Protein AF-A0A4Y2DES8-F1 (afdb_monomer_lite)

Sequence (460 aa):
MEIEVIEPQRAPLHFPIDLDGAPTEVAEVVQAIKKVAERVLYHWDDFPIVLPPPLTVITTESDGNKKSKPLVVRDLFVAPTFEELNIVSLDAKGDPQPLTKKQLQNVKENGTFEVESMNFPEQVHKWQLSQLLQKGVHNIHDTLLQDIALSVHLIVVTARNRLISDFFSVSQSVRAFIHGLAILLDAFIGVPSLSAKNLEIRIQEERSKYLVAELTVRPNFEDDIDNLCQFVKHQIRKQTVEKYLFENEKAPPLPYLFQTPKGHEIDLRLFNKEIIRKALPVIASILEKESRGWFLPFREKVIADLKNKKISEEELERLANILILDEYLRRVFAAILSNPQIQELGPGIGSLLVEQAQAVILMHRAVENMHRRLKETLAQLKRCLEDLYPVLSRVKPWVQEKLKIAEEDFILDHRWDAHEEALALCRQSHLEQTSYFLQRDLSFMREVCTLFVPSYVEDY

InterPro domains:
  IPR057435 Lips [PF25228] (35-447)

pLDDT: mean 81.86, std 13.57, range [29.36, 95.81]

Structure (mmCIF, N/CA/C/O backbone):
data_AF-A0A4Y2DES8-F1
#
_entry.id   AF-A0A4Y2DES8-F1
#
loop_
_atom_site.group_PDB
_atom_site.id
_atom_site.type_symbol
_atom_site.label_atom_id
_atom_site.label_alt_id
_atom_site.label_comp_id
_atom_site.label_asym_id
_atom_site.label_entity_id
_atom_site.label_seq_id
_atom_site.pdbx_PDB_ins_code
_atom_site.Cartn_x
_atom_site.Cartn_y
_atom_site.Cartn_z
_atom_site.occupancy
_atom_site.B_iso_or_equiv
_atom_site.auth_seq_id
_atom_site.auth_comp_id
_atom_site.auth_asym_id
_atom_site.auth_atom_id
_atom_site.pdbx_PDB_model_num
ATOM 1 N N . MET A 1 1 ? 75.467 -43.235 -10.951 1.00 44.59 1 MET A N 1
ATOM 2 C CA . MET A 1 1 ? 76.725 -43.003 -10.216 1.00 44.59 1 MET A CA 1
ATOM 3 C C . MET A 1 1 ? 76.430 -43.286 -8.761 1.00 44.59 1 MET A C 1
ATOM 5 O O . MET A 1 1 ? 75.611 -42.580 -8.188 1.00 44.59 1 MET A O 1
ATOM 9 N N . GLU A 1 2 ? 76.984 -44.369 -8.222 1.00 38.31 2 GLU A N 1
ATOM 10 C CA . GLU A 1 2 ? 76.937 -44.644 -6.784 1.00 38.31 2 GLU A CA 1
ATOM 11 C C . GLU A 1 2 ? 77.739 -43.541 -6.081 1.00 38.31 2 GLU A C 1
ATOM 13 O O . GLU A 1 2 ? 78.884 -43.281 -6.443 1.00 38.31 2 GLU A O 1
ATOM 18 N N . ILE A 1 3 ? 77.094 -42.806 -5.175 1.00 53.44 3 ILE A N 1
ATOM 19 C CA . ILE A 1 3 ? 77.716 -41.702 -4.439 1.00 53.44 3 ILE A CA 1
ATOM 20 C C . ILE A 1 3 ? 78.462 -42.344 -3.269 1.00 53.44 3 ILE A C 1
ATOM 22 O O . ILE A 1 3 ? 77.820 -42.841 -2.345 1.00 53.44 3 ILE A O 1
ATOM 26 N N . GLU A 1 4 ? 79.796 -42.379 -3.321 1.00 53.31 4 GLU A N 1
ATOM 27 C CA . GLU A 1 4 ? 80.618 -42.777 -2.172 1.00 53.31 4 GLU A CA 1
ATOM 28 C C . GLU A 1 4 ? 80.283 -41.866 -0.983 1.00 53.31 4 GLU A C 1
ATOM 30 O O . GLU A 1 4 ? 80.463 -40.647 -1.034 1.00 53.31 4 GLU A O 1
ATOM 35 N N . VAL A 1 5 ? 79.735 -42.452 0.083 1.00 56.47 5 VAL A N 1
ATOM 36 C CA . VAL A 1 5 ? 79.382 -41.729 1.306 1.00 56.47 5 VAL A CA 1
ATOM 37 C C . VAL A 1 5 ? 80.668 -41.487 2.090 1.00 56.47 5 VAL A C 1
ATOM 39 O O . VAL A 1 5 ? 81.151 -42.367 2.796 1.00 56.47 5 VAL A O 1
ATOM 42 N N . ILE A 1 6 ? 81.244 -40.296 1.938 1.00 62.97 6 ILE A N 1
ATOM 43 C CA . ILE A 1 6 ? 82.365 -39.843 2.764 1.00 62.97 6 ILE A CA 1
ATOM 44 C C . ILE A 1 6 ? 81.784 -39.438 4.126 1.00 62.97 6 ILE A C 1
ATOM 46 O O . ILE A 1 6 ? 80.930 -38.556 4.202 1.00 62.97 6 ILE A O 1
ATOM 50 N N . GLU A 1 7 ? 82.192 -40.104 5.206 1.00 66.31 7 GLU A N 1
ATOM 51 C CA . GLU A 1 7 ? 81.750 -39.754 6.561 1.00 66.31 7 GLU A CA 1
ATOM 52 C C . GLU A 1 7 ? 82.508 -38.519 7.090 1.00 66.31 7 GLU A C 1
ATOM 54 O O . GLU A 1 7 ? 83.703 -38.367 6.820 1.00 66.31 7 GLU A O 1
ATOM 59 N N . PRO A 1 8 ? 81.845 -37.619 7.841 1.00 73.88 8 PRO A N 1
ATOM 60 C CA . PRO A 1 8 ? 82.460 -36.377 8.299 1.00 73.88 8 PRO A CA 1
ATOM 61 C C . PRO A 1 8 ? 83.528 -36.624 9.377 1.00 73.88 8 PRO A C 1
ATOM 63 O O . PRO A 1 8 ? 83.300 -37.365 10.338 1.00 73.88 8 PRO A O 1
ATOM 66 N N . GLN A 1 9 ? 84.681 -35.958 9.255 1.00 76.06 9 GLN A N 1
ATOM 67 C CA . GLN A 1 9 ? 85.824 -36.124 10.164 1.00 76.06 9 GLN A CA 1
ATOM 68 C C . GLN A 1 9 ? 85.870 -35.017 11.226 1.00 76.06 9 GLN A C 1
ATOM 70 O O . GLN A 1 9 ? 85.709 -33.832 10.927 1.00 76.06 9 GLN A O 1
ATOM 75 N N . ARG A 1 10 ? 86.082 -35.403 12.492 1.00 80.75 10 ARG A N 1
ATOM 76 C CA . ARG A 1 10 ? 86.160 -34.484 13.643 1.00 80.75 10 ARG A CA 1
ATOM 77 C C . ARG A 1 10 ? 87.611 -34.250 14.047 1.00 80.75 10 ARG A C 1
ATOM 79 O O . ARG A 1 10 ? 88.332 -35.221 14.266 1.00 80.75 10 ARG A O 1
ATOM 86 N N . ALA A 1 11 ? 87.985 -32.991 14.258 1.00 78.44 11 ALA A N 1
ATOM 87 C CA . ALA A 1 11 ? 89.270 -32.594 14.826 1.00 78.44 11 ALA A CA 1
ATOM 88 C C . ALA A 1 11 ? 89.081 -31.932 16.211 1.00 78.44 11 ALA A C 1
ATOM 90 O O . ALA A 1 11 ? 88.107 -31.196 16.416 1.00 78.44 11 ALA A O 1
ATOM 91 N N . PRO A 1 12 ? 89.967 -32.201 17.192 1.00 78.62 12 PRO A N 1
ATOM 92 C CA . PRO A 1 12 ? 89.877 -31.606 18.525 1.00 78.62 12 PRO A CA 1
ATOM 93 C C . PRO A 1 12 ? 90.197 -30.104 18.497 1.00 78.62 12 PRO A C 1
ATOM 95 O O . PRO A 1 12 ? 91.089 -29.657 17.780 1.00 78.62 12 PRO A O 1
ATOM 98 N N . LEU A 1 13 ? 89.481 -29.322 19.309 1.00 78.44 13 LEU A N 1
ATOM 99 C CA . LEU A 1 13 ? 89.736 -27.889 19.486 1.00 78.44 13 LEU A CA 1
ATOM 100 C C . LEU A 1 13 ? 90.854 -27.670 20.511 1.00 78.44 13 LEU A C 1
ATOM 102 O O . LEU A 1 13 ? 90.811 -28.244 21.596 1.00 78.44 13 LEU A O 1
ATOM 106 N N . HIS A 1 14 ? 91.814 -26.797 20.198 1.00 79.81 14 HIS A N 1
ATOM 107 C CA . HIS A 1 14 ? 92.847 -26.356 21.137 1.00 79.81 14 HIS A CA 1
ATOM 108 C C . HIS A 1 14 ? 92.597 -24.912 21.571 1.00 79.81 14 HIS A C 1
ATOM 110 O O . HIS A 1 14 ? 92.483 -24.017 20.733 1.00 79.81 14 HIS A O 1
ATOM 116 N N . PHE A 1 15 ? 92.541 -24.675 22.883 1.00 78.50 15 PHE A N 1
ATOM 117 C CA . PHE A 1 15 ? 92.308 -23.351 23.456 1.00 78.50 15 PHE A CA 1
ATOM 118 C C . PHE A 1 15 ? 93.621 -22.772 24.008 1.00 78.50 15 PHE A C 1
ATOM 120 O O . PHE A 1 15 ? 94.113 -23.227 25.048 1.00 78.50 15 PHE A O 1
ATOM 127 N N . PRO A 1 16 ? 94.223 -21.758 23.365 1.00 77.12 16 PRO A N 1
ATOM 128 C CA . PRO A 1 16 ? 95.335 -21.029 23.961 1.00 77.12 16 PRO A CA 1
ATOM 129 C C . PRO A 1 16 ? 94.795 -20.163 25.109 1.00 77.12 16 PRO A C 1
ATOM 131 O O . PRO A 1 16 ? 94.049 -19.217 24.878 1.00 77.12 16 PRO A O 1
ATOM 134 N N . ILE A 1 17 ? 95.129 -20.514 26.354 1.00 76.12 17 ILE A N 1
ATOM 135 C CA . ILE A 1 17 ? 94.772 -19.736 27.549 1.00 76.12 17 ILE A CA 1
ATOM 136 C C . ILE A 1 17 ? 96.081 -19.315 28.202 1.00 76.12 17 ILE A C 1
ATOM 138 O O . ILE A 1 17 ? 96.897 -20.180 28.523 1.00 76.12 17 ILE A O 1
ATOM 142 N N . ASP A 1 18 ? 96.255 -18.011 28.377 1.00 74.00 18 ASP A N 1
ATOM 143 C CA . ASP A 1 18 ? 97.389 -17.421 29.079 1.00 74.00 18 ASP A CA 1
ATOM 144 C C . ASP A 1 18 ? 96.975 -17.142 30.532 1.00 74.00 18 ASP A C 1
ATOM 146 O O . ASP A 1 18 ? 95.924 -16.542 30.770 1.00 74.00 18 ASP A O 1
ATOM 150 N N . LEU A 1 19 ? 97.727 -17.662 31.505 1.00 72.62 19 LEU A N 1
ATOM 151 C CA . LEU A 1 19 ? 97.367 -17.640 32.936 1.00 72.62 19 LEU A CA 1
ATOM 152 C C . LEU A 1 19 ? 98.343 -16.803 33.777 1.00 72.62 19 LEU A C 1
ATOM 154 O O . LEU A 1 19 ? 98.378 -16.927 35.005 1.00 72.62 19 LEU A O 1
ATOM 158 N N . ASP A 1 20 ? 99.115 -15.935 33.127 1.00 69.25 20 ASP A N 1
ATOM 159 C CA . ASP A 1 20 ? 100.075 -15.059 33.789 1.00 69.25 20 ASP A CA 1
ATOM 160 C C . ASP A 1 20 ? 99.375 -14.080 34.750 1.00 69.25 20 ASP A C 1
ATOM 162 O O . ASP A 1 20 ? 98.558 -13.244 34.363 1.00 69.25 20 ASP A O 1
ATOM 166 N N . GLY A 1 21 ? 99.700 -14.201 36.043 1.00 70.69 21 GLY A N 1
ATOM 167 C CA . GLY A 1 21 ? 99.168 -13.358 37.123 1.00 70.69 21 GLY A CA 1
ATOM 168 C C . GLY A 1 21 ? 97.947 -13.915 37.869 1.00 70.69 21 GLY A C 1
ATOM 169 O O . GLY A 1 21 ? 97.461 -13.254 38.789 1.00 70.69 21 GLY A O 1
ATOM 170 N N . ALA A 1 22 ? 97.458 -15.114 37.528 1.00 71.06 22 ALA A N 1
ATOM 171 C CA . ALA A 1 22 ? 96.335 -15.742 38.228 1.00 71.06 22 ALA A CA 1
ATOM 172 C C . ALA A 1 22 ? 96.775 -16.500 39.509 1.00 71.06 22 ALA A C 1
ATOM 174 O O . ALA A 1 22 ? 97.804 -17.179 39.495 1.00 71.06 22 ALA A O 1
ATOM 175 N N . PRO A 1 23 ? 96.001 -16.444 40.615 1.00 76.44 23 PRO A N 1
ATOM 176 C CA . PRO A 1 23 ? 96.248 -17.252 41.814 1.00 76.44 23 PRO A CA 1
ATOM 177 C C . PRO A 1 23 ? 96.240 -18.758 41.509 1.00 76.44 23 PRO A C 1
ATOM 179 O O . PRO A 1 23 ? 95.428 -19.222 40.705 1.00 76.44 23 PRO A O 1
ATOM 182 N N . THR A 1 24 ? 97.098 -19.532 42.182 1.00 76.25 24 THR A N 1
ATOM 183 C CA . THR A 1 24 ? 97.361 -20.957 41.888 1.00 76.25 24 THR A CA 1
ATOM 184 C C . THR A 1 24 ? 96.096 -21.820 41.862 1.00 76.25 24 THR A C 1
ATOM 186 O O . THR A 1 24 ? 95.930 -22.634 40.959 1.00 76.25 24 THR A O 1
ATOM 189 N N . GLU A 1 25 ? 95.157 -21.585 42.780 1.00 78.81 25 GLU A N 1
ATOM 190 C CA . GLU A 1 25 ? 93.882 -22.319 42.851 1.00 78.81 25 GLU A CA 1
ATOM 191 C C . GLU A 1 25 ? 92.999 -22.098 41.609 1.00 78.81 25 GLU A C 1
ATOM 193 O O . GLU A 1 25 ? 92.340 -23.015 41.123 1.00 78.81 25 GLU A O 1
ATOM 198 N N . VAL A 1 26 ? 93.007 -20.885 41.048 1.00 78.00 26 VAL A N 1
ATOM 199 C CA . VAL A 1 26 ? 92.220 -20.543 39.852 1.00 78.00 26 VAL A CA 1
ATOM 200 C C . VAL A 1 26 ? 92.884 -21.107 38.600 1.00 78.00 26 VAL A C 1
ATOM 202 O O . VAL A 1 26 ? 92.196 -21.624 37.720 1.00 78.00 26 VAL A O 1
ATOM 205 N N . ALA A 1 27 ? 94.216 -21.062 38.532 1.00 80.25 27 ALA A N 1
ATOM 206 C CA . ALA A 1 27 ? 94.967 -21.646 37.426 1.00 80.25 27 ALA A CA 1
ATOM 207 C C . ALA A 1 27 ? 94.714 -23.162 37.303 1.00 80.25 27 ALA A C 1
ATOM 209 O O . ALA A 1 27 ? 94.500 -23.655 36.193 1.00 80.25 27 ALA A O 1
ATOM 210 N N . GLU A 1 28 ? 94.649 -23.888 38.424 1.00 81.62 28 GLU A N 1
ATOM 211 C CA . GLU A 1 28 ? 94.338 -25.324 38.441 1.00 81.62 28 GLU A CA 1
ATOM 212 C C . GLU A 1 28 ? 92.915 -25.623 37.948 1.00 81.62 28 GLU A C 1
ATOM 214 O O . GLU A 1 28 ? 92.719 -26.509 37.110 1.00 81.62 28 GLU A O 1
ATOM 219 N N . VAL A 1 29 ? 91.918 -24.854 38.400 1.00 83.81 29 VAL A N 1
ATOM 220 C CA . VAL A 1 29 ? 90.524 -25.019 37.955 1.00 83.81 29 VAL A CA 1
ATOM 221 C C . VAL A 1 29 ? 90.384 -24.718 36.463 1.00 83.81 29 VAL A C 1
ATOM 223 O O . VAL A 1 29 ? 89.751 -25.485 35.735 1.00 83.81 29 VAL A O 1
ATOM 226 N N . VAL A 1 30 ? 91.003 -23.642 35.971 1.00 83.00 30 VAL A N 1
ATOM 227 C CA . VAL A 1 30 ? 90.935 -23.272 34.550 1.00 83.00 30 VAL A CA 1
ATOM 228 C C . VAL A 1 30 ? 91.654 -24.301 33.674 1.00 83.00 30 VAL A C 1
ATOM 230 O O . VAL A 1 30 ? 91.139 -24.657 32.614 1.00 83.00 30 VAL A O 1
ATOM 233 N N . GLN A 1 31 ? 92.781 -24.863 34.122 1.00 82.62 31 GLN A N 1
ATOM 234 C CA . GLN A 1 31 ? 93.438 -25.967 33.415 1.00 82.62 31 GLN A CA 1
ATOM 235 C C . GLN A 1 31 ? 92.593 -27.248 33.409 1.00 82.62 31 GLN A C 1
ATOM 237 O O . GLN A 1 31 ? 92.530 -27.930 32.382 1.00 82.62 31 GLN A O 1
ATOM 242 N N . ALA A 1 32 ? 91.903 -27.571 34.508 1.00 83.00 32 ALA A N 1
ATOM 243 C CA . ALA A 1 32 ? 90.993 -28.714 34.560 1.00 83.00 32 ALA A CA 1
ATOM 244 C C . ALA A 1 32 ? 89.808 -28.541 33.594 1.00 83.00 32 ALA A C 1
ATOM 246 O O . ALA A 1 32 ? 89.488 -29.465 32.842 1.00 83.00 32 ALA A O 1
ATOM 247 N N . ILE A 1 33 ? 89.211 -27.345 33.548 1.00 83.69 33 ILE A N 1
ATOM 248 C CA . ILE A 1 33 ? 88.139 -27.006 32.602 1.00 83.69 33 ILE A CA 1
ATOM 249 C C . ILE A 1 33 ? 88.654 -27.072 31.165 1.00 83.69 33 ILE A C 1
ATOM 251 O O . ILE A 1 33 ? 88.009 -27.702 30.331 1.00 83.69 33 ILE A O 1
ATOM 255 N N . LYS A 1 34 ? 89.833 -26.502 30.878 1.00 84.56 34 LYS A N 1
ATOM 256 C CA . LYS A 1 34 ? 90.469 -26.576 29.556 1.00 84.56 34 LYS A CA 1
ATOM 257 C C . LYS A 1 34 ? 90.625 -28.026 29.106 1.00 84.56 34 LYS A C 1
ATOM 259 O O . LYS A 1 34 ? 90.199 -28.376 28.012 1.00 84.56 34 LYS A O 1
ATOM 264 N N . LYS A 1 35 ? 91.154 -28.895 29.969 1.00 83.31 35 LYS A N 1
ATOM 265 C CA . LYS A 1 35 ? 91.365 -30.313 29.650 1.00 83.31 35 LYS A CA 1
ATOM 266 C C . LYS A 1 35 ? 90.057 -31.053 29.349 1.00 83.31 35 LYS A C 1
ATOM 268 O O . LYS A 1 35 ? 90.038 -31.943 28.503 1.00 83.31 35 LYS A O 1
ATOM 273 N N . VAL A 1 36 ? 88.964 -30.705 30.032 1.00 84.50 36 VAL A N 1
ATOM 274 C CA . VAL A 1 36 ? 87.633 -31.261 29.738 1.00 84.50 36 VAL A CA 1
ATOM 275 C C . VAL A 1 36 ? 87.069 -30.677 28.441 1.00 84.50 36 VAL A C 1
ATOM 277 O O . VAL A 1 36 ? 86.549 -31.428 27.621 1.00 84.50 36 VAL A O 1
ATOM 280 N N . ALA A 1 37 ? 87.210 -29.370 28.222 1.00 82.00 37 ALA A N 1
ATOM 281 C CA . ALA A 1 37 ? 86.722 -28.685 27.031 1.00 82.00 37 ALA A CA 1
ATOM 282 C C . ALA A 1 37 ? 87.404 -29.198 25.755 1.00 82.00 37 ALA A C 1
ATOM 284 O O . ALA A 1 37 ? 86.706 -29.561 24.817 1.00 82.00 37 ALA A O 1
ATOM 285 N N . GLU A 1 38 ? 88.733 -29.330 25.740 1.00 85.38 38 GLU A N 1
ATOM 286 C CA . GLU A 1 38 ? 89.490 -29.871 24.596 1.00 85.38 38 GLU A CA 1
ATOM 287 C C . GLU A 1 38 ? 89.216 -31.367 24.360 1.00 85.38 38 GLU A C 1
ATOM 289 O O . GLU A 1 38 ? 89.364 -31.866 23.248 1.00 85.38 38 GLU A O 1
ATOM 294 N N . ARG A 1 39 ? 88.782 -32.104 25.393 1.00 80.81 39 ARG A N 1
ATOM 295 C CA . ARG A 1 39 ? 88.374 -33.512 25.259 1.00 80.81 39 ARG A CA 1
ATOM 296 C C . ARG A 1 39 ? 86.971 -33.669 24.663 1.00 80.81 39 ARG A C 1
ATOM 298 O O . ARG A 1 39 ? 86.705 -34.682 24.021 1.00 80.81 39 ARG A O 1
ATOM 305 N N . VAL A 1 40 ? 86.057 -32.741 24.946 1.00 81.38 40 VAL A N 1
ATOM 306 C CA . VAL A 1 40 ? 84.630 -32.868 24.592 1.00 81.38 40 VAL A CA 1
ATOM 307 C C . VAL A 1 40 ? 84.278 -32.084 23.328 1.00 81.38 40 VAL A C 1
ATOM 309 O O . VAL A 1 40 ? 83.458 -32.544 22.533 1.00 81.38 40 VAL A O 1
ATOM 312 N N . LEU A 1 41 ? 84.877 -30.910 23.137 1.00 80.75 41 LEU A N 1
ATOM 313 C CA . LEU A 1 41 ? 84.596 -30.031 22.010 1.00 80.75 41 LEU A CA 1
ATOM 314 C C . LEU A 1 41 ? 85.488 -30.389 20.820 1.00 80.75 41 LEU A C 1
ATOM 316 O O . LEU A 1 41 ? 86.699 -30.559 20.943 1.00 80.75 41 LEU A O 1
ATOM 320 N N . TYR A 1 42 ? 84.873 -30.456 19.649 1.00 83.19 42 TYR A N 1
ATOM 321 C CA . TYR A 1 42 ? 85.535 -30.680 18.370 1.00 83.19 42 TYR A CA 1
ATOM 322 C C . TYR A 1 42 ? 84.968 -29.698 17.343 1.00 83.19 42 TYR A C 1
ATOM 324 O O . TYR A 1 42 ? 83.848 -29.205 17.505 1.00 83.19 42 TYR A O 1
ATOM 332 N N . HIS A 1 43 ? 85.718 -29.437 16.277 1.00 79.06 43 HIS A N 1
ATOM 333 C CA . HIS A 1 43 ? 85.165 -28.874 15.049 1.00 79.06 43 HIS A CA 1
ATOM 334 C C . HIS A 1 43 ? 85.216 -29.932 13.944 1.00 79.06 43 HIS A C 1
ATOM 336 O O . HIS A 1 43 ? 85.928 -30.934 14.046 1.00 79.06 43 HIS A O 1
ATOM 342 N N . TRP A 1 44 ? 84.406 -29.750 12.908 1.00 78.25 44 TRP A N 1
ATOM 343 C CA . TRP A 1 44 ? 84.513 -30.578 11.714 1.00 78.25 44 TRP A CA 1
ATOM 344 C C . TRP A 1 44 ? 85.719 -30.102 10.913 1.00 78.25 44 TRP A C 1
ATOM 346 O O . TRP A 1 44 ? 85.891 -28.893 10.748 1.00 78.25 44 TRP A O 1
ATOM 356 N N . ASP A 1 45 ? 86.564 -31.036 10.494 1.00 76.38 45 ASP A N 1
ATOM 357 C CA . ASP A 1 45 ? 87.680 -30.737 9.595 1.00 76.38 45 ASP A CA 1
ATOM 358 C C . ASP A 1 45 ? 87.153 -30.773 8.157 1.00 76.38 45 ASP A C 1
ATOM 360 O O . ASP A 1 45 ? 87.055 -29.741 7.499 1.00 76.38 45 ASP A O 1
ATOM 364 N N . ASP A 1 46 ? 86.594 -31.925 7.772 1.00 71.44 46 ASP A N 1
ATOM 365 C CA . ASP A 1 46 ? 85.859 -32.114 6.524 1.00 71.44 46 ASP A CA 1
ATOM 366 C C . ASP A 1 46 ? 84.415 -32.558 6.804 1.00 71.44 46 ASP A C 1
ATOM 368 O O . ASP A 1 46 ? 84.161 -33.584 7.446 1.00 71.44 46 ASP A O 1
ATOM 372 N N . PHE A 1 47 ? 83.449 -31.780 6.302 1.00 70.06 47 PHE A N 1
ATOM 373 C CA . PHE A 1 47 ? 82.015 -32.074 6.382 1.00 70.06 47 PHE A CA 1
ATOM 374 C C . PHE A 1 47 ? 81.405 -32.070 4.967 1.00 70.06 47 PHE A C 1
ATOM 376 O O . PHE A 1 47 ? 81.158 -30.997 4.409 1.00 70.06 47 PHE A O 1
ATOM 383 N N . PRO A 1 48 ? 81.174 -33.240 4.346 1.00 67.69 48 PRO A N 1
ATOM 384 C CA . PRO A 1 48 ? 80.744 -33.301 2.954 1.00 67.69 48 PRO A CA 1
ATOM 385 C C . PRO A 1 48 ? 79.254 -32.959 2.823 1.00 67.69 48 PRO A C 1
ATOM 387 O O . PRO A 1 48 ? 78.378 -33.793 3.047 1.00 67.69 48 PRO A O 1
ATOM 390 N N . ILE A 1 49 ? 78.952 -31.718 2.432 1.00 64.38 49 ILE A N 1
ATOM 391 C CA . ILE A 1 49 ? 77.605 -31.307 2.012 1.00 64.38 49 ILE A CA 1
ATOM 392 C C . ILE A 1 49 ? 77.507 -31.483 0.498 1.00 64.38 49 ILE A C 1
ATOM 394 O O . ILE A 1 49 ? 78.014 -30.663 -0.266 1.00 64.38 49 ILE A O 1
ATOM 398 N N . VAL A 1 50 ? 76.821 -32.535 0.052 1.00 64.25 50 VAL A N 1
ATOM 399 C CA . VAL A 1 50 ? 76.462 -32.681 -1.364 1.00 64.25 50 VAL A CA 1
ATOM 400 C C . VAL A 1 50 ? 75.200 -31.860 -1.616 1.00 64.25 50 VAL A C 1
ATOM 402 O O . VAL A 1 50 ? 74.084 -32.304 -1.349 1.00 64.25 50 VAL A O 1
ATOM 405 N N . LEU A 1 51 ? 75.372 -30.625 -2.091 1.00 58.22 51 LEU A N 1
ATOM 406 C CA . LEU A 1 51 ? 74.249 -29.807 -2.544 1.00 58.22 51 LEU A CA 1
ATOM 407 C C . LEU A 1 51 ? 73.725 -30.359 -3.881 1.00 58.22 51 LEU A C 1
ATOM 409 O O . LEU A 1 51 ? 74.533 -30.672 -4.760 1.00 58.22 51 LEU A O 1
ATOM 413 N N . PRO A 1 52 ? 72.397 -30.472 -4.074 1.00 56.66 52 PRO A N 1
ATOM 414 C CA . PRO A 1 52 ? 71.852 -30.814 -5.380 1.00 56.66 52 PRO A CA 1
ATOM 415 C C . PRO A 1 52 ? 72.278 -29.763 -6.422 1.00 56.66 52 PRO A C 1
ATOM 417 O O . PRO A 1 52 ? 72.473 -28.592 -6.074 1.00 56.66 52 PRO A O 1
ATOM 420 N N . PRO A 1 53 ? 72.439 -30.157 -7.698 1.00 60.97 53 PRO A N 1
ATOM 421 C CA . PRO A 1 53 ? 72.906 -29.246 -8.730 1.00 60.97 53 PRO A CA 1
ATOM 422 C C . PRO A 1 53 ? 71.957 -28.043 -8.872 1.00 60.97 53 PRO A C 1
ATOM 424 O O . PRO A 1 53 ? 70.735 -28.200 -8.783 1.00 60.97 53 PRO A O 1
ATOM 427 N N . PRO A 1 54 ? 72.495 -26.832 -9.096 1.00 56.03 54 PRO A N 1
ATOM 428 C CA . PRO A 1 54 ? 71.689 -25.628 -9.233 1.00 56.03 54 PRO A CA 1
ATOM 429 C C . PRO A 1 54 ? 70.765 -25.727 -10.455 1.00 56.03 54 PRO A C 1
ATOM 431 O O . PRO A 1 54 ? 71.176 -26.168 -11.528 1.00 56.03 54 PRO A O 1
ATOM 434 N N . LEU A 1 55 ? 69.519 -25.260 -10.303 1.00 52.72 55 LEU A N 1
ATOM 435 C CA . LEU A 1 55 ? 68.457 -25.312 -11.326 1.00 52.72 55 LEU A CA 1
ATOM 436 C C . LEU A 1 55 ? 68.852 -24.679 -12.677 1.00 52.72 55 LEU A C 1
ATOM 438 O O . LEU A 1 55 ? 68.235 -24.968 -13.697 1.00 52.72 55 LEU A O 1
ATOM 442 N N . THR A 1 56 ? 69.896 -23.847 -12.708 1.00 52.44 56 THR A N 1
ATOM 443 C CA . THR A 1 56 ? 70.462 -23.250 -13.927 1.00 52.44 56 THR A CA 1
ATOM 444 C C . THR A 1 56 ? 71.116 -24.264 -14.872 1.00 52.44 56 THR A C 1
ATOM 446 O O . THR A 1 56 ? 71.362 -23.928 -16.028 1.00 52.44 56 THR A O 1
ATOM 449 N N . VAL A 1 57 ? 71.386 -25.492 -14.411 1.00 53.28 57 VAL A N 1
ATOM 450 C CA . VAL A 1 57 ? 72.046 -26.561 -15.186 1.00 53.28 57 VAL A CA 1
ATOM 451 C C . VAL A 1 57 ? 71.069 -27.677 -15.583 1.00 53.28 57 VAL A C 1
ATOM 453 O O . VAL A 1 57 ? 71.484 -28.680 -16.159 1.00 53.28 57 VAL A O 1
ATOM 456 N N . ILE A 1 58 ? 69.756 -27.507 -15.367 1.00 53.44 58 ILE A N 1
ATOM 457 C CA . ILE A 1 58 ? 68.756 -28.415 -15.951 1.00 53.44 58 ILE A CA 1
ATOM 458 C C . ILE A 1 58 ? 68.690 -28.136 -17.457 1.00 53.44 58 ILE A C 1
ATOM 460 O O . ILE A 1 58 ? 67.817 -27.440 -17.969 1.00 53.44 58 ILE A O 1
ATOM 464 N N . THR A 1 59 ? 69.665 -28.675 -18.184 1.00 51.12 59 THR A N 1
ATOM 465 C CA . THR A 1 59 ? 69.495 -28.974 -19.596 1.00 51.12 59 THR A CA 1
ATOM 466 C C . THR A 1 59 ? 68.478 -30.099 -19.645 1.00 51.12 59 THR A C 1
ATOM 468 O O . THR A 1 59 ? 68.735 -31.222 -19.227 1.00 51.12 59 THR A O 1
ATOM 471 N N . THR A 1 60 ? 67.258 -29.763 -20.050 1.00 49.66 60 THR A N 1
ATOM 472 C CA . THR A 1 60 ? 66.254 -30.764 -20.382 1.00 49.66 60 THR A CA 1
ATOM 473 C C . THR A 1 60 ? 66.836 -31.628 -21.494 1.00 49.66 60 THR A C 1
ATOM 475 O O . THR A 1 60 ? 66.927 -31.177 -22.638 1.00 49.66 60 THR A O 1
ATOM 478 N N . GLU A 1 61 ? 67.258 -32.846 -21.168 1.00 50.09 61 GLU A N 1
ATOM 479 C CA . GLU A 1 61 ? 67.428 -33.897 -22.162 1.00 50.09 61 GLU A CA 1
ATOM 480 C C . GLU A 1 61 ? 66.036 -34.197 -22.729 1.00 50.09 61 GLU A C 1
ATOM 482 O O . GLU A 1 61 ? 65.229 -34.912 -22.144 1.00 50.09 61 GLU A O 1
ATOM 487 N N . SER A 1 62 ? 65.719 -33.530 -23.835 1.00 45.78 62 SER A N 1
ATOM 488 C CA . SER A 1 62 ? 64.527 -33.757 -24.637 1.00 45.78 62 SER A CA 1
ATOM 489 C C . SER A 1 62 ? 64.925 -33.610 -26.097 1.00 45.78 62 SER A C 1
ATOM 491 O O . SER A 1 62 ? 65.267 -32.521 -26.556 1.00 45.78 62 SER A O 1
ATOM 493 N N . ASP A 1 63 ? 64.886 -34.752 -26.772 1.00 44.59 63 ASP A N 1
ATOM 494 C CA . ASP A 1 63 ? 64.837 -35.007 -28.207 1.00 44.59 63 ASP A CA 1
ATOM 495 C C . ASP A 1 63 ? 64.667 -33.808 -29.158 1.00 44.59 63 ASP A C 1
ATOM 497 O O . ASP A 1 63 ? 63.745 -33.001 -29.058 1.00 44.59 63 ASP A O 1
ATOM 501 N N . GLY A 1 64 ? 65.491 -33.817 -30.210 1.00 50.12 64 GLY A N 1
ATOM 502 C CA . GLY A 1 64 ? 65.055 -33.395 -31.541 1.00 50.12 64 GLY A CA 1
ATOM 503 C C . GLY A 1 64 ? 64.934 -31.890 -31.809 1.00 50.12 64 GLY A C 1
ATOM 504 O O . GLY A 1 64 ? 63.848 -31.348 -31.973 1.00 50.12 64 GLY A O 1
ATOM 505 N N . ASN A 1 65 ? 66.078 -31.261 -32.087 1.00 48.59 65 ASN A N 1
ATOM 506 C CA . ASN A 1 65 ? 66.216 -30.219 -33.118 1.00 48.59 65 ASN A CA 1
ATOM 507 C C . ASN A 1 65 ? 65.695 -28.782 -32.864 1.00 48.59 65 ASN A C 1
ATOM 509 O O . ASN A 1 65 ? 65.378 -28.069 -33.818 1.00 48.59 65 ASN A O 1
ATOM 513 N N . LYS A 1 66 ? 65.722 -28.269 -31.627 1.00 49.47 66 LYS A N 1
ATOM 514 C CA . LYS A 1 66 ? 65.754 -26.810 -31.378 1.00 49.47 66 LYS A CA 1
ATOM 515 C C . LYS A 1 66 ? 66.764 -26.482 -30.282 1.00 49.47 66 LYS A C 1
ATOM 517 O O . LYS A 1 66 ? 66.698 -27.037 -29.195 1.00 49.47 66 LYS A O 1
ATOM 522 N N . LYS A 1 67 ? 67.700 -25.567 -30.566 1.00 46.97 67 LYS A N 1
ATOM 523 C CA . LYS A 1 67 ? 68.666 -25.039 -29.585 1.00 46.97 67 LYS A CA 1
ATOM 524 C C . LYS A 1 67 ? 67.892 -24.470 -28.386 1.00 46.97 67 LYS A C 1
ATOM 526 O O . LYS A 1 67 ? 67.246 -23.432 -28.539 1.00 46.97 67 LYS A O 1
ATOM 531 N N . SER A 1 68 ? 67.923 -25.135 -27.231 1.00 49.56 68 SER A N 1
ATOM 532 C CA . SER A 1 68 ? 67.312 -24.602 -26.013 1.00 49.56 68 SER A CA 1
ATOM 533 C C . SER A 1 68 ? 68.180 -23.458 -25.485 1.00 49.56 68 SER A C 1
ATOM 535 O O . SER A 1 68 ? 69.407 -23.551 -25.418 1.00 49.56 68 SER A O 1
ATOM 537 N N . LYS A 1 69 ? 67.550 -22.315 -25.207 1.00 54.56 69 LYS A N 1
ATOM 538 C CA . LYS A 1 69 ? 68.227 -21.173 -24.588 1.00 54.56 69 LYS A CA 1
ATOM 539 C C . LYS A 1 69 ? 68.427 -21.488 -23.099 1.00 54.56 69 LYS A C 1
ATOM 541 O O . LYS A 1 69 ? 67.516 -22.061 -22.502 1.00 54.56 69 LYS A O 1
ATOM 546 N N . PRO A 1 70 ? 69.564 -21.114 -22.487 1.00 54.94 70 PRO A N 1
ATOM 547 C CA . PRO A 1 70 ? 69.730 -21.249 -21.045 1.00 54.94 70 PRO A CA 1
ATOM 548 C C . PRO A 1 70 ? 68.663 -20.409 -20.332 1.00 54.94 70 PRO A C 1
ATOM 550 O O . PRO A 1 70 ? 68.450 -19.250 -20.691 1.00 54.94 70 PRO A O 1
ATOM 553 N N . LEU A 1 71 ? 67.979 -21.001 -19.348 1.00 54.72 71 LEU A N 1
ATOM 554 C CA . LEU A 1 71 ? 66.987 -20.316 -18.518 1.00 54.72 71 LEU A CA 1
ATOM 555 C C . LEU A 1 71 ? 67.673 -19.169 -17.763 1.00 54.72 71 LEU A C 1
ATOM 557 O O . LEU A 1 71 ? 68.470 -19.389 -16.850 1.00 54.72 71 LEU A O 1
ATOM 561 N N . VAL A 1 72 ? 67.388 -17.932 -18.166 1.00 60.88 72 VAL A N 1
ATOM 562 C CA . VAL A 1 72 ? 67.891 -16.734 -17.493 1.00 60.88 72 VAL A CA 1
ATOM 563 C C . VAL A 1 72 ? 67.031 -16.503 -16.254 1.00 60.88 72 VAL A C 1
ATOM 565 O O . VAL A 1 72 ? 65.834 -16.272 -16.360 1.00 60.88 72 VAL A O 1
ATOM 568 N N . VAL A 1 73 ? 67.635 -16.523 -15.063 1.00 58.16 73 VAL A N 1
ATOM 569 C CA . VAL A 1 73 ? 66.923 -16.381 -13.773 1.00 58.16 73 VAL A CA 1
ATOM 570 C C . VAL A 1 73 ? 66.099 -15.085 -13.681 1.00 58.16 73 VAL A C 1
ATOM 572 O O . VAL A 1 73 ? 65.102 -15.037 -12.970 1.00 58.16 73 VAL A O 1
ATOM 575 N N . ARG A 1 74 ? 66.466 -14.039 -14.432 1.00 59.19 74 ARG A N 1
ATOM 576 C CA . ARG A 1 74 ? 65.680 -12.796 -14.520 1.00 59.19 74 ARG A CA 1
ATOM 577 C C . ARG A 1 74 ? 64.318 -12.979 -15.194 1.00 59.19 74 ARG A C 1
ATOM 579 O O . ARG A 1 74 ? 63.390 -12.280 -14.807 1.00 59.19 74 ARG A O 1
ATOM 586 N N . ASP A 1 75 ? 64.181 -13.929 -16.115 1.00 57.16 75 ASP A N 1
ATOM 587 C CA . ASP A 1 75 ? 62.923 -14.177 -16.830 1.00 57.16 75 ASP A CA 1
ATOM 588 C C . ASP A 1 75 ? 61.907 -14.947 -15.968 1.00 57.16 75 ASP A C 1
ATOM 590 O O . ASP A 1 75 ? 60.713 -14.882 -16.232 1.00 57.16 75 ASP A O 1
ATOM 594 N N . LEU A 1 76 ? 62.348 -15.610 -14.888 1.00 58.38 76 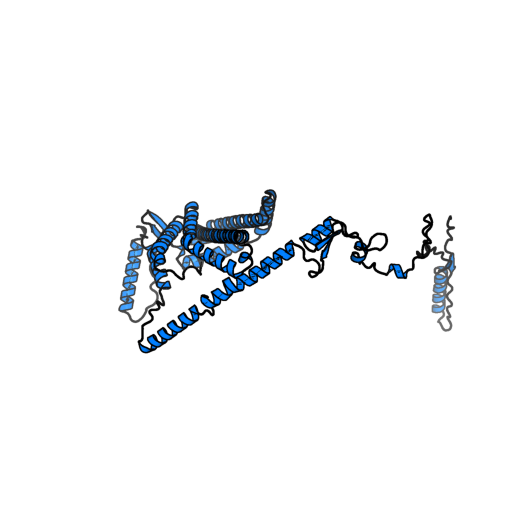LEU A N 1
ATOM 595 C CA . LEU A 1 76 ? 61.457 -16.274 -13.922 1.00 58.38 76 LEU A CA 1
ATOM 596 C C . LEU A 1 76 ? 60.647 -15.285 -13.067 1.00 58.38 76 LEU A C 1
ATOM 598 O O . LEU A 1 76 ? 59.620 -15.662 -12.510 1.00 58.38 76 LEU A O 1
ATOM 602 N N . PHE A 1 77 ? 61.107 -14.035 -12.956 1.00 57.91 77 PHE A N 1
ATOM 603 C CA . PHE A 1 77 ? 60.450 -12.982 -12.172 1.00 57.91 77 PHE A CA 1
ATOM 604 C C . PHE A 1 77 ? 59.712 -11.955 -13.038 1.00 57.91 77 PHE A C 1
ATOM 606 O O . PHE A 1 77 ? 59.134 -11.006 -12.506 1.00 57.91 77 PHE A O 1
ATOM 613 N N . VAL A 1 78 ? 59.707 -12.134 -14.362 1.00 53.66 78 VAL A N 1
ATOM 614 C CA . VAL A 1 78 ? 58.826 -11.371 -15.245 1.00 53.66 78 VAL A CA 1
ATOM 615 C C . VAL A 1 78 ? 57.452 -12.016 -15.150 1.00 53.66 78 VAL A C 1
ATOM 617 O O . VAL A 1 78 ? 57.226 -13.098 -15.690 1.00 53.66 78 VAL A O 1
ATOM 620 N N . ALA A 1 79 ? 56.538 -11.372 -14.421 1.00 49.34 79 ALA A N 1
ATOM 621 C CA . ALA A 1 79 ? 55.144 -11.791 -14.414 1.00 49.34 79 ALA A CA 1
ATOM 622 C C . ALA A 1 79 ? 54.650 -11.846 -15.872 1.00 49.34 79 ALA A C 1
ATOM 624 O O . ALA A 1 79 ? 54.833 -10.858 -16.592 1.00 49.34 79 ALA A O 1
ATOM 625 N N . PRO A 1 80 ? 54.067 -12.967 -16.336 1.00 57.97 80 PRO A N 1
ATOM 626 C CA . PRO A 1 80 ? 53.528 -13.029 -17.685 1.00 57.97 80 PRO A CA 1
ATOM 627 C C . PRO A 1 80 ? 52.471 -11.932 -17.823 1.00 57.97 80 PRO A C 1
ATOM 629 O O . PRO A 1 80 ? 51.526 -11.862 -17.036 1.00 57.97 80 PRO A O 1
ATOM 632 N N . THR A 1 81 ? 52.645 -11.034 -18.791 1.00 57.41 81 THR A N 1
ATOM 633 C CA . THR A 1 81 ? 51.616 -10.054 -19.126 1.00 57.41 81 THR A CA 1
ATOM 634 C C . THR A 1 81 ? 50.435 -10.811 -19.717 1.00 57.41 81 THR A C 1
ATOM 636 O O . THR A 1 81 ? 50.523 -11.393 -20.796 1.00 57.41 81 THR A O 1
ATOM 639 N N . PHE A 1 82 ? 49.316 -10.824 -18.996 1.00 57.84 82 PHE A N 1
ATOM 640 C CA . PHE A 1 82 ? 48.058 -11.448 -19.413 1.00 57.84 82 PHE A CA 1
ATOM 641 C C . PHE A 1 82 ? 47.349 -10.627 -20.512 1.00 57.84 82 PHE A C 1
ATOM 643 O O . PHE A 1 82 ? 46.148 -10.381 -20.444 1.00 57.84 82 PHE A O 1
ATOM 650 N N . GLU A 1 83 ? 48.077 -10.172 -21.535 1.00 64.75 83 GLU A N 1
ATOM 651 C CA . GLU A 1 83 ? 47.508 -9.493 -22.706 1.00 64.75 83 GLU A CA 1
ATOM 652 C C . GLU A 1 83 ? 46.979 -10.518 -23.715 1.00 64.75 83 GLU A C 1
ATOM 654 O O . GLU A 1 83 ? 47.440 -10.642 -24.849 1.00 64.75 83 GLU A O 1
ATOM 659 N N . GLU A 1 84 ? 45.974 -11.271 -23.280 1.00 72.62 84 GLU A N 1
ATOM 660 C CA . GLU A 1 84 ? 45.289 -12.279 -24.088 1.00 72.62 84 GLU A CA 1
ATOM 661 C C . GLU A 1 84 ? 44.680 -11.687 -25.374 1.00 72.62 84 GLU A C 1
ATOM 663 O O . GLU A 1 84 ? 44.647 -12.346 -26.409 1.00 72.62 84 GLU A O 1
ATOM 668 N N . LEU A 1 85 ? 44.275 -10.413 -25.348 1.00 70.06 85 LEU A N 1
ATOM 669 C CA . LEU A 1 85 ? 43.641 -9.710 -26.472 1.00 70.06 85 LEU A CA 1
ATOM 670 C C . LEU A 1 85 ? 44.521 -9.646 -27.732 1.00 70.06 85 LEU A C 1
ATOM 672 O O . LEU A 1 85 ? 44.022 -9.779 -28.852 1.00 70.06 85 LEU A O 1
ATOM 676 N N . ASN A 1 86 ? 45.833 -9.467 -27.559 1.00 71.81 86 ASN A N 1
ATOM 677 C CA . ASN A 1 86 ? 46.788 -9.443 -28.669 1.00 71.81 86 ASN A CA 1
ATOM 678 C C . ASN A 1 86 ? 47.028 -10.848 -29.235 1.00 71.81 86 ASN A C 1
ATOM 680 O O . ASN A 1 86 ? 47.293 -11.003 -30.419 1.00 71.81 86 ASN A O 1
ATOM 684 N N . ILE A 1 87 ? 46.901 -11.881 -28.404 1.00 72.00 87 ILE A N 1
ATOM 685 C CA . ILE A 1 87 ? 47.095 -13.277 -28.812 1.00 72.00 87 ILE A CA 1
ATOM 686 C C . ILE A 1 87 ? 45.861 -13.781 -29.565 1.00 72.00 87 ILE A C 1
ATOM 688 O O . ILE A 1 87 ? 45.984 -14.413 -30.605 1.00 72.00 87 ILE A O 1
ATOM 692 N N . VAL A 1 88 ? 44.669 -13.446 -29.072 1.00 73.75 88 VAL A N 1
ATOM 693 C CA . VAL A 1 88 ? 43.377 -13.849 -29.649 1.00 73.75 88 VAL A CA 1
ATOM 694 C C . VAL A 1 88 ? 43.072 -13.130 -30.972 1.00 73.75 88 VAL A C 1
ATOM 696 O O . VAL A 1 88 ? 42.215 -13.567 -31.733 1.00 73.75 88 VAL A O 1
ATOM 699 N N . SER A 1 89 ? 43.773 -12.035 -31.279 1.00 72.50 89 SER A N 1
ATOM 700 C CA . SER A 1 89 ? 43.609 -11.295 -32.538 1.00 72.50 89 SER A CA 1
ATOM 701 C C . SER A 1 89 ? 44.559 -11.735 -33.658 1.00 72.50 89 SER A C 1
ATOM 703 O O . SER A 1 89 ? 44.406 -11.262 -34.787 1.00 72.50 89 SER A O 1
ATOM 705 N N . LEU A 1 90 ? 45.505 -12.642 -33.388 1.00 79.06 90 LEU A N 1
ATOM 706 C CA . LEU A 1 90 ? 46.534 -13.078 -34.335 1.00 79.06 90 LEU A CA 1
ATOM 707 C C . LEU A 1 90 ? 46.417 -14.580 -34.640 1.00 79.06 90 LEU A C 1
ATOM 709 O O . LEU A 1 90 ? 46.213 -15.403 -33.755 1.00 79.06 90 LEU A O 1
ATOM 713 N N . ASP A 1 91 ? 46.579 -14.948 -35.909 1.00 74.44 91 ASP A N 1
ATOM 714 C CA . ASP A 1 91 ? 46.676 -16.336 -36.365 1.00 74.44 91 ASP A CA 1
ATOM 715 C C . ASP A 1 91 ? 48.055 -16.935 -36.008 1.00 74.44 91 ASP A C 1
ATOM 717 O O . ASP A 1 91 ? 49.006 -16.219 -35.690 1.00 74.44 91 ASP A O 1
ATOM 721 N N . ALA A 1 92 ? 48.222 -18.254 -36.139 1.00 71.56 92 ALA A N 1
ATOM 722 C CA . ALA A 1 92 ? 49.458 -18.991 -35.845 1.00 71.56 92 ALA A CA 1
ATOM 723 C C . ALA A 1 92 ? 50.701 -18.505 -36.630 1.00 71.56 92 ALA A C 1
ATOM 725 O O . ALA A 1 92 ? 51.827 -18.900 -36.324 1.00 71.56 92 ALA A O 1
ATOM 726 N N . LYS A 1 93 ? 50.504 -17.660 -37.651 1.00 71.38 93 LYS A N 1
ATOM 727 C CA . LYS A 1 93 ? 51.549 -17.022 -38.468 1.00 71.38 93 LYS A CA 1
ATOM 728 C C . LYS A 1 93 ? 51.875 -15.578 -38.054 1.00 71.38 93 LYS A C 1
ATOM 730 O O . LYS A 1 93 ? 52.805 -15.006 -38.609 1.00 71.38 93 LYS A O 1
ATOM 735 N N . GLY A 1 94 ? 51.153 -15.013 -37.083 1.00 69.31 94 GLY A N 1
ATOM 736 C CA . GLY A 1 94 ? 51.307 -13.628 -36.624 1.00 69.31 94 GLY A CA 1
ATOM 737 C C . GLY A 1 94 ? 50.537 -12.587 -37.446 1.00 69.31 94 GLY A C 1
ATOM 738 O O . GLY A 1 94 ? 50.727 -11.394 -37.229 1.00 69.31 94 GLY A O 1
ATOM 739 N N . ASP A 1 95 ? 49.677 -13.022 -38.369 1.00 75.38 95 ASP A N 1
ATOM 740 C CA . ASP A 1 95 ? 48.780 -12.156 -39.145 1.00 75.38 95 ASP A CA 1
ATOM 741 C C . ASP A 1 95 ? 47.441 -11.964 -38.412 1.00 75.38 95 ASP A C 1
ATOM 743 O O . ASP A 1 95 ? 47.021 -12.867 -37.687 1.00 75.38 95 ASP A O 1
ATOM 747 N N . PRO A 1 96 ? 46.727 -10.837 -38.592 1.00 78.00 96 PRO A N 1
ATOM 748 C CA . PRO A 1 96 ? 45.427 -10.631 -37.961 1.00 78.00 96 PRO A CA 1
ATOM 749 C C . PRO A 1 96 ? 44.426 -11.707 -38.393 1.00 78.00 96 PRO A C 1
ATOM 751 O O . PRO A 1 96 ? 44.212 -11.940 -39.587 1.00 78.00 96 PRO A O 1
ATOM 754 N N . GLN A 1 97 ? 43.792 -12.353 -37.416 1.00 79.62 97 GLN A N 1
ATOM 755 C CA . GLN A 1 97 ? 42.845 -13.428 -37.676 1.00 79.62 97 GLN A CA 1
ATOM 756 C C . GLN A 1 97 ? 41.577 -12.870 -38.354 1.00 79.62 97 GLN A C 1
ATOM 758 O O . GLN A 1 97 ? 40.941 -11.952 -37.824 1.00 79.62 97 GLN A O 1
ATOM 763 N N . PRO A 1 98 ? 41.160 -13.401 -39.520 1.00 80.69 98 PRO A N 1
ATOM 764 C CA . PRO A 1 98 ? 39.938 -12.953 -40.172 1.00 80.69 98 PRO A CA 1
ATOM 765 C C . PRO A 1 98 ? 38.705 -13.379 -39.368 1.00 80.69 98 PRO A C 1
ATOM 767 O O . PRO A 1 98 ? 38.614 -14.504 -38.877 1.00 80.69 98 PRO A O 1
ATOM 770 N N . LEU A 1 99 ? 37.717 -12.486 -39.284 1.00 83.31 99 LEU A N 1
ATOM 771 C CA . LEU A 1 99 ? 36.472 -12.751 -38.566 1.00 83.31 99 LEU A CA 1
ATOM 772 C C . LEU A 1 99 ? 35.686 -13.903 -39.204 1.00 83.31 99 LEU A C 1
ATOM 774 O O . LEU A 1 99 ? 35.497 -13.975 -40.421 1.00 83.31 99 LEU A O 1
ATOM 778 N N . THR A 1 100 ? 35.148 -14.776 -38.356 1.00 87.50 100 THR A N 1
ATOM 779 C CA . THR A 1 100 ? 34.275 -15.874 -38.783 1.00 87.50 100 THR A CA 1
ATOM 780 C C . THR A 1 100 ? 32.949 -15.324 -39.320 1.00 87.50 100 THR A C 1
ATOM 782 O O . THR A 1 100 ? 32.459 -14.292 -38.864 1.00 87.50 100 THR A O 1
ATOM 785 N N . LYS A 1 101 ? 32.283 -16.047 -40.233 1.00 88.38 101 LYS A N 1
ATOM 786 C CA . LYS A 1 101 ? 30.963 -15.656 -40.779 1.00 88.38 101 LYS A CA 1
ATOM 787 C C . LYS A 1 101 ? 29.922 -15.314 -39.698 1.00 88.38 101 LYS A C 1
ATOM 789 O O . LYS A 1 101 ? 29.179 -14.354 -39.864 1.00 88.38 101 LYS A O 1
ATOM 794 N N . LYS A 1 102 ? 29.903 -16.053 -38.579 1.00 87.75 102 LYS A N 1
ATOM 795 C CA . LYS A 1 102 ? 29.031 -15.773 -37.421 1.00 87.75 102 LYS A CA 1
ATOM 796 C C . LYS A 1 102 ? 29.384 -14.448 -36.730 1.00 87.75 102 LYS A C 1
ATOM 798 O O . LYS A 1 102 ? 28.498 -13.657 -36.438 1.00 87.75 102 LYS A O 1
ATOM 803 N N . GLN A 1 103 ? 30.674 -14.172 -36.530 1.00 87.94 103 GLN A N 1
ATOM 804 C CA . GLN A 1 103 ? 31.146 -12.912 -35.943 1.00 87.94 103 GLN A CA 1
ATOM 805 C C . GLN A 1 103 ? 30.824 -11.723 -36.854 1.00 87.94 103 GLN A C 1
ATOM 807 O O . GLN A 1 103 ? 30.358 -10.697 -36.374 1.00 87.94 103 GLN A O 1
ATOM 812 N N . LEU A 1 104 ? 30.979 -11.879 -38.173 1.00 89.06 104 LEU A N 1
ATOM 813 C CA . LEU A 1 104 ? 30.582 -10.864 -39.154 1.00 89.06 104 LEU A CA 1
ATOM 814 C C . LEU A 1 104 ? 29.072 -10.586 -39.135 1.00 89.06 104 LEU A C 1
ATOM 816 O O . LEU A 1 104 ? 28.659 -9.434 -39.268 1.00 89.06 104 LEU A O 1
ATOM 820 N N . GLN A 1 105 ? 28.244 -11.615 -38.944 1.00 89.25 105 GLN A N 1
ATOM 821 C CA . GLN A 1 105 ? 26.802 -11.440 -38.785 1.00 89.25 105 GLN A CA 1
ATOM 822 C C . GLN A 1 105 ? 26.465 -10.695 -37.485 1.00 89.25 105 GLN A C 1
ATOM 824 O O . GLN A 1 105 ? 25.717 -9.720 -37.534 1.00 89.25 105 GLN A O 1
ATOM 829 N N . ASN A 1 106 ? 27.101 -11.044 -36.364 1.00 88.25 106 ASN A N 1
ATOM 830 C CA . ASN A 1 106 ? 26.931 -10.330 -35.092 1.00 88.25 106 ASN A CA 1
ATOM 831 C C . ASN A 1 106 ? 27.382 -8.861 -35.187 1.00 88.25 106 ASN A C 1
ATOM 833 O O . ASN A 1 106 ? 26.705 -7.963 -34.688 1.00 88.25 106 ASN A O 1
ATOM 837 N N . VAL A 1 107 ? 28.470 -8.586 -35.911 1.00 89.75 107 VAL A N 1
ATOM 838 C CA . VAL A 1 107 ? 28.911 -7.222 -36.244 1.00 89.75 107 VAL A CA 1
ATOM 839 C C . VAL A 1 107 ? 27.858 -6.477 -37.068 1.00 89.75 107 VAL A C 1
ATOM 841 O O . VAL A 1 107 ? 27.598 -5.297 -36.831 1.00 89.75 107 VAL A O 1
ATOM 844 N N . LYS A 1 108 ? 27.229 -7.137 -38.043 1.00 88.00 108 LYS A N 1
ATOM 845 C CA . LYS A 1 108 ? 26.159 -6.542 -38.855 1.00 88.00 108 LYS A CA 1
ATOM 846 C C . LYS A 1 108 ? 24.904 -6.245 -38.040 1.00 88.00 108 LYS A C 1
ATOM 848 O O . LYS A 1 108 ? 24.304 -5.190 -38.223 1.00 88.00 108 LYS A O 1
ATOM 853 N N . GLU A 1 109 ? 24.516 -7.139 -37.148 1.00 90.06 109 GLU A N 1
ATOM 854 C CA . GLU A 1 109 ? 23.279 -7.019 -36.378 1.00 90.06 109 GLU A CA 1
ATOM 855 C C . GLU A 1 109 ? 23.439 -6.080 -35.176 1.00 90.06 109 GLU A C 1
ATOM 857 O O . GLU A 1 109 ? 22.613 -5.186 -34.995 1.00 90.06 109 GLU A O 1
ATOM 862 N N . ASN A 1 110 ? 24.527 -6.215 -34.414 1.00 87.56 110 ASN A N 1
ATOM 863 C CA . ASN A 1 110 ? 24.704 -5.585 -33.100 1.00 87.56 110 ASN A CA 1
ATOM 864 C C . ASN A 1 110 ? 25.969 -4.714 -32.990 1.00 87.56 110 ASN A C 1
ATOM 866 O O . ASN A 1 110 ? 26.203 -4.122 -31.941 1.00 87.56 110 ASN A O 1
ATOM 870 N N . GLY A 1 111 ? 26.822 -4.645 -34.021 1.00 88.81 111 GLY A N 1
ATOM 871 C CA . GLY A 1 111 ? 28.082 -3.879 -33.971 1.00 88.81 111 GLY A CA 1
ATOM 872 C C . GLY A 1 111 ? 29.130 -4.453 -33.007 1.00 88.81 111 GLY A C 1
ATOM 873 O O . GLY A 1 111 ? 30.171 -3.835 -32.775 1.00 88.81 111 GLY A O 1
ATOM 874 N N . THR A 1 112 ? 28.863 -5.633 -32.444 1.00 90.06 112 THR A N 1
ATOM 875 C CA . THR A 1 112 ? 29.723 -6.326 -31.483 1.00 90.06 112 THR A CA 1
ATOM 876 C C . THR A 1 112 ? 29.860 -7.791 -31.858 1.00 90.06 112 THR A C 1
ATOM 878 O O . THR A 1 112 ? 28.907 -8.384 -32.361 1.00 90.06 112 THR A O 1
ATOM 881 N N . PHE A 1 113 ? 31.000 -8.398 -31.556 1.00 90.88 113 PHE A N 1
ATOM 882 C CA . PHE A 1 113 ? 31.191 -9.841 -31.671 1.00 90.88 113 PHE A CA 1
ATOM 883 C C . PHE A 1 113 ? 31.926 -10.387 -30.453 1.00 90.88 113 PHE A C 1
ATOM 885 O O . PHE A 1 113 ? 32.573 -9.644 -29.720 1.00 90.88 113 PHE A O 1
ATOM 892 N N . GLU A 1 114 ? 31.798 -11.689 -30.239 1.00 89.25 114 GLU A N 1
ATOM 893 C CA . GLU A 1 114 ? 32.371 -12.380 -29.090 1.00 89.25 114 GLU A CA 1
ATOM 894 C C . GLU A 1 114 ? 33.464 -13.346 -29.556 1.00 89.25 114 GLU A C 1
ATOM 896 O O . GLU A 1 114 ? 33.377 -13.929 -30.648 1.00 89.25 114 GLU A O 1
ATOM 901 N N . VAL A 1 115 ? 34.512 -13.469 -28.744 1.00 88.00 115 VAL A N 1
ATOM 902 C CA . VAL A 1 115 ? 35.633 -14.387 -28.957 1.00 88.00 115 VAL A CA 1
ATOM 903 C C . VAL A 1 115 ? 35.931 -15.111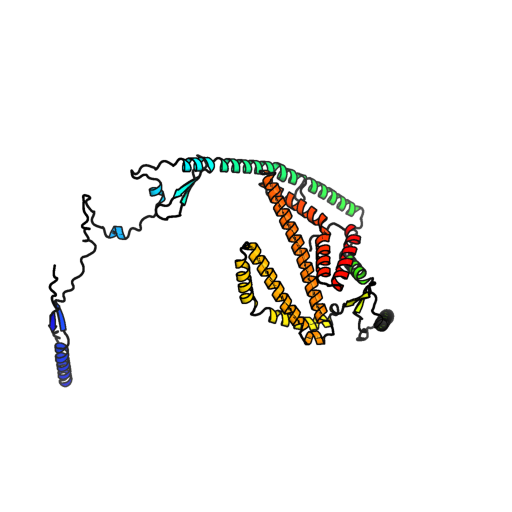 -27.652 1.00 88.00 115 VAL A C 1
ATOM 905 O O . VAL A 1 115 ? 36.020 -14.475 -26.606 1.00 88.00 115 VAL A O 1
ATOM 908 N N . GLU A 1 116 ? 36.060 -16.431 -27.699 1.00 84.75 116 GLU A N 1
ATOM 909 C CA . GLU A 1 116 ? 36.338 -17.252 -26.518 1.00 84.75 116 GLU A CA 1
ATOM 910 C C . GLU A 1 116 ? 37.736 -16.965 -25.956 1.00 84.75 116 GLU A C 1
ATOM 912 O O . GLU A 1 116 ? 38.685 -16.706 -26.701 1.00 84.75 116 GLU A O 1
ATOM 917 N N . SER A 1 117 ? 37.854 -16.988 -24.629 1.00 82.12 117 SER A N 1
ATOM 918 C CA . SER A 1 117 ? 39.135 -16.886 -23.939 1.00 82.12 117 SER A CA 1
ATOM 919 C C . SER A 1 117 ? 39.913 -18.198 -24.080 1.00 82.12 117 SER A C 1
ATOM 921 O O . SER A 1 117 ? 39.393 -19.288 -23.857 1.00 82.12 117 SER A O 1
ATOM 923 N N . MET A 1 118 ? 41.185 -18.077 -24.445 1.00 76.25 118 MET A N 1
ATOM 924 C CA . MET A 1 118 ? 42.150 -19.170 -24.542 1.00 76.25 118 MET A CA 1
ATOM 925 C C . MET A 1 118 ? 42.679 -19.586 -23.163 1.00 76.25 118 MET A C 1
ATOM 927 O O . MET A 1 118 ? 43.032 -20.746 -22.965 1.00 76.25 118 MET A O 1
ATOM 931 N N . ASN A 1 119 ? 42.748 -18.642 -22.219 1.00 73.94 119 ASN A N 1
ATOM 932 C CA . ASN A 1 119 ? 43.295 -18.868 -20.879 1.00 73.94 119 ASN A CA 1
ATOM 933 C C . ASN A 1 119 ? 42.226 -19.266 -19.850 1.00 73.94 119 ASN A C 1
ATOM 935 O O . ASN A 1 119 ? 42.537 -19.973 -18.891 1.00 73.94 119 ASN A O 1
ATOM 939 N N . PHE A 1 120 ? 40.981 -18.820 -20.042 1.00 79.00 120 PHE A N 1
ATOM 940 C CA . PHE A 1 120 ? 39.871 -19.057 -19.124 1.00 79.00 120 PHE A CA 1
ATOM 941 C C . PHE A 1 120 ? 38.710 -19.733 -19.864 1.00 79.00 120 PHE A C 1
ATOM 943 O O . PHE A 1 120 ? 37.906 -19.048 -20.502 1.00 79.00 120 PHE A O 1
ATOM 950 N N . PRO A 1 121 ? 38.586 -21.071 -19.787 1.00 75.38 121 PRO A N 1
ATOM 951 C CA . PRO A 1 121 ? 37.446 -21.759 -20.380 1.00 75.38 121 PRO A CA 1
ATOM 952 C C . PRO A 1 121 ? 36.142 -21.206 -19.781 1.00 75.38 121 PRO A C 1
ATOM 954 O O . PRO A 1 121 ? 36.088 -20.919 -18.588 1.00 75.38 121 PRO A O 1
ATOM 957 N N . GLU A 1 122 ? 35.113 -21.044 -20.618 1.00 80.25 122 GLU A N 1
ATOM 958 C CA . GLU A 1 122 ? 33.805 -20.419 -20.314 1.00 80.25 122 GLU A CA 1
ATOM 959 C C . GLU A 1 122 ? 33.761 -18.879 -20.273 1.00 80.25 122 GLU A C 1
ATOM 961 O O . GLU A 1 122 ? 32.672 -18.311 -20.169 1.00 80.25 122 GLU A O 1
ATOM 966 N N . GLN A 1 123 ? 34.888 -18.174 -20.420 1.00 80.50 123 GLN A N 1
ATOM 967 C CA . GLN A 1 123 ? 34.881 -16.711 -20.551 1.00 80.50 123 GLN A CA 1
ATOM 968 C C . GLN A 1 123 ? 34.914 -16.271 -22.019 1.00 80.50 123 GLN A C 1
ATOM 970 O O . GLN A 1 123 ? 35.620 -16.849 -22.846 1.00 80.50 123 GLN A O 1
ATOM 975 N N . VAL A 1 124 ? 34.161 -15.215 -22.345 1.00 86.25 124 VAL A N 1
ATOM 976 C CA . VAL A 1 124 ? 34.109 -14.624 -23.690 1.00 86.25 124 VAL A CA 1
ATOM 977 C C . VAL A 1 124 ? 34.482 -13.145 -23.654 1.00 86.25 124 VAL A C 1
ATOM 979 O O . VAL A 1 124 ? 33.982 -12.365 -22.844 1.00 86.25 124 VAL A O 1
ATOM 982 N N . HIS A 1 125 ? 35.351 -12.747 -24.575 1.00 85.06 125 HIS A N 1
ATOM 983 C CA . HIS A 1 125 ? 35.725 -11.363 -24.824 1.00 85.06 125 HIS A CA 1
ATOM 984 C C . HIS A 1 125 ? 34.732 -10.734 -25.794 1.00 85.06 125 HIS A C 1
ATOM 986 O O . HIS A 1 125 ? 34.555 -11.225 -26.910 1.00 85.06 125 HIS A O 1
ATOM 992 N N . LYS A 1 126 ? 34.103 -9.624 -25.398 1.00 87.69 126 LYS A N 1
ATOM 993 C CA . LYS A 1 126 ? 33.177 -8.869 -26.251 1.00 87.69 126 LYS A CA 1
ATOM 994 C C . LYS A 1 126 ? 33.898 -7.703 -26.918 1.00 87.69 126 LYS A C 1
ATOM 996 O O . LYS A 1 126 ? 34.287 -6.739 -26.265 1.00 87.69 126 LYS A O 1
ATOM 1001 N N . TRP A 1 127 ? 34.029 -7.776 -28.234 1.00 85.81 127 TRP A N 1
ATOM 1002 C CA . TRP A 1 127 ? 34.677 -6.766 -29.059 1.00 85.81 127 TRP A CA 1
ATOM 1003 C C . TRP A 1 127 ? 33.616 -5.857 -29.669 1.00 85.81 127 TRP A C 1
ATOM 1005 O O . TRP A 1 127 ? 32.672 -6.327 -30.310 1.00 85.81 127 TRP A O 1
ATOM 1015 N N . GLN A 1 128 ? 33.763 -4.549 -29.471 1.00 85.94 128 GLN A N 1
ATOM 1016 C CA . GLN A 1 128 ? 32.853 -3.538 -30.000 1.00 85.94 128 GLN A CA 1
ATOM 1017 C C . GLN A 1 128 ? 33.560 -2.700 -31.061 1.00 85.94 128 GLN A C 1
ATOM 1019 O O . GLN A 1 128 ? 34.618 -2.124 -30.814 1.00 85.94 128 GLN A O 1
ATOM 1024 N N . LEU A 1 129 ? 32.957 -2.615 -32.245 1.00 86.06 129 LEU A N 1
ATOM 1025 C CA . LEU A 1 129 ? 33.452 -1.741 -33.301 1.00 86.06 129 LEU A CA 1
ATOM 1026 C C . LEU A 1 129 ? 33.117 -0.282 -32.991 1.00 86.06 129 LEU A C 1
ATOM 1028 O O . LEU A 1 129 ? 32.130 0.032 -32.321 1.00 86.06 129 LEU A O 1
ATOM 1032 N N . SER A 1 130 ? 33.934 0.627 -33.525 1.00 86.31 130 SER A N 1
ATOM 1033 C CA . SER A 1 130 ? 33.633 2.055 -33.462 1.00 86.31 130 SER A CA 1
ATOM 1034 C C . SER A 1 130 ? 32.267 2.330 -34.090 1.00 86.31 130 SER A C 1
ATOM 1036 O O . SER A 1 130 ? 31.974 1.876 -35.200 1.00 86.31 130 SER A O 1
ATOM 1038 N N . GLN A 1 131 ? 31.447 3.125 -33.400 1.00 81.19 131 GLN A N 1
ATOM 1039 C CA . GLN A 1 131 ? 30.100 3.481 -33.852 1.00 81.19 131 GLN A CA 1
ATOM 1040 C C . GLN A 1 131 ? 30.100 4.243 -35.187 1.00 81.19 131 GLN A C 1
ATOM 1042 O O . GLN A 1 131 ? 29.088 4.238 -35.881 1.00 81.19 131 GLN A O 1
ATOM 1047 N N . LEU A 1 132 ? 31.229 4.866 -35.550 1.00 82.88 132 LEU A N 1
ATOM 1048 C CA . LEU A 1 132 ? 31.424 5.542 -36.837 1.00 82.88 132 LEU A CA 1
ATOM 1049 C C . LEU A 1 132 ? 31.567 4.559 -38.005 1.00 82.88 132 LEU A C 1
ATOM 1051 O O . LEU A 1 132 ? 31.215 4.899 -39.128 1.00 82.88 132 LEU A O 1
ATOM 1055 N N . LEU A 1 133 ? 32.099 3.361 -37.749 1.00 81.25 133 LEU A N 1
ATOM 1056 C CA . LEU A 1 133 ? 32.319 2.342 -38.773 1.00 81.25 133 LEU A CA 1
ATOM 1057 C C . LEU A 1 133 ? 31.091 1.449 -38.920 1.00 81.25 133 LEU A C 1
ATOM 1059 O O . LEU A 1 133 ? 30.537 1.333 -40.009 1.00 81.25 133 LEU A O 1
ATOM 1063 N N . GLN A 1 134 ? 30.658 0.814 -37.826 1.00 83.38 134 GLN A N 1
ATOM 1064 C CA . GLN A 1 134 ? 29.526 -0.102 -37.871 1.00 83.38 134 GLN A CA 1
ATOM 1065 C C . GLN A 1 134 ? 28.863 -0.249 -36.504 1.00 83.38 134 GLN A C 1
ATOM 1067 O O . GLN A 1 134 ? 29.350 -0.944 -35.618 1.00 83.38 134 GLN A O 1
ATOM 1072 N N . LYS A 1 135 ? 27.703 0.393 -36.358 1.00 85.00 135 LYS A N 1
ATOM 1073 C CA . LYS A 1 135 ? 26.909 0.384 -35.124 1.00 85.00 135 LYS A CA 1
ATOM 1074 C C . LYS A 1 135 ? 26.017 -0.858 -34.980 1.00 85.00 135 LYS A C 1
ATOM 1076 O O . LYS A 1 135 ? 25.675 -1.223 -33.861 1.00 85.00 135 LYS A O 1
ATOM 1081 N N . GLY A 1 136 ? 25.687 -1.521 -36.090 1.00 88.69 136 GLY A N 1
ATOM 1082 C CA . GLY A 1 136 ? 24.773 -2.667 -36.140 1.00 88.69 136 GLY A CA 1
ATOM 1083 C C . GLY A 1 136 ? 23.316 -2.257 -36.373 1.00 88.69 136 GLY A C 1
ATOM 1084 O O . GLY A 1 136 ? 22.879 -1.209 -35.899 1.00 88.69 136 GLY A O 1
ATOM 1085 N N . VAL A 1 137 ? 22.568 -3.065 -37.127 1.00 89.62 137 VAL A N 1
ATOM 1086 C CA . VAL A 1 137 ? 21.182 -2.770 -37.537 1.00 89.62 137 VAL A CA 1
ATOM 1087 C C . VAL A 1 137 ? 20.251 -2.536 -36.340 1.00 89.62 137 VAL A C 1
ATOM 1089 O O . VAL A 1 137 ? 19.511 -1.553 -36.350 1.00 89.62 137 VAL A O 1
ATOM 1092 N N . HIS A 1 138 ? 20.313 -3.368 -35.296 1.00 87.88 138 HIS A N 1
ATOM 1093 C CA . HIS A 1 138 ? 19.441 -3.232 -34.121 1.00 87.88 138 HIS A CA 1
ATOM 1094 C C . HIS A 1 138 ? 19.735 -1.947 -33.347 1.00 87.88 138 HIS A C 1
ATOM 1096 O O . HIS A 1 138 ? 18.831 -1.164 -33.072 1.00 87.88 138 HIS A O 1
ATOM 1102 N N . ASN A 1 139 ? 21.013 -1.656 -33.096 1.00 87.62 139 ASN A N 1
ATOM 1103 C CA . ASN A 1 139 ? 21.416 -0.438 -32.392 1.00 87.62 139 ASN A CA 1
ATOM 1104 C C . ASN A 1 139 ? 21.085 0.834 -33.187 1.00 87.62 139 ASN A C 1
ATOM 1106 O O . ASN A 1 139 ? 20.790 1.875 -32.597 1.00 87.62 139 ASN A O 1
ATOM 1110 N N . ILE A 1 140 ? 21.164 0.782 -34.524 1.00 89.31 140 ILE A N 1
ATOM 1111 C CA . ILE A 1 140 ? 20.743 1.889 -35.395 1.00 89.31 140 ILE A CA 1
ATOM 1112 C C . ILE A 1 140 ? 19.236 2.096 -35.272 1.00 89.31 140 ILE A C 1
ATOM 1114 O O . ILE A 1 140 ? 18.802 3.227 -35.069 1.00 89.31 140 ILE A O 1
ATOM 1118 N N . HIS A 1 141 ? 18.454 1.019 -35.343 1.00 88.81 141 HIS A N 1
ATOM 1119 C CA . HIS A 1 141 ? 17.008 1.074 -35.165 1.00 88.81 141 HIS A CA 1
ATOM 1120 C C . HIS A 1 141 ? 16.626 1.632 -33.785 1.00 88.81 141 HIS A C 1
ATOM 1122 O O . HIS A 1 141 ? 15.784 2.522 -33.692 1.00 88.81 141 HIS A O 1
ATOM 1128 N N . ASP A 1 142 ? 17.302 1.203 -32.720 1.00 88.25 142 ASP A N 1
ATOM 1129 C CA . ASP A 1 142 ? 17.071 1.728 -31.374 1.00 88.25 142 ASP A CA 1
ATOM 1130 C C . ASP A 1 142 ? 17.435 3.203 -31.234 1.00 88.25 142 ASP A C 1
ATOM 1132 O O . ASP A 1 142 ? 16.695 3.951 -30.596 1.00 88.25 142 ASP A O 1
ATOM 1136 N N . THR A 1 143 ? 18.534 3.637 -31.856 1.00 89.94 143 THR A N 1
ATOM 1137 C CA . THR A 1 143 ? 18.920 5.056 -31.868 1.00 89.94 143 THR A CA 1
ATOM 1138 C C . THR A 1 143 ? 17.885 5.884 -32.620 1.00 89.94 143 THR A C 1
ATOM 1140 O O . THR A 1 143 ? 17.436 6.901 -32.107 1.00 89.94 143 THR A O 1
ATOM 1143 N N . LEU A 1 144 ? 17.433 5.408 -33.784 1.00 91.44 144 LEU A N 1
ATOM 1144 C CA . LEU A 1 144 ? 16.387 6.062 -34.566 1.00 91.44 144 LEU A CA 1
ATOM 1145 C C . LEU A 1 144 ? 15.095 6.209 -33.754 1.00 91.44 144 LEU A C 1
ATOM 1147 O O . LEU A 1 144 ? 14.532 7.298 -33.684 1.00 91.44 144 LEU A O 1
ATOM 1151 N N . LEU A 1 145 ? 14.634 5.138 -33.103 1.00 90.62 145 LEU A N 1
ATOM 1152 C CA . LEU A 1 145 ? 13.449 5.194 -32.246 1.00 90.62 145 LEU A CA 1
ATOM 1153 C C . LEU A 1 145 ? 13.624 6.181 -31.086 1.00 90.62 145 LEU A C 1
ATOM 1155 O O . LEU A 1 145 ? 12.662 6.837 -30.697 1.00 90.62 145 LEU A O 1
ATOM 1159 N N . GLN A 1 146 ? 14.834 6.303 -30.539 1.00 89.75 146 GLN A N 1
ATOM 1160 C CA . GLN A 1 146 ? 15.130 7.239 -29.458 1.00 89.75 146 GLN A CA 1
ATOM 1161 C C . GLN A 1 146 ? 15.167 8.700 -29.930 1.00 89.75 146 GLN A C 1
ATOM 1163 O O . GLN A 1 146 ? 14.619 9.566 -29.248 1.00 89.75 146 GLN A O 1
ATOM 1168 N N . ASP A 1 147 ? 15.716 8.970 -31.113 1.00 92.25 147 ASP A N 1
ATOM 1169 C CA . ASP A 1 147 ? 15.731 10.306 -31.721 1.00 92.25 147 ASP A CA 1
ATOM 1170 C C . ASP A 1 147 ? 14.317 10.756 -32.128 1.00 92.25 147 ASP A C 1
ATOM 1172 O O . ASP A 1 147 ? 13.916 11.905 -31.898 1.00 92.25 147 ASP A O 1
ATOM 1176 N N . ILE A 1 148 ? 13.511 9.834 -32.668 1.00 92.50 148 ILE A N 1
ATOM 1177 C CA . ILE A 1 148 ? 12.091 10.081 -32.942 1.00 92.50 148 ILE A CA 1
ATOM 1178 C C . ILE A 1 148 ? 11.343 10.313 -31.625 1.00 92.50 148 ILE A C 1
ATOM 1180 O O . ILE A 1 148 ? 10.570 11.264 -31.535 1.00 92.50 148 ILE A O 1
ATOM 1184 N N . ALA A 1 149 ? 11.588 9.513 -30.582 1.00 92.06 149 ALA A N 1
ATOM 1185 C CA . ALA A 1 149 ? 10.960 9.709 -29.276 1.00 92.06 149 ALA A CA 1
ATOM 1186 C C . ALA A 1 149 ? 11.298 11.084 -28.677 1.00 92.06 149 ALA A C 1
ATOM 1188 O O . ALA A 1 149 ? 10.410 11.753 -28.150 1.00 92.06 149 ALA A O 1
ATOM 1189 N N . LEU A 1 150 ? 12.543 11.553 -28.808 1.00 90.25 150 LEU A N 1
ATOM 1190 C CA . LEU A 1 150 ? 12.945 12.896 -28.379 1.00 90.25 150 LEU A CA 1
ATOM 1191 C C . LEU A 1 150 ? 12.212 13.985 -29.172 1.00 90.25 150 LEU A C 1
ATOM 1193 O O . LEU A 1 150 ? 11.701 14.943 -28.591 1.00 90.25 150 LEU A O 1
ATOM 1197 N N . SER A 1 151 ? 12.100 13.815 -30.488 1.00 91.69 151 SER A N 1
ATOM 1198 C CA . SER A 1 151 ? 11.366 14.745 -31.355 1.00 91.69 151 SER A CA 1
ATOM 1199 C C . SER A 1 151 ? 9.882 14.811 -30.976 1.00 91.69 151 SER A C 1
ATOM 1201 O O . SER A 1 151 ? 9.305 15.888 -30.829 1.00 91.69 151 SER A O 1
ATOM 1203 N N . VAL A 1 152 ? 9.268 13.652 -30.744 1.00 90.81 152 VAL A N 1
ATOM 1204 C CA . VAL A 1 152 ? 7.868 13.538 -30.327 1.00 90.81 152 VAL A CA 1
ATOM 1205 C C . VAL A 1 152 ? 7.660 14.089 -28.918 1.00 90.81 152 VAL A C 1
ATOM 1207 O O . VAL A 1 152 ? 6.650 14.742 -28.675 1.00 90.81 152 VAL A O 1
ATOM 1210 N N . HIS A 1 153 ? 8.612 13.911 -28.000 1.00 89.38 153 HIS A N 1
ATOM 1211 C CA . HIS A 1 153 ? 8.560 14.500 -26.662 1.00 89.38 153 HIS A CA 1
ATOM 1212 C C . HIS A 1 153 ? 8.433 16.030 -26.714 1.00 89.38 153 HIS A C 1
ATOM 1214 O O . HIS A 1 153 ? 7.590 16.600 -26.018 1.00 89.38 153 HIS A O 1
ATOM 1220 N N . LEU A 1 154 ? 9.203 16.693 -27.582 1.00 88.31 154 LEU A N 1
ATOM 1221 C CA . LEU A 1 154 ? 9.132 18.148 -27.751 1.00 88.31 154 LEU A CA 1
ATOM 1222 C C . LEU A 1 154 ? 7.743 18.610 -28.213 1.00 88.31 154 LEU A C 1
ATOM 1224 O O . LEU A 1 154 ? 7.238 19.630 -27.744 1.00 88.31 154 LEU A O 1
ATOM 1228 N N . ILE A 1 155 ? 7.106 17.846 -29.099 1.00 86.88 155 ILE A N 1
ATOM 1229 C CA . ILE A 1 155 ? 5.791 18.181 -29.654 1.00 86.88 155 ILE A CA 1
ATOM 1230 C C . ILE A 1 155 ? 4.676 17.841 -28.657 1.00 86.88 155 ILE A C 1
ATOM 1232 O O . ILE A 1 155 ? 3.872 18.694 -28.294 1.00 86.88 155 ILE A O 1
ATOM 1236 N N . VAL A 1 156 ? 4.620 16.591 -28.206 1.00 85.38 156 VAL A N 1
ATOM 1237 C CA . VAL A 1 156 ? 3.489 1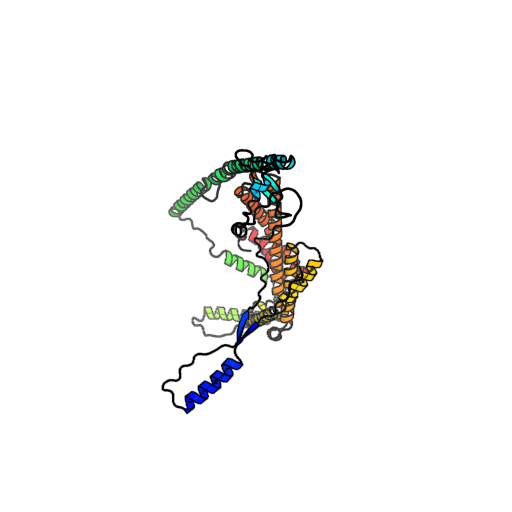6.051 -27.441 1.00 85.38 156 VAL A CA 1
ATOM 1238 C C . VAL A 1 156 ? 3.538 16.472 -25.979 1.00 85.38 156 VAL A C 1
ATOM 1240 O O . VAL A 1 156 ? 2.490 16.729 -25.395 1.00 85.38 156 VAL A O 1
ATOM 1243 N N . VAL A 1 157 ? 4.731 16.559 -25.385 1.00 84.56 157 VAL A N 1
ATOM 1244 C CA . VAL A 1 157 ? 4.889 16.898 -23.965 1.00 84.56 157 VAL A CA 1
ATOM 1245 C C . VAL A 1 157 ? 5.260 18.365 -23.810 1.00 84.56 157 VAL A C 1
ATOM 1247 O O . VAL A 1 157 ? 4.516 19.114 -23.187 1.00 84.56 157 VAL A O 1
ATOM 1250 N N . THR A 1 158 ? 6.379 18.822 -24.379 1.00 84.75 158 THR A N 1
ATOM 1251 C CA . THR A 1 158 ? 6.863 20.189 -24.116 1.00 84.75 158 THR A CA 1
ATOM 1252 C C . THR A 1 158 ? 5.924 21.255 -24.677 1.00 84.75 158 THR A C 1
ATOM 1254 O O . THR A 1 158 ? 5.592 22.204 -23.964 1.00 84.75 158 THR A O 1
ATOM 1257 N N . ALA A 1 159 ? 5.465 21.114 -25.926 1.00 85.62 159 ALA A N 1
ATOM 1258 C CA . ALA A 1 159 ? 4.558 22.092 -26.524 1.00 85.62 159 ALA A CA 1
ATOM 1259 C C . ALA A 1 159 ? 3.199 22.108 -25.805 1.00 85.62 159 ALA A C 1
ATOM 1261 O O . ALA A 1 159 ? 2.702 23.178 -25.457 1.00 85.62 159 ALA A O 1
ATOM 1262 N N . ARG A 1 160 ? 2.637 20.930 -25.500 1.00 85.31 160 ARG A N 1
ATOM 1263 C CA . ARG A 1 160 ? 1.378 20.822 -24.752 1.00 85.31 160 ARG A CA 1
ATOM 1264 C C . ARG A 1 160 ? 1.489 21.377 -23.336 1.00 85.31 160 ARG A C 1
ATOM 1266 O O . ARG A 1 160 ? 0.618 22.143 -22.934 1.00 85.31 160 ARG A O 1
ATOM 1273 N N . ASN A 1 161 ? 2.554 21.062 -22.600 1.00 83.25 161 ASN A N 1
ATOM 1274 C CA . ASN A 1 161 ? 2.728 21.543 -21.230 1.00 83.25 161 ASN A CA 1
ATOM 1275 C C . ASN A 1 161 ? 2.856 23.070 -21.181 1.00 83.25 161 ASN A C 1
ATOM 1277 O O . ASN A 1 161 ? 2.274 23.702 -20.305 1.00 83.25 161 ASN A O 1
ATOM 1281 N N . ARG A 1 162 ? 3.515 23.694 -22.165 1.00 83.75 162 ARG A N 1
ATOM 1282 C CA . ARG A 1 162 ? 3.542 25.164 -22.270 1.00 83.75 162 ARG A CA 1
ATOM 1283 C C . ARG A 1 162 ? 2.155 25.775 -22.484 1.00 83.75 162 ARG A C 1
ATOM 1285 O O . ARG A 1 162 ? 1.930 26.914 -22.086 1.00 83.75 162 ARG A O 1
ATOM 1292 N N . LEU A 1 163 ? 1.228 25.040 -23.094 1.00 84.06 163 LEU A N 1
ATOM 1293 C CA . LEU A 1 163 ? -0.131 25.516 -23.338 1.00 84.06 163 LEU A CA 1
ATOM 1294 C C . LEU A 1 163 ? -1.079 25.237 -22.158 1.00 84.06 163 LEU A C 1
ATOM 1296 O O . LEU A 1 163 ? -1.789 26.158 -21.764 1.00 84.06 163 LEU A O 1
ATOM 1300 N N . ILE A 1 164 ? -1.086 24.011 -21.604 1.00 78.62 164 ILE A N 1
ATOM 1301 C CA . ILE A 1 164 ? -2.181 23.489 -20.748 1.00 78.62 164 ILE A CA 1
ATOM 1302 C C . ILE A 1 164 ? -1.705 22.902 -19.386 1.00 78.62 164 ILE A C 1
ATOM 1304 O O . ILE A 1 164 ? -2.507 22.380 -18.627 1.00 78.62 164 ILE A O 1
ATOM 1308 N N . SER A 1 165 ? -0.421 22.981 -19.017 1.00 77.75 165 SER A N 1
ATOM 1309 C CA . SER A 1 165 ? 0.084 22.429 -17.733 1.00 77.75 165 SER A CA 1
ATOM 1310 C C . SER A 1 165 ? -0.397 23.186 -16.481 1.00 77.75 165 SER A C 1
ATOM 1312 O O . SER A 1 165 ? -0.728 24.368 -16.544 1.00 77.75 165 SER A O 1
ATOM 1314 N N . ASP A 1 166 ? -0.325 22.551 -15.313 1.00 71.00 166 ASP A N 1
ATOM 1315 C CA . ASP A 1 166 ? -0.543 23.201 -14.012 1.00 71.00 166 ASP A CA 1
ATOM 1316 C C . ASP A 1 166 ? 0.633 24.101 -13.586 1.00 71.00 166 ASP A C 1
ATOM 1318 O O . ASP A 1 166 ? 0.465 25.035 -12.801 1.00 71.00 166 ASP A O 1
ATOM 1322 N N . PHE A 1 167 ? 1.826 23.866 -14.143 1.00 64.88 167 PHE A N 1
ATOM 1323 C CA . PHE A 1 167 ? 3.051 24.609 -13.835 1.00 64.88 167 PHE A CA 1
ATOM 1324 C C . PHE A 1 167 ? 3.595 25.314 -15.089 1.00 64.88 167 PHE A C 1
ATOM 1326 O O . PHE A 1 167 ? 3.889 24.654 -16.086 1.00 64.88 167 PHE A O 1
ATOM 1333 N N . PHE A 1 168 ? 3.719 26.650 -15.034 1.00 69.88 168 PHE A N 1
ATOM 1334 C CA . PHE A 1 168 ? 4.185 27.534 -16.121 1.00 69.88 168 PHE A CA 1
ATOM 1335 C C . PHE A 1 168 ? 3.548 27.262 -17.498 1.00 69.88 168 PHE A C 1
ATOM 1337 O O . PHE A 1 168 ? 4.239 26.997 -18.485 1.00 69.88 168 PHE A O 1
ATOM 1344 N N . SER A 1 169 ? 2.221 27.376 -17.571 1.00 85.38 169 SER A N 1
ATOM 1345 C CA . SER A 1 169 ? 1.467 27.316 -18.825 1.00 85.38 169 SER A CA 1
ATOM 1346 C C . SER A 1 169 ? 0.729 28.617 -19.124 1.00 85.38 169 SER A C 1
ATOM 1348 O O . SER A 1 169 ? 0.390 29.383 -18.218 1.00 85.38 169 SER A O 1
ATOM 1350 N N . VAL A 1 170 ? 0.418 28.836 -20.403 1.00 87.12 170 VAL A N 1
ATOM 1351 C CA . VAL A 1 170 ? -0.421 29.962 -20.838 1.00 87.12 170 VAL A CA 1
ATOM 1352 C C . VAL A 1 170 ? -1.797 29.902 -20.170 1.00 87.12 170 VAL A C 1
ATOM 1354 O O . VAL A 1 170 ? -2.283 30.927 -19.692 1.00 87.12 170 VAL A O 1
ATOM 1357 N N . SER A 1 171 ? -2.412 28.718 -20.067 1.00 85.56 171 SER A N 1
ATOM 1358 C CA . SER A 1 171 ? -3.715 28.564 -19.410 1.00 85.56 171 SER A CA 1
ATOM 1359 C C . SER A 1 171 ? -3.671 28.936 -17.930 1.00 85.56 171 SER A C 1
ATOM 1361 O O . SER A 1 171 ? -4.566 29.634 -17.452 1.00 85.56 171 SER A O 1
ATOM 1363 N N . GLN A 1 172 ? -2.630 28.521 -17.203 1.00 87.81 172 GLN A N 1
ATOM 1364 C CA . GLN A 1 172 ? -2.490 28.836 -15.785 1.00 87.81 172 GLN A CA 1
ATOM 1365 C C . GLN A 1 172 ? -2.155 30.313 -15.572 1.00 87.81 172 GLN A C 1
ATOM 1367 O O . GLN A 1 172 ? -2.686 30.914 -14.644 1.00 87.81 172 GLN A O 1
ATOM 1372 N N . SER A 1 173 ? -1.356 30.935 -16.446 1.00 88.62 173 SER A N 1
ATOM 1373 C CA . SER A 1 173 ? -1.135 32.387 -16.416 1.00 88.62 173 SER A CA 1
ATOM 1374 C C . SER A 1 173 ? -2.436 33.165 -16.618 1.00 88.62 173 SER A C 1
ATOM 1376 O O . SER A 1 173 ? -2.697 34.107 -15.873 1.00 88.62 173 SER A O 1
ATOM 1378 N N . VAL A 1 174 ? -3.288 32.750 -17.563 1.00 88.88 174 VAL A N 1
ATOM 1379 C CA . VAL A 1 174 ? -4.612 33.362 -17.768 1.00 88.88 174 VAL A CA 1
ATOM 1380 C C . VAL A 1 174 ? -5.517 33.130 -16.555 1.00 88.88 174 VAL A C 1
ATOM 1382 O O . VAL A 1 174 ? -6.139 34.073 -16.073 1.00 88.88 174 VAL A O 1
ATOM 1385 N N . ARG A 1 175 ? -5.564 31.906 -16.012 1.00 87.88 175 ARG A N 1
ATOM 1386 C CA . ARG A 1 175 ? -6.362 31.582 -14.817 1.00 87.88 175 ARG A CA 1
ATOM 1387 C C . ARG A 1 175 ? -5.909 32.390 -13.601 1.00 87.88 175 ARG A C 1
ATOM 1389 O O . ARG A 1 175 ? -6.747 32.956 -12.911 1.00 87.88 175 ARG A O 1
ATOM 1396 N N . ALA A 1 176 ? -4.603 32.482 -13.364 1.00 87.00 176 ALA A N 1
ATOM 1397 C CA . ALA A 1 176 ? -4.023 33.270 -12.282 1.00 87.00 176 ALA A CA 1
ATOM 1398 C C . ALA A 1 176 ? -4.275 34.770 -12.473 1.00 87.00 176 ALA A C 1
ATOM 1400 O O . ALA A 1 176 ? -4.563 35.462 -11.502 1.00 87.00 176 ALA A O 1
ATOM 1401 N N . PHE A 1 177 ? -4.237 35.270 -13.711 1.00 91.81 177 PHE A N 1
ATOM 1402 C CA . PHE A 1 177 ? -4.599 36.652 -14.022 1.00 91.81 177 PHE A CA 1
ATOM 1403 C C . PHE A 1 177 ? -6.075 36.936 -13.717 1.00 91.81 177 PHE A C 1
ATOM 1405 O O . PHE A 1 177 ? -6.377 37.909 -13.033 1.00 91.81 177 PHE A O 1
ATOM 1412 N N . ILE A 1 178 ? -6.992 36.063 -14.153 1.00 90.25 178 ILE A N 1
ATOM 1413 C CA . ILE A 1 178 ? -8.427 36.176 -13.845 1.00 90.25 178 ILE A CA 1
ATOM 1414 C C . ILE A 1 178 ? -8.659 36.086 -12.337 1.00 90.25 178 ILE A C 1
ATOM 1416 O O . ILE A 1 178 ? -9.422 36.875 -11.793 1.00 90.25 178 ILE A O 1
ATOM 1420 N N . HIS A 1 179 ? -7.991 35.158 -11.653 1.00 87.50 179 HIS A N 1
ATOM 1421 C CA . HIS A 1 179 ? -8.092 35.018 -10.205 1.00 87.50 179 HIS A CA 1
ATOM 1422 C C . HIS A 1 179 ? -7.562 36.257 -9.475 1.00 87.50 179 HIS A C 1
ATOM 1424 O O . HIS A 1 179 ? -8.222 36.756 -8.572 1.00 87.50 179 HIS A O 1
ATOM 1430 N N . GLY A 1 180 ? -6.428 36.815 -9.903 1.00 87.75 180 GLY A N 1
ATOM 1431 C CA . GLY A 1 180 ? -5.900 38.072 -9.375 1.00 87.75 180 GLY A CA 1
ATOM 1432 C C . GLY A 1 180 ? -6.845 39.250 -9.621 1.00 87.75 180 GLY A C 1
ATOM 1433 O O . GLY A 1 180 ? -7.049 40.071 -8.732 1.00 87.75 180 GLY A O 1
ATOM 1434 N N . LEU A 1 181 ? -7.488 39.302 -10.790 1.00 88.56 181 LEU A N 1
ATOM 1435 C CA . LEU A 1 181 ? -8.512 40.298 -11.103 1.00 88.56 181 LEU A CA 1
ATOM 1436 C C . LEU A 1 181 ? -9.764 40.107 -10.237 1.00 88.56 181 LEU A C 1
ATOM 1438 O O . LEU A 1 181 ? -10.328 41.088 -9.762 1.00 88.56 181 LEU A O 1
ATOM 1442 N N . ALA A 1 182 ? -10.160 38.861 -9.973 1.00 85.44 182 ALA A N 1
ATOM 1443 C CA . ALA A 1 182 ? -11.246 38.534 -9.060 1.00 85.44 182 ALA A CA 1
ATOM 1444 C C . ALA A 1 182 ? -10.913 38.932 -7.616 1.00 85.44 182 ALA A C 1
ATOM 1446 O O . ALA A 1 182 ? -11.764 39.523 -6.972 1.00 85.44 182 ALA A O 1
ATOM 1447 N N . ILE A 1 183 ? -9.686 38.702 -7.131 1.00 84.44 183 ILE A N 1
ATOM 1448 C CA . ILE A 1 183 ? -9.229 39.167 -5.808 1.00 84.44 183 ILE A CA 1
ATOM 1449 C C . ILE A 1 183 ? -9.223 40.696 -5.738 1.00 84.44 183 ILE A C 1
ATOM 1451 O O . ILE A 1 183 ? -9.615 41.267 -4.726 1.00 84.44 183 ILE A O 1
ATOM 1455 N N . LEU A 1 184 ? -8.789 41.379 -6.800 1.00 86.75 184 LEU A N 1
ATOM 1456 C CA . LEU A 1 184 ? -8.847 42.840 -6.855 1.00 86.75 184 LEU A CA 1
ATOM 1457 C C . LEU A 1 184 ? -10.297 43.327 -6.779 1.00 86.75 184 LEU A C 1
ATOM 1459 O O . LEU A 1 184 ? -10.594 44.206 -5.979 1.00 86.75 184 LEU A O 1
ATOM 1463 N N . LEU A 1 185 ? -11.207 42.734 -7.556 1.00 85.00 185 LEU A N 1
ATOM 1464 C CA . LEU A 1 185 ? -12.640 43.032 -7.477 1.00 85.00 185 LEU A CA 1
ATOM 1465 C C . LEU A 1 185 ? -13.217 42.713 -6.096 1.00 85.00 185 LEU A C 1
ATOM 1467 O O . LEU A 1 185 ? -14.006 43.495 -5.579 1.00 85.00 185 LEU A O 1
ATOM 1471 N N . ASP A 1 186 ? -12.796 41.611 -5.485 1.00 82.31 186 ASP A N 1
ATOM 1472 C CA . ASP A 1 186 ? -13.179 41.211 -4.135 1.00 82.31 186 ASP A CA 1
ATOM 1473 C C . ASP A 1 186 ? -12.687 42.223 -3.087 1.00 82.31 186 ASP A C 1
ATOM 1475 O O . ASP A 1 186 ? -13.433 42.609 -2.195 1.00 82.31 186 ASP A O 1
ATOM 1479 N N . ALA A 1 187 ? -11.485 42.783 -3.252 1.00 80.88 187 ALA A N 1
ATOM 1480 C CA . ALA A 1 187 ? -10.984 43.866 -2.407 1.00 80.88 187 ALA A CA 1
ATOM 1481 C C . ALA A 1 187 ? -11.800 45.169 -2.545 1.00 80.88 187 ALA A C 1
ATOM 1483 O O . ALA A 1 187 ? -11.867 45.947 -1.593 1.00 80.88 187 ALA A O 1
ATOM 1484 N N . PHE A 1 188 ? -12.430 45.411 -3.702 1.00 82.69 188 PHE A N 1
ATOM 1485 C CA . PHE A 1 188 ? -13.292 46.579 -3.931 1.00 82.69 188 PHE A CA 1
ATOM 1486 C C . PHE A 1 188 ? -14.761 46.357 -3.529 1.00 82.69 188 PHE A C 1
ATOM 1488 O O . PHE A 1 188 ? -15.415 47.307 -3.105 1.00 82.69 188 PHE A O 1
ATOM 1495 N N . ILE A 1 189 ? -15.291 45.140 -3.686 1.00 82.31 189 ILE A N 1
ATOM 1496 C CA . ILE A 1 189 ? -16.720 44.810 -3.512 1.00 82.31 189 ILE A CA 1
ATOM 1497 C C . ILE A 1 189 ? -16.984 44.116 -2.164 1.00 82.31 189 ILE A C 1
ATOM 1499 O O . ILE A 1 189 ? -18.068 44.272 -1.606 1.00 82.31 189 ILE A O 1
ATOM 1503 N N . GLY A 1 190 ? -16.000 43.396 -1.619 1.00 67.19 190 GLY A N 1
ATOM 1504 C CA . GLY A 1 190 ? -16.084 42.661 -0.358 1.00 67.19 190 GLY A CA 1
ATOM 1505 C C . GLY A 1 190 ? -17.018 41.455 -0.436 1.00 67.19 190 GLY A C 1
ATOM 1506 O O . GLY A 1 190 ? -18.087 41.459 0.172 1.00 67.19 190 GLY A O 1
ATOM 1507 N N . VAL A 1 191 ? -16.635 40.410 -1.170 1.00 64.88 191 VAL A N 1
ATOM 1508 C CA . VAL A 1 191 ? -17.361 39.138 -1.226 1.00 64.88 191 VAL A CA 1
ATOM 1509 C C . VAL A 1 191 ? -16.887 38.233 -0.080 1.00 64.88 191 VAL A C 1
ATOM 1511 O O . VAL A 1 191 ? -15.718 37.860 0.004 1.00 64.88 191 VAL A O 1
ATOM 1514 N N . PRO A 1 192 ? -17.778 37.832 0.840 1.00 62.12 192 PRO A N 1
ATOM 1515 C CA . PRO A 1 192 ? -17.396 36.951 1.933 1.00 62.12 192 PRO A CA 1
ATOM 1516 C C . PRO A 1 192 ? -17.031 35.557 1.405 1.00 62.12 192 PRO A C 1
ATOM 1518 O O . PRO A 1 192 ? -17.880 34.797 0.939 1.00 62.12 192 PRO A O 1
ATOM 1521 N N . SER A 1 193 ? -15.754 35.199 1.534 1.00 58.16 193 SER A N 1
ATOM 1522 C CA . SER A 1 193 ? -15.257 33.836 1.343 1.00 58.16 193 SER A CA 1
ATOM 1523 C C . SER A 1 193 ? -15.749 32.933 2.483 1.00 58.16 193 SER A C 1
ATOM 1525 O O . SER A 1 193 ? -15.232 32.953 3.604 1.00 58.16 193 SER A O 1
ATOM 1527 N N . LEU A 1 194 ? -16.780 32.132 2.204 1.00 60.47 194 LEU A N 1
ATOM 1528 C CA . LEU A 1 194 ? -17.273 31.080 3.095 1.00 60.47 194 LEU A CA 1
ATOM 1529 C C . LEU A 1 194 ? -16.324 29.874 3.041 1.00 60.47 194 LEU A C 1
ATOM 1531 O O . LEU A 1 194 ? -16.622 28.855 2.425 1.00 60.47 194 LEU A O 1
ATOM 1535 N N . SER A 1 195 ? -15.165 29.974 3.695 1.00 60.03 195 SER A N 1
ATOM 1536 C CA . SER A 1 195 ? -14.378 28.777 4.009 1.00 60.03 195 SER A CA 1
ATOM 1537 C C . SER A 1 195 ? -15.009 28.078 5.212 1.00 60.03 195 SER A C 1
ATOM 1539 O O . SER A 1 195 ? -15.039 28.605 6.327 1.00 60.03 195 SER A O 1
ATOM 1541 N N . ALA A 1 196 ? -15.553 26.883 4.993 1.00 65.75 196 ALA A N 1
ATOM 1542 C CA . ALA A 1 196 ? -16.076 26.044 6.062 1.00 65.75 196 ALA A CA 1
ATOM 1543 C C . ALA A 1 196 ? -14.904 25.457 6.868 1.00 65.75 196 ALA A C 1
ATOM 1545 O O . ALA A 1 196 ? -14.544 24.297 6.705 1.00 65.75 196 ALA A O 1
ATOM 1546 N N . LYS A 1 197 ? -14.301 26.269 7.748 1.00 69.38 197 LYS A N 1
ATOM 1547 C CA . LYS A 1 197 ? -13.104 25.913 8.537 1.00 69.38 197 LYS A CA 1
ATOM 1548 C C . LYS A 1 197 ? -13.259 24.658 9.412 1.00 69.38 197 LYS A C 1
ATOM 1550 O O . LYS A 1 197 ? -12.258 24.130 9.865 1.00 69.38 197 LYS A O 1
ATOM 1555 N N . ASN A 1 198 ? -14.487 24.170 9.610 1.00 77.94 198 ASN A N 1
ATOM 1556 C CA . ASN A 1 198 ? -14.804 22.999 10.433 1.00 77.94 198 ASN A CA 1
ATOM 1557 C C . ASN A 1 198 ? -15.623 21.937 9.674 1.00 77.94 198 ASN A C 1
ATOM 1559 O O . ASN A 1 198 ? -16.383 21.199 10.302 1.00 77.94 198 ASN A O 1
ATOM 1563 N N . LEU A 1 199 ? -15.551 21.892 8.337 1.00 81.06 199 LEU A N 1
ATOM 1564 C CA . LEU A 1 199 ? -16.332 20.924 7.557 1.00 81.06 199 LEU A CA 1
ATOM 1565 C C . LEU A 1 199 ? -15.971 19.482 7.933 1.00 81.06 199 LEU A C 1
ATOM 1567 O O . LEU A 1 199 ? -16.865 18.687 8.188 1.00 81.06 199 LEU A O 1
ATOM 1571 N N . GLU A 1 200 ? -14.681 19.176 8.041 1.00 80.50 200 GLU A N 1
ATOM 1572 C CA . GLU A 1 200 ? -14.190 17.835 8.368 1.00 80.50 200 GLU A CA 1
ATOM 1573 C C . GLU A 1 200 ? -14.647 17.363 9.754 1.00 80.50 200 GLU A C 1
ATOM 1575 O O . GLU A 1 200 ? -15.199 16.273 9.884 1.00 80.50 200 GLU A O 1
ATOM 1580 N N . ILE A 1 201 ? -14.528 18.224 10.771 1.00 84.56 201 ILE A N 1
ATOM 1581 C CA . ILE A 1 201 ? -15.005 17.929 12.130 1.00 84.56 201 ILE A CA 1
ATOM 1582 C C . ILE A 1 201 ? -16.513 17.659 12.113 1.00 84.56 201 ILE A C 1
ATOM 1584 O O . ILE A 1 201 ? -16.974 16.687 12.704 1.00 84.56 201 ILE A O 1
ATOM 1588 N N . ARG A 1 202 ? -17.294 18.471 11.387 1.00 85.00 202 ARG A N 1
ATOM 1589 C CA . ARG A 1 202 ? -18.741 18.251 11.254 1.00 85.00 202 ARG A CA 1
ATOM 1590 C C . ARG A 1 202 ? -19.073 16.959 10.516 1.00 85.00 202 ARG A C 1
ATOM 1592 O O . ARG A 1 202 ? -19.985 16.259 10.935 1.00 85.00 202 ARG A O 1
ATOM 1599 N N . ILE A 1 203 ? -18.349 16.625 9.447 1.00 84.44 203 ILE A N 1
ATOM 1600 C CA . ILE A 1 203 ? -18.529 15.356 8.728 1.00 84.44 203 ILE A CA 1
ATOM 1601 C C . ILE A 1 203 ? -18.232 14.185 9.666 1.00 84.44 203 ILE A C 1
ATOM 1603 O O . ILE A 1 203 ? -19.007 13.235 9.711 1.00 84.44 203 ILE A O 1
ATOM 1607 N N . GLN A 1 204 ? -17.159 14.261 10.455 1.00 85.38 204 GLN A N 1
ATOM 1608 C CA . GLN A 1 204 ? -16.811 13.228 11.426 1.00 85.38 204 GLN A CA 1
ATOM 1609 C C . GLN A 1 204 ? -17.869 13.091 12.531 1.00 85.38 204 GLN A C 1
ATOM 1611 O O . GLN A 1 204 ? -18.201 11.971 12.928 1.00 85.38 204 GLN A O 1
ATOM 1616 N N . GLU A 1 205 ? -18.424 14.202 13.018 1.00 87.75 205 GLU A N 1
ATOM 1617 C CA . GLU A 1 205 ? -19.525 14.201 13.984 1.00 87.75 205 GLU A CA 1
ATOM 1618 C C . GLU A 1 205 ? -20.789 13.561 13.402 1.00 87.75 205 GLU A C 1
ATOM 1620 O O . GLU A 1 205 ? -21.377 12.690 14.041 1.00 87.75 205 GLU A O 1
ATOM 1625 N N . GLU A 1 206 ? -21.196 13.946 12.190 1.00 87.88 206 GLU A N 1
ATOM 1626 C CA . GLU A 1 206 ? -22.366 13.371 11.517 1.00 87.88 206 GLU A CA 1
ATOM 1627 C C . GLU A 1 206 ? -22.166 11.889 11.193 1.00 87.88 206 GLU A C 1
ATOM 1629 O O . GLU A 1 206 ? -23.062 11.085 11.446 1.00 87.88 206 GLU A O 1
ATOM 1634 N N . ARG A 1 207 ? -20.969 11.494 10.747 1.00 89.31 207 ARG A N 1
ATOM 1635 C CA . ARG A 1 207 ? -20.590 10.087 10.559 1.00 89.31 207 ARG A CA 1
ATOM 1636 C C . ARG A 1 207 ? -20.732 9.314 11.865 1.00 89.31 207 ARG A C 1
ATOM 1638 O O . ARG A 1 207 ? -21.390 8.280 11.903 1.00 89.31 207 ARG A O 1
ATOM 1645 N N . SER A 1 208 ? -20.171 9.838 12.955 1.00 88.44 208 SER A N 1
ATOM 1646 C CA . SER A 1 208 ? -20.231 9.192 14.270 1.00 88.44 208 SER A CA 1
ATOM 1647 C C . SER A 1 208 ? -21.673 9.035 14.752 1.00 88.44 208 SER A C 1
ATOM 1649 O O . SER A 1 208 ? -22.046 7.947 15.183 1.00 88.44 208 SER A O 1
ATOM 1651 N N . LYS A 1 209 ? -22.504 10.080 14.618 1.00 89.12 209 LYS A N 1
ATOM 1652 C CA . LYS A 1 209 ? -23.942 10.022 14.927 1.00 89.12 209 LYS A CA 1
ATOM 1653 C C . LYS A 1 209 ? -24.649 8.975 14.071 1.00 89.12 209 LYS A C 1
ATOM 1655 O O . LYS A 1 209 ? -25.400 8.168 14.608 1.00 89.12 209 LYS A O 1
ATOM 1660 N N . TYR A 1 210 ? -24.380 8.951 12.767 1.00 90.50 210 TYR A N 1
ATOM 1661 C CA . TYR A 1 210 ? -24.995 8.011 11.837 1.00 90.50 210 TYR A CA 1
ATOM 1662 C C . TYR A 1 210 ? -24.659 6.555 12.176 1.00 90.50 210 TYR A C 1
ATOM 1664 O O . TYR A 1 210 ? -25.536 5.693 12.127 1.00 90.50 210 TYR A O 1
ATOM 1672 N N . LEU A 1 211 ? -23.419 6.260 12.577 1.00 89.81 211 LEU A N 1
ATOM 1673 C CA . LEU A 1 211 ? -22.999 4.905 12.946 1.00 89.81 211 LEU A CA 1
ATOM 1674 C C . LEU A 1 211 ? -23.756 4.354 14.164 1.00 89.81 211 LEU A C 1
ATOM 1676 O O . LEU A 1 211 ? -24.070 3.163 14.191 1.00 89.81 211 LEU A O 1
ATOM 1680 N N . VAL A 1 212 ? -24.085 5.204 15.142 1.00 88.75 212 VAL A N 1
ATOM 1681 C CA . VAL A 1 212 ? -24.748 4.786 16.392 1.00 88.75 212 VAL A CA 1
ATOM 1682 C C . VAL A 1 212 ? -26.252 5.068 16.442 1.00 88.75 212 VAL A C 1
ATOM 1684 O O . VAL A 1 212 ? -26.907 4.605 17.367 1.00 88.75 212 VAL A O 1
ATOM 1687 N N . ALA A 1 213 ? -26.819 5.782 15.464 1.00 86.75 213 ALA A N 1
ATOM 1688 C CA . ALA A 1 213 ? -28.203 6.274 15.501 1.00 86.75 213 ALA A CA 1
ATOM 1689 C C . ALA A 1 213 ? -29.276 5.190 15.728 1.00 86.75 213 ALA A C 1
ATOM 1691 O O . ALA A 1 213 ? -30.301 5.461 16.343 1.00 86.75 213 ALA A O 1
ATOM 1692 N N . GLU A 1 214 ? -29.050 3.975 15.230 1.00 86.81 214 GLU A N 1
ATOM 1693 C CA . GLU A 1 214 ? -29.997 2.854 15.333 1.00 86.81 214 GLU A CA 1
ATOM 1694 C C . GLU A 1 214 ? -29.763 1.950 16.549 1.00 86.81 214 GLU A C 1
ATOM 1696 O O . GLU A 1 214 ? -30.473 0.961 16.727 1.00 86.81 214 GLU A O 1
ATOM 1701 N N . LEU A 1 215 ? -28.755 2.251 17.369 1.00 88.19 215 LEU A N 1
ATOM 1702 C CA . LEU A 1 215 ? -28.433 1.438 18.531 1.00 88.19 215 LEU A CA 1
ATOM 1703 C C . LEU A 1 215 ? -29.412 1.724 19.661 1.00 88.19 215 LEU A C 1
ATOM 1705 O O . LEU A 1 215 ? -29.496 2.841 20.170 1.00 88.19 215 LEU A O 1
ATOM 1709 N N . THR A 1 216 ? -30.125 0.686 20.079 1.00 86.44 216 THR A N 1
ATOM 1710 C CA . THR A 1 216 ? -30.971 0.722 21.267 1.00 86.44 216 THR A CA 1
ATOM 1711 C C . THR A 1 216 ? -30.220 0.133 22.441 1.00 86.44 216 THR A C 1
ATOM 1713 O O . THR A 1 216 ? -29.318 -0.691 22.288 1.00 86.44 216 THR A O 1
ATOM 1716 N N . VAL A 1 217 ? -30.575 0.550 23.644 1.00 83.19 217 VAL A N 1
ATOM 1717 C CA . VAL A 1 217 ? -29.914 0.044 24.844 1.00 83.19 217 VAL A CA 1
ATOM 1718 C C . VAL A 1 217 ? -30.601 -1.238 25.261 1.00 83.19 217 VAL A C 1
ATOM 1720 O O . VAL A 1 217 ? -31.798 -1.414 25.050 1.00 83.19 217 VAL A O 1
ATOM 1723 N N . ARG A 1 218 ? -29.822 -2.182 25.786 1.00 80.31 218 ARG A N 1
ATOM 1724 C CA . ARG A 1 218 ? -30.375 -3.444 26.265 1.00 80.31 218 ARG A CA 1
ATOM 1725 C C . ARG A 1 218 ? -31.373 -3.146 27.401 1.00 80.31 218 ARG A C 1
ATOM 1727 O O . ARG A 1 218 ? -31.007 -2.379 28.291 1.00 80.31 218 ARG A O 1
ATOM 1734 N N . PRO A 1 219 ? -32.553 -3.795 27.445 1.00 78.56 219 PRO A N 1
ATOM 1735 C CA . PRO A 1 219 ? -33.616 -3.464 28.404 1.00 78.56 219 PRO A CA 1
ATOM 1736 C C . PRO A 1 219 ? -33.158 -3.431 29.870 1.00 78.56 219 PRO A C 1
ATOM 1738 O O . PRO A 1 219 ? -33.603 -2.612 30.661 1.00 78.56 219 PRO A O 1
ATOM 1741 N N . ASN A 1 220 ? -32.193 -4.283 30.229 1.00 81.06 220 ASN A N 1
ATOM 1742 C CA . ASN A 1 220 ? -31.638 -4.366 31.583 1.00 81.06 220 ASN A CA 1
ATOM 1743 C C . ASN A 1 220 ? -30.846 -3.119 32.028 1.00 81.06 220 ASN A C 1
ATOM 1745 O O . ASN A 1 220 ? -30.539 -3.008 33.208 1.00 81.06 220 ASN A O 1
ATOM 1749 N N . PHE A 1 221 ? -30.468 -2.238 31.100 1.00 79.56 221 PHE A N 1
ATOM 1750 C CA . PHE A 1 221 ? -29.680 -1.028 31.357 1.00 79.56 221 PHE A CA 1
ATOM 1751 C C . PHE A 1 221 ? -30.479 0.261 31.085 1.00 79.56 221 PHE A C 1
ATOM 1753 O O . PHE A 1 221 ? -29.893 1.343 31.051 1.00 79.56 221 PHE A O 1
ATOM 1760 N N . GLU A 1 222 ? -31.801 0.174 30.881 1.00 80.44 222 GLU A N 1
ATOM 1761 C CA . GLU A 1 222 ? -32.661 1.354 30.683 1.00 80.44 222 GLU A CA 1
ATOM 1762 C C . GLU A 1 222 ? -32.626 2.287 31.905 1.00 80.44 222 GLU A C 1
ATOM 1764 O O . GLU A 1 222 ? -32.420 3.492 31.750 1.00 80.44 222 GLU A O 1
ATOM 1769 N N . ASP A 1 223 ? -32.686 1.723 33.117 1.00 83.00 223 ASP A N 1
ATOM 1770 C CA . ASP A 1 223 ? -32.606 2.481 34.373 1.00 83.00 223 ASP A CA 1
ATOM 1771 C C . ASP A 1 223 ? -31.282 3.259 34.506 1.00 83.00 223 ASP A C 1
ATOM 1773 O O . ASP A 1 223 ? -31.259 4.403 34.969 1.00 83.00 223 ASP A O 1
ATOM 1777 N N . ASP A 1 224 ? -30.163 2.673 34.067 1.00 83.06 224 ASP A N 1
ATOM 1778 C CA . ASP A 1 224 ? -28.841 3.313 34.118 1.00 83.06 224 ASP A CA 1
ATOM 1779 C C . ASP A 1 224 ? -28.753 4.521 33.175 1.00 83.06 224 ASP A C 1
ATOM 1781 O O . ASP A 1 224 ? -28.127 5.535 33.506 1.00 83.06 224 ASP A O 1
ATOM 1785 N N . ILE A 1 225 ? -29.422 4.456 32.021 1.00 83.94 225 ILE A N 1
ATOM 1786 C CA . ILE A 1 225 ? -29.522 5.593 31.100 1.00 83.94 225 ILE A CA 1
ATOM 1787 C C . ILE A 1 225 ? -30.413 6.674 31.655 1.00 83.94 225 ILE A C 1
ATOM 1789 O O . ILE A 1 225 ? -30.038 7.843 31.585 1.00 83.94 225 ILE A O 1
ATOM 1793 N N . ASP A 1 226 ? -31.556 6.316 32.225 1.00 85.25 226 ASP A N 1
ATOM 1794 C CA . ASP A 1 226 ? -32.432 7.301 32.839 1.00 85.25 226 ASP A CA 1
ATOM 1795 C C . ASP A 1 226 ? -31.715 8.035 33.976 1.00 85.25 226 ASP A C 1
ATOM 1797 O O . ASP A 1 226 ? -31.769 9.268 34.047 1.00 85.25 226 ASP A O 1
ATOM 1801 N N . ASN A 1 227 ? -30.937 7.315 34.788 1.00 86.25 227 ASN A N 1
ATOM 1802 C CA . ASN A 1 227 ? -30.071 7.897 35.812 1.00 86.25 227 ASN A CA 1
ATOM 1803 C C . ASN A 1 227 ? -29.010 8.836 35.214 1.00 86.25 227 ASN A C 1
ATOM 1805 O O . ASN A 1 227 ? -28.810 9.946 35.716 1.00 86.25 227 ASN A O 1
ATOM 1809 N N . LEU A 1 228 ? -28.358 8.446 34.114 1.00 86.94 228 LEU A N 1
ATOM 1810 C CA . LEU A 1 228 ? -27.399 9.298 33.406 1.00 86.94 228 LEU A CA 1
ATOM 1811 C C . LEU A 1 228 ? -28.066 10.548 32.815 1.00 86.94 228 LEU A C 1
ATOM 1813 O O . LEU A 1 228 ? -27.548 11.656 32.963 1.00 86.94 228 LEU A O 1
ATOM 1817 N N . CYS A 1 229 ? -29.229 10.411 32.183 1.00 86.19 229 CYS A N 1
ATOM 1818 C CA . CYS A 1 229 ? -29.991 11.523 31.630 1.00 86.19 229 CYS A CA 1
ATOM 1819 C C . CYS A 1 229 ? -30.448 12.490 32.726 1.00 86.19 229 CYS A C 1
ATOM 1821 O O . CYS A 1 229 ? -30.397 13.708 32.532 1.00 86.19 229 CYS A O 1
ATOM 1823 N N . GLN A 1 230 ? -30.870 11.979 33.884 1.00 88.06 230 GLN A N 1
ATOM 1824 C CA . GLN A 1 230 ? -31.199 12.796 35.051 1.00 88.06 230 GLN A CA 1
ATOM 1825 C C . GLN A 1 230 ? -29.966 13.518 35.598 1.00 88.06 230 GLN A C 1
ATOM 1827 O O . GLN A 1 230 ? -30.041 14.722 35.848 1.00 88.06 230 GLN A O 1
ATOM 1832 N N . PHE A 1 231 ? -28.826 12.831 35.701 1.00 87.75 231 PHE A N 1
ATOM 1833 C CA . PHE A 1 231 ? -27.556 13.430 36.106 1.00 87.75 231 PHE A CA 1
ATOM 1834 C C . PHE A 1 231 ? -27.137 14.561 35.159 1.00 87.75 231 PHE A C 1
ATOM 1836 O O . PHE A 1 231 ? -26.865 15.669 35.610 1.00 87.75 231 PHE A O 1
ATOM 1843 N N . VAL A 1 232 ? -27.165 14.339 33.841 1.00 86.81 232 VAL A N 1
ATOM 1844 C CA . VAL A 1 232 ? -26.831 15.368 32.841 1.00 86.81 232 VAL A CA 1
ATOM 1845 C C . VAL A 1 232 ? -27.800 16.551 32.920 1.00 86.81 232 VAL A C 1
ATOM 1847 O O . VAL A 1 232 ? -27.362 17.701 32.942 1.00 86.81 232 VAL A O 1
ATOM 1850 N N . LYS A 1 233 ? -29.114 16.304 33.037 1.00 86.81 233 LYS A N 1
ATOM 1851 C CA . LYS A 1 233 ? -30.114 17.369 33.245 1.00 86.81 233 LYS A CA 1
ATOM 1852 C C . LYS A 1 233 ? -29.828 18.169 34.518 1.00 86.81 233 LYS A C 1
ATOM 1854 O O . LYS A 1 233 ? -29.971 19.392 34.505 1.00 86.81 233 LYS A O 1
ATOM 1859 N N . HIS A 1 234 ? -29.433 17.499 35.599 1.00 86.31 234 HIS A N 1
ATOM 1860 C CA . HIS A 1 234 ? -29.051 18.144 36.850 1.00 86.31 234 HIS A CA 1
ATOM 1861 C C . HIS A 1 234 ? -27.787 18.998 36.676 1.00 86.31 234 HIS A C 1
ATOM 1863 O O . HIS A 1 234 ? -27.811 20.171 37.038 1.00 86.31 234 HIS A O 1
ATOM 1869 N N . GLN A 1 235 ? -26.739 18.473 36.030 1.00 82.94 235 GLN A N 1
ATOM 1870 C CA . GLN A 1 235 ? -25.496 19.206 35.761 1.00 82.94 235 GLN A CA 1
ATOM 1871 C C . GLN A 1 235 ? -25.713 20.438 34.873 1.00 82.94 235 GLN A C 1
ATOM 1873 O O . GLN A 1 235 ? -25.191 21.506 35.180 1.00 82.94 235 GLN A O 1
ATOM 1878 N N . ILE A 1 236 ? -26.527 20.341 33.815 1.00 84.88 236 ILE A N 1
ATOM 1879 C CA . ILE A 1 236 ? -26.849 21.488 32.945 1.00 84.88 236 ILE A CA 1
ATOM 1880 C C . ILE A 1 236 ? -27.590 22.576 33.735 1.00 84.88 236 ILE A C 1
ATOM 1882 O O . ILE A 1 236 ? -27.259 23.761 33.641 1.00 84.88 236 ILE A O 1
ATOM 1886 N N . ARG A 1 237 ? -28.582 22.185 34.548 1.00 84.38 237 ARG A N 1
ATOM 1887 C CA . ARG A 1 237 ? -29.311 23.125 35.416 1.00 84.38 237 ARG A CA 1
ATOM 1888 C C . ARG A 1 237 ? -28.374 23.782 36.426 1.00 84.38 237 ARG A C 1
ATOM 1890 O O . ARG A 1 237 ? -28.420 24.998 36.575 1.00 84.38 237 ARG A O 1
ATOM 1897 N N . LYS A 1 238 ? -27.494 23.002 37.054 1.00 79.88 238 LYS A N 1
ATOM 1898 C CA . LYS A 1 238 ? -26.492 23.479 38.011 1.00 79.88 238 LYS A CA 1
ATOM 1899 C C . LYS A 1 238 ? -25.529 24.479 37.371 1.00 79.88 238 LYS A C 1
ATOM 1901 O O . LYS A 1 238 ? -25.402 25.580 37.885 1.00 79.88 238 LYS A O 1
ATOM 1906 N N . GLN A 1 239 ? -24.955 24.174 36.204 1.00 78.50 239 GLN A N 1
ATOM 1907 C CA . GLN A 1 239 ? -24.077 25.099 35.466 1.00 78.50 239 GLN A CA 1
ATOM 1908 C C . GLN A 1 239 ? -24.766 26.412 35.068 1.00 78.50 239 GLN A C 1
ATOM 1910 O O . GLN A 1 239 ? -24.115 27.448 34.969 1.00 78.50 239 GLN A O 1
ATOM 1915 N N . THR A 1 240 ? -26.081 26.383 34.840 1.00 79.06 240 THR A N 1
ATOM 1916 C CA . THR A 1 240 ? -26.855 27.584 34.488 1.00 79.06 240 THR A CA 1
ATOM 1917 C C . THR A 1 240 ? -27.152 28.460 35.715 1.00 79.06 240 THR A C 1
ATOM 1919 O O . THR A 1 240 ? -27.314 29.672 35.580 1.00 79.06 240 THR A O 1
ATOM 1922 N N . VAL A 1 241 ? -27.230 27.866 36.912 1.00 77.06 241 VAL A N 1
ATOM 1923 C CA . VAL A 1 241 ? -27.661 28.533 38.157 1.00 77.06 241 VAL A CA 1
ATOM 1924 C C . VAL A 1 241 ? -26.483 28.893 39.075 1.00 77.06 241 VAL A C 1
ATOM 1926 O O . VAL A 1 241 ? -26.513 29.933 39.732 1.00 77.06 241 VAL A O 1
ATOM 1929 N N . GLU A 1 242 ? -25.426 28.085 39.111 1.00 72.50 242 GLU A N 1
ATOM 1930 C CA . GLU A 1 242 ? -24.291 28.228 40.025 1.00 72.50 242 GLU A CA 1
ATOM 1931 C C . GLU A 1 242 ? -23.038 28.721 39.277 1.00 72.50 242 GLU A C 1
ATOM 1933 O O . GLU A 1 242 ? -22.500 28.044 38.407 1.00 72.50 242 GLU A O 1
ATOM 1938 N N . LYS A 1 243 ? -22.538 29.916 39.636 1.00 62.19 243 LYS A N 1
ATOM 1939 C CA . LYS A 1 243 ? -21.310 30.510 39.058 1.00 62.19 243 LYS A CA 1
ATOM 1940 C C . LYS A 1 243 ? -20.002 29.883 39.564 1.00 62.19 243 LYS A C 1
ATOM 1942 O O . LYS A 1 243 ? -18.944 30.201 39.027 1.00 62.19 243 LYS A O 1
ATOM 1947 N N . TYR A 1 244 ? -20.056 29.039 40.594 1.00 53.69 244 TYR A N 1
ATOM 1948 C CA . TYR A 1 244 ? -18.883 28.423 41.218 1.00 53.69 244 TYR A CA 1
ATOM 1949 C C . TYR A 1 244 ? -18.988 26.899 41.152 1.00 53.69 244 TYR A C 1
ATOM 1951 O O . TYR A 1 244 ? -19.971 26.321 41.608 1.00 53.69 244 TYR A O 1
ATOM 1959 N N . LEU A 1 245 ? -17.963 26.260 40.584 1.00 54.41 245 LEU A N 1
ATOM 1960 C CA . LEU A 1 245 ? -17.857 24.807 40.483 1.00 54.41 245 LEU A CA 1
ATOM 1961 C C . LEU A 1 245 ? -17.424 24.234 41.843 1.00 54.41 245 LEU A C 1
ATOM 1963 O O . LEU A 1 245 ? -16.281 24.423 42.254 1.00 54.41 245 LEU A O 1
ATOM 1967 N N . PHE A 1 246 ? -18.309 23.519 42.535 1.00 53.78 246 PHE A N 1
ATOM 1968 C CA . PHE A 1 246 ? -17.887 22.588 43.587 1.00 53.78 246 PHE A CA 1
ATOM 1969 C C . PHE A 1 246 ? -17.457 21.267 42.938 1.00 53.78 246 PHE A C 1
ATOM 1971 O O . PHE A 1 246 ? -18.208 20.684 42.154 1.00 53.78 246 PHE A O 1
ATOM 1978 N N . GLU A 1 247 ? -16.239 20.816 43.238 1.00 61.00 247 GLU A N 1
ATOM 1979 C CA . GLU A 1 247 ? -15.648 19.611 42.653 1.00 61.00 247 GLU A CA 1
ATOM 1980 C C . GLU A 1 247 ? -16.257 18.295 43.181 1.00 61.00 247 GLU A C 1
ATOM 1982 O O . GLU A 1 247 ? -16.485 18.122 44.378 1.00 61.00 247 GLU A O 1
ATOM 1987 N N . ASN A 1 248 ? -16.355 17.337 42.245 1.00 59.62 248 ASN A N 1
ATOM 1988 C CA . ASN A 1 248 ? -16.349 15.874 42.406 1.00 59.62 248 ASN A CA 1
ATOM 1989 C C . ASN A 1 248 ? -17.665 15.119 42.668 1.00 59.62 248 ASN A C 1
ATOM 1991 O O . ASN A 1 248 ? -17.680 14.136 43.409 1.00 59.62 248 ASN A O 1
ATOM 1995 N N . GLU A 1 249 ? -18.736 15.445 41.943 1.00 66.00 249 GLU A N 1
ATOM 1996 C CA . GLU A 1 249 ? -19.764 14.432 41.655 1.00 66.00 249 GLU A CA 1
ATOM 1997 C C . GLU A 1 249 ? -19.281 13.511 40.526 1.00 66.00 249 GLU A C 1
ATOM 1999 O O . GLU A 1 249 ? -19.035 13.948 39.400 1.00 66.00 249 GLU A O 1
ATOM 2004 N N . LYS A 1 250 ? -19.116 12.219 40.830 1.00 73.31 250 LYS A N 1
ATOM 2005 C CA . LYS A 1 250 ? -18.784 11.210 39.818 1.00 73.31 250 LYS A CA 1
ATOM 2006 C C . LYS A 1 250 ? -20.017 10.932 38.967 1.00 73.31 250 LYS A C 1
ATOM 2008 O O . LYS A 1 250 ? -21.083 10.645 39.506 1.00 73.31 250 LYS A O 1
ATOM 2013 N N . ALA A 1 251 ? -19.847 10.984 37.650 1.00 76.38 251 ALA A N 1
ATOM 2014 C CA . ALA A 1 251 ? -20.895 10.591 36.722 1.00 76.38 251 ALA A CA 1
ATOM 2015 C C . ALA A 1 251 ? -21.300 9.119 36.954 1.00 76.38 251 ALA A C 1
ATOM 2017 O O . ALA A 1 251 ? -20.430 8.295 37.271 1.00 76.38 251 ALA A O 1
ATOM 2018 N N . PRO A 1 252 ? -22.592 8.779 36.794 1.00 81.25 252 PRO A N 1
ATOM 2019 C CA . PRO A 1 252 ? -23.039 7.393 36.826 1.00 81.25 252 PRO A CA 1
ATOM 2020 C C . PRO A 1 252 ? -22.370 6.579 35.701 1.00 81.25 252 PRO A C 1
ATOM 2022 O O . PRO A 1 252 ? -21.925 7.153 34.700 1.00 81.25 252 PRO A O 1
ATOM 2025 N N . PRO A 1 253 ? -22.245 5.249 35.863 1.00 77.56 253 PRO A N 1
ATOM 2026 C CA . PRO A 1 253 ? -21.597 4.397 34.874 1.00 77.56 253 PRO A CA 1
ATOM 2027 C C . PRO A 1 253 ? -22.344 4.444 33.535 1.00 77.56 253 PRO A C 1
ATOM 2029 O O . PRO A 1 253 ? -23.564 4.341 33.481 1.00 77.56 253 PRO A O 1
ATOM 2032 N N . LEU A 1 254 ? -21.592 4.592 32.444 1.00 79.50 254 LEU A N 1
ATOM 2033 C CA . LEU A 1 254 ? -22.132 4.543 31.087 1.00 79.50 254 LEU A CA 1
ATOM 2034 C C . LEU A 1 254 ? -22.423 3.085 30.694 1.00 79.50 254 LEU A C 1
ATOM 2036 O O . LEU A 1 254 ? -21.518 2.248 30.803 1.00 79.50 254 LEU A O 1
ATOM 2040 N N . PRO A 1 255 ? -23.626 2.766 30.192 1.00 81.69 255 PRO A N 1
ATOM 2041 C CA . PRO A 1 255 ? -23.887 1.468 29.597 1.00 81.69 255 PRO A CA 1
ATOM 2042 C C . PRO A 1 255 ? -23.205 1.403 28.229 1.00 81.69 255 PRO A C 1
ATOM 2044 O O . PRO A 1 255 ? -23.495 2.178 27.324 1.00 81.69 255 PRO A O 1
ATOM 2047 N N . TYR A 1 256 ? -22.261 0.475 28.095 1.00 85.75 256 TYR A N 1
ATOM 2048 C CA . TYR A 1 256 ? -21.505 0.244 26.859 1.00 85.75 256 TYR A CA 1
ATOM 2049 C C . TYR A 1 256 ? -22.079 -0.908 26.015 1.00 85.75 256 TYR A C 1
ATOM 2051 O O . TYR A 1 256 ? -21.493 -1.267 24.998 1.00 85.75 256 TYR A O 1
ATOM 2059 N N . LEU A 1 257 ? -23.195 -1.506 26.444 1.00 88.06 257 LEU A N 1
ATOM 2060 C CA . LEU A 1 257 ? -23.840 -2.642 25.786 1.00 88.06 257 LEU A CA 1
ATOM 2061 C C . LEU A 1 257 ? -25.112 -2.182 25.076 1.00 88.06 257 LEU A C 1
ATOM 2063 O O . LEU A 1 257 ? -26.074 -1.749 25.714 1.00 88.06 257 LEU A O 1
ATOM 2067 N N . PHE A 1 258 ? -25.113 -2.323 23.758 1.00 90.06 258 PHE A N 1
ATOM 2068 C CA . PHE A 1 258 ? -26.188 -1.895 22.875 1.00 90.06 258 PHE A CA 1
ATOM 2069 C C . PHE A 1 258 ? -26.731 -3.073 22.069 1.00 90.06 258 PHE A C 1
ATOM 2071 O O . PHE A 1 258 ? -26.133 -4.147 22.013 1.00 90.06 258 PHE A O 1
ATOM 2078 N N . GLN A 1 259 ? -27.880 -2.875 21.439 1.00 90.62 259 GLN A N 1
ATOM 2079 C CA . GLN A 1 259 ? -28.504 -3.820 20.532 1.00 90.62 259 GLN A CA 1
ATOM 2080 C C . GLN A 1 259 ? -28.810 -3.135 19.205 1.00 90.62 259 GLN A C 1
ATOM 2082 O O . GLN A 1 259 ? -29.234 -1.982 19.149 1.00 90.62 259 GLN A O 1
ATOM 2087 N N . THR A 1 260 ? -28.572 -3.864 18.121 1.00 89.94 260 THR A N 1
ATOM 2088 C CA . THR A 1 260 ? -29.024 -3.460 16.787 1.00 89.94 260 THR A CA 1
ATOM 2089 C C . THR A 1 260 ? -30.535 -3.675 16.651 1.00 89.94 260 THR A C 1
ATOM 2091 O O . THR A 1 260 ? -31.091 -4.525 17.351 1.00 89.94 260 THR A O 1
ATOM 2094 N N . PRO A 1 261 ? -31.203 -3.048 15.663 1.00 85.06 261 PRO A N 1
ATOM 2095 C CA . PRO A 1 261 ? -32.612 -3.327 15.361 1.00 85.06 261 PRO A CA 1
ATOM 2096 C C . PRO A 1 261 ? -32.893 -4.800 15.016 1.00 85.06 261 PRO A C 1
ATOM 2098 O O . PRO A 1 261 ? -34.022 -5.269 15.115 1.00 85.06 261 PRO A O 1
ATOM 2101 N N . LYS A 1 262 ? -31.855 -5.545 14.608 1.00 85.00 262 LYS A N 1
ATOM 2102 C CA . LYS A 1 262 ? -31.909 -6.987 14.323 1.00 85.00 262 LYS A CA 1
ATOM 2103 C C . LYS A 1 262 ? -31.675 -7.865 15.562 1.00 85.00 262 LYS A C 1
ATOM 2105 O O . LYS A 1 262 ? -31.632 -9.081 15.425 1.00 85.00 262 LYS A O 1
ATOM 2110 N N . GLY A 1 263 ? -31.474 -7.272 16.739 1.00 82.94 263 GLY A N 1
ATOM 2111 C CA . GLY A 1 263 ? -31.244 -7.979 18.000 1.00 82.94 263 GLY A CA 1
ATOM 2112 C C . GLY A 1 263 ? -29.803 -8.444 18.249 1.00 82.94 263 GLY A C 1
ATOM 2113 O O . GLY A 1 263 ? -29.563 -9.109 19.251 1.00 82.94 263 GLY A O 1
ATOM 2114 N N . HIS A 1 264 ? -28.837 -8.103 17.388 1.00 86.88 264 HIS A N 1
ATOM 2115 C CA . HIS A 1 264 ? -27.417 -8.395 17.648 1.00 86.88 264 HIS A CA 1
ATOM 2116 C C . HIS A 1 264 ? -26.885 -7.495 18.762 1.00 86.88 264 HIS A C 1
ATOM 2118 O O . HIS A 1 264 ? -27.112 -6.282 18.716 1.00 86.88 264 HIS A O 1
ATOM 2124 N N . GLU A 1 265 ? -26.169 -8.080 19.721 1.00 89.12 265 GLU A N 1
ATOM 2125 C CA . GLU A 1 265 ? -25.500 -7.345 20.796 1.00 89.12 265 GLU A CA 1
ATOM 2126 C C . GLU A 1 265 ? -24.232 -6.659 20.261 1.00 89.12 265 GLU A C 1
ATOM 2128 O O . GLU A 1 265 ? -23.446 -7.263 19.535 1.00 89.12 265 GLU A O 1
ATOM 2133 N N . ILE A 1 266 ? -24.049 -5.387 20.613 1.00 90.94 266 ILE A N 1
ATOM 2134 C CA . ILE A 1 266 ? -22.864 -4.587 20.301 1.00 90.94 266 ILE A CA 1
ATOM 2135 C C . ILE A 1 266 ? -22.230 -4.143 21.607 1.00 90.94 266 ILE A C 1
ATOM 2137 O O . ILE A 1 266 ? -22.871 -3.498 22.439 1.00 90.94 266 ILE A O 1
ATOM 2141 N N . ASP A 1 267 ? -20.950 -4.454 21.759 1.00 91.12 267 ASP A N 1
ATOM 2142 C CA . ASP A 1 267 ? -20.182 -4.144 22.948 1.00 91.12 267 ASP A CA 1
ATOM 2143 C C . ASP A 1 267 ? -19.138 -3.064 22.665 1.00 91.12 267 ASP A C 1
ATOM 2145 O O . ASP A 1 267 ? -18.155 -3.254 21.943 1.00 91.12 267 ASP A O 1
ATOM 2149 N N . LEU A 1 268 ? -19.358 -1.897 23.262 1.00 90.44 268 LEU A N 1
ATOM 2150 C CA . LEU A 1 268 ? -18.516 -0.717 23.115 1.00 90.44 268 LEU A CA 1
ATOM 2151 C C . LEU A 1 268 ? -17.609 -0.492 24.329 1.00 90.44 268 LEU A C 1
ATOM 2153 O O . LEU A 1 268 ? -17.039 0.590 24.471 1.00 90.44 268 LEU A O 1
ATOM 2157 N N . ARG A 1 269 ? -17.420 -1.485 25.213 1.00 90.81 269 ARG A N 1
ATOM 2158 C CA . ARG A 1 269 ? -16.581 -1.330 26.419 1.00 90.81 269 ARG A CA 1
ATOM 2159 C C . ARG A 1 269 ? -15.131 -0.969 26.099 1.00 90.81 269 ARG A C 1
ATOM 2161 O O . ARG A 1 269 ? -14.487 -0.304 26.906 1.00 90.81 269 ARG A O 1
ATOM 2168 N N . LEU A 1 270 ? -14.629 -1.328 24.916 1.00 90.38 270 LEU A N 1
ATOM 2169 C CA . LEU A 1 270 ? -13.298 -0.920 24.450 1.00 90.38 270 LEU A CA 1
ATOM 2170 C C . LEU A 1 270 ? -13.155 0.601 24.254 1.00 90.38 270 LEU A C 1
ATOM 2172 O O . LEU A 1 270 ? -12.039 1.105 24.257 1.00 90.38 270 LEU A O 1
ATOM 2176 N N . PHE A 1 271 ? -14.249 1.360 24.149 1.00 88.00 271 PHE A N 1
ATOM 2177 C CA . PHE A 1 271 ? -14.199 2.827 24.112 1.00 88.00 271 PHE A CA 1
ATOM 2178 C C . PHE A 1 271 ? -14.048 3.456 25.506 1.00 88.00 271 PHE A C 1
ATOM 2180 O O . PHE A 1 271 ? -13.798 4.658 25.628 1.00 88.00 271 PHE A O 1
ATOM 2187 N N . ASN A 1 272 ? -14.148 2.659 26.575 1.00 89.25 272 ASN A N 1
ATOM 2188 C CA . ASN A 1 272 ? -13.859 3.122 27.922 1.00 89.25 272 ASN A CA 1
ATOM 2189 C C . ASN A 1 272 ? -12.343 3.294 28.113 1.00 89.25 272 ASN A C 1
ATOM 2191 O O . ASN A 1 272 ? -11.581 2.323 28.166 1.00 89.25 272 ASN A O 1
ATOM 2195 N N . LYS A 1 273 ? -11.917 4.548 28.295 1.00 88.25 273 LYS A N 1
ATOM 2196 C CA . LYS A 1 273 ? -10.507 4.926 28.484 1.00 88.25 273 LYS A CA 1
ATOM 2197 C C . LYS A 1 273 ? -9.838 4.189 29.645 1.00 88.25 273 LYS A C 1
ATOM 2199 O O . LYS A 1 273 ? -8.659 3.859 29.546 1.00 88.25 273 LYS A O 1
ATOM 2204 N N . GLU A 1 274 ? -10.572 3.895 30.717 1.00 88.69 274 GLU A N 1
ATOM 2205 C CA . GLU A 1 274 ? -10.025 3.210 31.893 1.00 88.69 274 GLU A CA 1
ATOM 2206 C C . GLU A 1 274 ? -9.713 1.735 31.616 1.00 88.69 274 GLU A C 1
ATOM 2208 O O . GLU A 1 274 ? -8.698 1.220 32.085 1.00 88.69 274 GLU A O 1
ATOM 2213 N N . ILE A 1 275 ? -10.552 1.060 30.821 1.00 89.88 275 ILE A N 1
ATOM 2214 C CA . ILE A 1 275 ? -10.341 -0.344 30.438 1.00 89.88 275 ILE A CA 1
ATOM 2215 C C . ILE A 1 275 ? -9.107 -0.447 29.544 1.00 89.88 275 ILE A C 1
ATOM 2217 O O . ILE A 1 275 ? -8.198 -1.223 29.839 1.00 89.88 275 ILE A O 1
ATOM 2221 N N . ILE A 1 276 ? -9.024 0.385 28.502 1.00 90.75 276 ILE A N 1
ATOM 2222 C CA . ILE A 1 276 ? -7.881 0.388 27.580 1.00 90.75 276 ILE A CA 1
ATOM 2223 C C . ILE A 1 276 ? -6.584 0.759 28.298 1.00 90.75 276 ILE A C 1
ATOM 2225 O O . ILE A 1 276 ? -5.571 0.089 28.113 1.00 90.75 276 ILE A O 1
ATOM 2229 N N . ARG A 1 277 ? -6.604 1.767 29.179 1.00 93.38 277 ARG A N 1
ATOM 2230 C CA . ARG A 1 277 ? -5.418 2.168 29.950 1.00 93.38 277 ARG A CA 1
ATOM 2231 C C . ARG A 1 277 ? -4.862 1.026 30.806 1.00 93.38 277 ARG A C 1
ATOM 2233 O O . ARG A 1 277 ? -3.646 0.925 30.946 1.00 93.38 277 ARG A O 1
ATOM 2240 N N . LYS A 1 278 ? -5.728 0.175 31.367 1.00 93.00 278 LYS A N 1
ATOM 2241 C CA . LYS A 1 278 ? -5.321 -1.010 32.140 1.00 93.00 278 LYS A CA 1
ATOM 2242 C C . LYS A 1 278 ? -4.915 -2.190 31.253 1.00 93.00 278 LYS A C 1
ATOM 2244 O O . LYS A 1 278 ? -4.001 -2.920 31.619 1.00 93.00 278 LYS A O 1
ATOM 2249 N N . ALA A 1 279 ? -5.553 -2.364 30.097 1.00 93.12 279 ALA A N 1
ATOM 2250 C CA . ALA A 1 279 ? -5.254 -3.447 29.161 1.00 93.12 279 ALA A CA 1
ATOM 2251 C C . ALA A 1 279 ? -3.929 -3.241 28.406 1.00 93.12 279 ALA A C 1
ATOM 2253 O O . ALA A 1 279 ? -3.201 -4.204 28.175 1.00 93.12 279 ALA A O 1
ATOM 2254 N N . LEU A 1 280 ? -3.588 -1.999 28.041 1.00 93.19 280 LEU A N 1
ATOM 2255 C CA . LEU A 1 280 ? -2.426 -1.678 27.201 1.00 93.19 280 LEU A CA 1
ATOM 2256 C C . LEU A 1 280 ? -1.089 -2.237 27.731 1.00 93.19 280 LEU A C 1
ATOM 2258 O O . LEU A 1 280 ? -0.401 -2.901 26.955 1.00 93.19 280 LEU A O 1
ATOM 2262 N N . PRO A 1 281 ? -0.706 -2.049 29.014 1.00 95.31 281 PRO A N 1
ATOM 2263 C CA . PRO A 1 281 ? 0.540 -2.613 29.542 1.00 95.31 281 PRO A CA 1
ATOM 2264 C C . PRO A 1 281 ? 0.573 -4.146 29.493 1.00 95.31 281 PRO A C 1
ATOM 2266 O O . PRO A 1 281 ? 1.619 -4.739 29.233 1.00 95.31 281 PRO A O 1
ATOM 2269 N N . VAL A 1 282 ? -0.578 -4.790 29.710 1.00 93.94 282 VAL A N 1
ATOM 2270 C CA . VAL A 1 282 ? -0.711 -6.252 29.668 1.00 93.94 282 VAL A CA 1
ATOM 2271 C C . VAL A 1 282 ? -0.532 -6.758 28.238 1.00 93.94 282 VAL A C 1
ATOM 2273 O O . VAL A 1 282 ? 0.236 -7.688 28.006 1.00 93.94 282 VAL A O 1
ATOM 2276 N N . ILE A 1 283 ? -1.180 -6.108 27.266 1.00 93.94 283 ILE A N 1
ATOM 2277 C CA . ILE A 1 283 ? -1.039 -6.432 25.841 1.00 93.94 283 ILE A CA 1
ATOM 2278 C C . ILE A 1 283 ? 0.413 -6.238 25.393 1.00 93.94 283 ILE A C 1
ATOM 2280 O O . ILE A 1 283 ? 0.966 -7.126 24.751 1.00 93.94 283 ILE A O 1
ATOM 2284 N N . ALA A 1 284 ? 1.061 -5.133 25.774 1.00 94.19 284 ALA A N 1
ATOM 2285 C CA . ALA A 1 284 ? 2.466 -4.888 25.448 1.00 94.19 284 ALA A CA 1
ATOM 2286 C C . ALA A 1 284 ? 3.379 -6.012 25.971 1.00 94.19 284 ALA A C 1
ATOM 2288 O O . ALA A 1 284 ? 4.204 -6.538 25.225 1.00 94.19 284 ALA A O 1
ATOM 2289 N N . SER A 1 285 ? 3.167 -6.458 27.213 1.00 94.38 285 SER A N 1
ATOM 2290 C CA . SER A 1 285 ? 3.908 -7.585 27.790 1.00 94.38 285 SER A CA 1
ATOM 2291 C C . SER A 1 285 ? 3.680 -8.901 27.032 1.00 94.38 285 SER A C 1
ATOM 2293 O O . SER A 1 285 ? 4.631 -9.654 26.807 1.00 94.38 285 SER A O 1
ATOM 2295 N N . ILE A 1 286 ? 2.446 -9.172 26.588 1.00 93.62 286 ILE A N 1
ATOM 2296 C CA . ILE A 1 286 ? 2.133 -10.342 25.753 1.00 93.62 286 ILE A CA 1
ATOM 2297 C C . ILE A 1 286 ? 2.885 -10.262 24.419 1.00 93.62 286 ILE A C 1
ATOM 2299 O O . ILE A 1 286 ? 3.535 -11.230 24.031 1.00 93.62 286 ILE A O 1
ATOM 2303 N N . LEU A 1 287 ? 2.845 -9.117 23.733 1.00 93.00 287 LEU A N 1
ATOM 2304 C CA . LEU A 1 287 ? 3.508 -8.931 22.437 1.00 93.00 287 LEU A CA 1
ATOM 2305 C C . LEU A 1 287 ? 5.033 -9.090 22.540 1.00 93.00 287 LEU A C 1
ATOM 2307 O O . LEU A 1 287 ? 5.658 -9.707 21.674 1.00 93.00 287 LEU A O 1
ATOM 2311 N N . GLU A 1 288 ? 5.645 -8.586 23.611 1.00 90.94 288 GLU A N 1
ATOM 2312 C CA . GLU A 1 288 ? 7.074 -8.779 23.878 1.00 90.94 288 GLU A CA 1
ATOM 2313 C C . GLU A 1 288 ? 7.436 -10.242 24.141 1.00 90.94 288 GLU A C 1
ATOM 2315 O O . GLU A 1 288 ? 8.501 -10.704 23.731 1.00 90.94 288 GLU A O 1
ATOM 2320 N N . LYS A 1 289 ? 6.566 -10.985 24.827 1.00 91.06 289 LYS A N 1
ATOM 2321 C CA . LYS A 1 289 ? 6.783 -12.406 25.099 1.00 91.06 289 LYS A CA 1
ATOM 2322 C C . LYS A 1 289 ? 6.640 -13.236 23.825 1.00 91.06 289 LYS A C 1
ATOM 2324 O O . LYS A 1 289 ? 7.524 -14.028 23.507 1.00 91.06 289 LYS A O 1
ATOM 2329 N N . GLU A 1 290 ? 5.565 -13.009 23.077 1.00 89.62 290 GLU A N 1
ATOM 2330 C CA . GLU A 1 290 ? 5.232 -13.756 21.863 1.00 89.62 290 GLU A CA 1
ATOM 2331 C C . GLU A 1 290 ? 6.060 -13.338 20.642 1.00 89.62 290 GLU A C 1
ATOM 2333 O O . GLU A 1 290 ? 5.932 -13.950 19.593 1.00 89.62 290 GLU A O 1
ATOM 2338 N N . SER A 1 291 ? 6.934 -12.335 20.729 1.00 85.12 291 SER A N 1
ATOM 2339 C CA . SER A 1 291 ? 7.883 -12.003 19.650 1.00 85.12 291 SER A CA 1
ATOM 2340 C C . SER A 1 291 ? 9.238 -12.706 19.796 1.00 85.12 291 SER A C 1
ATOM 2342 O O . SER A 1 291 ? 10.025 -12.743 18.849 1.00 85.12 291 SER A O 1
ATOM 2344 N N . ARG A 1 292 ? 9.540 -13.296 20.961 1.00 87.12 292 ARG A N 1
ATOM 2345 C CA . ARG A 1 292 ? 10.885 -13.804 21.275 1.00 87.12 292 ARG A CA 1
ATOM 2346 C C . ARG A 1 292 ? 11.064 -15.287 20.934 1.00 87.12 292 ARG A C 1
ATOM 2348 O O . ARG A 1 292 ? 10.238 -16.134 21.255 1.00 87.12 292 ARG A O 1
ATOM 2355 N N . GLY A 1 293 ? 12.210 -15.613 20.335 1.00 82.31 293 GLY A N 1
ATOM 2356 C CA . GLY A 1 293 ? 12.798 -16.962 20.327 1.00 82.31 293 GLY A CA 1
ATOM 2357 C C . GLY A 1 293 ? 12.247 -17.985 19.325 1.00 82.31 293 GLY A C 1
ATOM 2358 O O . GLY A 1 293 ? 12.950 -18.942 19.022 1.00 82.31 293 GLY A O 1
ATOM 2359 N N . TRP A 1 294 ? 11.046 -17.804 18.770 1.00 89.00 294 TRP A N 1
ATOM 2360 C CA . TRP A 1 294 ? 10.440 -18.796 17.863 1.00 89.00 294 TRP A CA 1
ATOM 2361 C C . TRP A 1 294 ? 10.488 -18.423 16.373 1.00 89.00 294 TRP A C 1
ATOM 2363 O O . TRP A 1 294 ? 10.391 -19.313 15.528 1.00 89.00 294 TRP A O 1
ATOM 2373 N N . PHE A 1 295 ? 10.643 -17.135 16.044 1.00 88.25 295 PHE A N 1
ATOM 2374 C CA . PHE A 1 295 ? 10.527 -16.622 14.673 1.00 88.25 295 PHE A CA 1
ATOM 2375 C C . PHE A 1 295 ? 11.561 -17.229 13.716 1.00 88.25 295 PHE A C 1
ATOM 2377 O O . PHE A 1 295 ? 11.193 -17.713 12.649 1.00 88.25 295 PHE A O 1
ATOM 2384 N N . LEU A 1 296 ? 12.846 -17.238 14.097 1.00 87.38 296 LEU A N 1
ATOM 2385 C CA . LEU A 1 296 ? 13.928 -17.735 13.235 1.00 87.38 296 LEU A CA 1
ATOM 2386 C C . LEU A 1 296 ? 13.785 -19.240 12.930 1.00 87.38 296 LEU A C 1
ATOM 2388 O O . LEU A 1 296 ? 13.702 -19.575 11.747 1.00 87.38 296 LEU A O 1
ATOM 2392 N N . PRO A 1 297 ? 13.634 -20.139 13.932 1.00 90.38 297 PRO A N 1
ATOM 2393 C CA . PRO A 1 297 ? 13.436 -21.564 13.656 1.00 90.38 297 PRO A CA 1
ATOM 2394 C C . PRO A 1 297 ? 12.181 -21.853 12.823 1.00 90.38 297 PRO A C 1
ATOM 2396 O O . PRO A 1 297 ? 12.175 -22.742 11.972 1.00 90.38 297 PRO A O 1
ATOM 2399 N N . PHE A 1 298 ? 11.097 -21.107 13.057 1.00 90.19 298 PHE A N 1
ATOM 2400 C CA . PHE A 1 298 ? 9.852 -21.301 12.319 1.00 90.19 298 PHE A CA 1
ATOM 2401 C C . PHE A 1 298 ? 9.964 -20.822 10.869 1.00 90.19 298 PHE A C 1
ATOM 2403 O O . PHE A 1 298 ? 9.536 -21.532 9.960 1.00 90.19 298 PHE A O 1
ATOM 2410 N N . ARG A 1 299 ? 10.592 -19.664 10.632 1.00 89.56 299 ARG A N 1
ATOM 2411 C CA . ARG A 1 299 ? 10.865 -19.147 9.286 1.00 89.56 299 ARG A CA 1
ATOM 2412 C C . ARG A 1 299 ? 11.698 -20.132 8.471 1.00 89.56 299 ARG A C 1
ATOM 2414 O O . ARG A 1 299 ? 11.354 -20.400 7.324 1.00 89.56 299 ARG A O 1
ATOM 2421 N N . GLU A 1 300 ? 12.761 -20.685 9.051 1.00 90.19 300 GLU A N 1
ATOM 2422 C CA . GLU A 1 300 ? 13.609 -21.679 8.380 1.00 90.19 300 GLU A CA 1
ATOM 2423 C C . GLU A 1 300 ? 12.812 -22.925 7.981 1.00 90.19 300 GLU A C 1
ATOM 2425 O O . GLU A 1 300 ? 12.910 -23.377 6.839 1.00 90.19 300 GLU A O 1
ATOM 2430 N N . LYS A 1 301 ? 11.955 -23.422 8.883 1.00 91.31 301 LYS A N 1
ATOM 2431 C CA . LYS A 1 301 ? 11.054 -24.545 8.604 1.00 91.31 301 LYS A CA 1
ATOM 2432 C C . LYS A 1 301 ? 10.085 -24.235 7.458 1.00 91.31 301 LYS A C 1
ATOM 2434 O O . LYS A 1 301 ? 9.991 -25.017 6.518 1.00 91.31 301 LYS A O 1
ATOM 2439 N N . VAL A 1 302 ? 9.405 -23.087 7.500 1.00 90.25 302 VAL A N 1
ATOM 2440 C CA . VAL A 1 302 ? 8.447 -22.676 6.457 1.00 90.25 302 VAL A CA 1
ATOM 2441 C C . VAL A 1 302 ? 9.138 -22.517 5.102 1.00 90.25 302 VAL A C 1
ATOM 2443 O O . VAL A 1 302 ? 8.621 -22.982 4.088 1.00 90.25 302 VAL A O 1
ATOM 2446 N N . ILE A 1 303 ? 10.326 -21.909 5.068 1.00 88.88 303 ILE A N 1
ATOM 2447 C CA . ILE A 1 303 ? 11.100 -21.753 3.832 1.00 88.88 303 ILE A CA 1
ATOM 2448 C C . ILE A 1 303 ? 11.519 -23.118 3.279 1.00 88.88 303 ILE A C 1
ATOM 2450 O O . ILE A 1 303 ? 11.398 -23.337 2.075 1.00 88.88 303 ILE A O 1
ATOM 2454 N N . ALA A 1 304 ? 11.978 -24.046 4.123 1.00 88.94 304 ALA A N 1
ATOM 2455 C CA . ALA A 1 304 ? 12.312 -25.402 3.691 1.00 88.94 304 ALA A CA 1
ATOM 2456 C C . ALA A 1 304 ? 11.086 -26.127 3.099 1.00 88.94 304 ALA A C 1
ATOM 2458 O O . ALA A 1 304 ? 11.175 -26.701 2.011 1.00 88.94 304 ALA A O 1
ATOM 2459 N N . ASP A 1 305 ? 9.927 -26.020 3.754 1.00 88.50 305 ASP A N 1
ATOM 2460 C CA . ASP A 1 305 ? 8.670 -26.622 3.299 1.00 88.50 305 ASP A CA 1
ATOM 2461 C C . ASP A 1 305 ? 8.175 -26.022 1.968 1.00 88.50 305 ASP A C 1
ATOM 2463 O O . ASP A 1 305 ? 7.652 -26.743 1.112 1.00 88.50 305 ASP A O 1
ATOM 2467 N N . LEU A 1 306 ? 8.354 -24.713 1.757 1.00 87.25 306 LEU A N 1
ATOM 2468 C CA . LEU A 1 306 ? 7.961 -24.024 0.521 1.00 87.25 306 LEU A CA 1
ATOM 2469 C C . LEU A 1 306 ? 8.948 -24.252 -0.631 1.00 87.25 306 LEU A C 1
ATOM 2471 O O . LEU A 1 306 ? 8.512 -24.391 -1.776 1.00 87.25 306 LEU A O 1
ATOM 2475 N N . LYS A 1 307 ? 10.255 -24.375 -0.358 1.00 85.88 307 LYS A N 1
ATOM 2476 C CA . LYS A 1 307 ? 11.266 -24.709 -1.382 1.00 85.88 307 LYS A CA 1
ATOM 2477 C C . LYS A 1 307 ? 10.992 -26.065 -2.033 1.00 85.88 307 LYS A C 1
ATOM 2479 O O . LYS A 1 307 ? 11.195 -26.221 -3.237 1.00 85.88 307 LYS A O 1
ATOM 2484 N N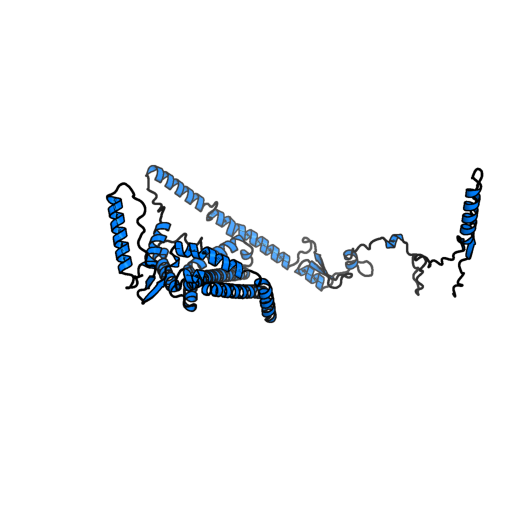 . ASN A 1 308 ? 10.426 -27.009 -1.281 1.00 84.62 308 ASN A N 1
ATOM 2485 C CA . ASN A 1 308 ? 10.009 -28.310 -1.808 1.00 84.62 308 ASN A CA 1
ATOM 2486 C C . ASN A 1 308 ? 8.891 -28.215 -2.868 1.00 84.62 308 ASN A C 1
ATOM 2488 O O . ASN A 1 308 ? 8.692 -29.160 -3.629 1.00 84.62 308 ASN A O 1
ATOM 2492 N N . LYS A 1 309 ? 8.178 -27.082 -2.964 1.00 82.38 309 LYS A N 1
ATOM 2493 C CA . LYS A 1 309 ? 7.035 -26.886 -3.874 1.00 82.38 309 LYS A CA 1
ATOM 2494 C C . LYS A 1 309 ? 7.384 -26.222 -5.217 1.00 82.38 309 LYS A C 1
ATOM 2496 O O . LYS A 1 309 ? 6.471 -25.975 -5.997 1.00 82.38 309 LYS A O 1
ATOM 2501 N N . LYS A 1 310 ? 8.669 -25.966 -5.520 1.00 79.19 310 LYS A N 1
ATOM 2502 C CA . LYS A 1 310 ? 9.144 -25.343 -6.785 1.00 79.19 310 LYS A CA 1
ATOM 2503 C C . LYS A 1 310 ? 8.416 -24.035 -7.157 1.00 79.19 310 LYS A C 1
ATOM 2505 O O . LYS A 1 310 ? 8.094 -23.801 -8.319 1.00 79.19 310 LYS A O 1
ATOM 2510 N N . ILE A 1 311 ? 8.136 -23.202 -6.162 1.00 83.19 311 ILE A N 1
ATOM 2511 C CA . ILE A 1 311 ? 7.522 -21.878 -6.337 1.00 83.19 311 ILE A CA 1
ATOM 2512 C C . ILE A 1 311 ? 8.624 -20.867 -6.721 1.00 83.19 311 ILE A C 1
ATOM 2514 O O . ILE A 1 311 ? 9.791 -21.089 -6.392 1.00 83.19 311 ILE A O 1
ATOM 2518 N N . SER A 1 312 ? 8.283 -19.784 -7.434 1.00 84.38 312 SER A N 1
ATOM 2519 C CA . SER A 1 312 ? 9.221 -18.682 -7.701 1.00 84.38 312 SER A CA 1
ATOM 2520 C C . SER A 1 312 ? 9.717 -18.046 -6.397 1.00 84.38 312 SER A C 1
ATOM 2522 O O . SER A 1 312 ? 9.019 -18.068 -5.386 1.00 84.38 312 SER A O 1
ATOM 2524 N N . GLU A 1 313 ? 10.922 -17.475 -6.406 1.00 82.31 313 GLU A N 1
ATOM 2525 C CA . GLU A 1 313 ? 11.549 -16.921 -5.196 1.00 82.31 313 GLU A CA 1
ATOM 2526 C C . GLU A 1 313 ? 10.735 -15.765 -4.583 1.00 82.31 313 GLU A C 1
ATOM 2528 O O . GLU A 1 313 ? 10.536 -15.734 -3.370 1.00 82.31 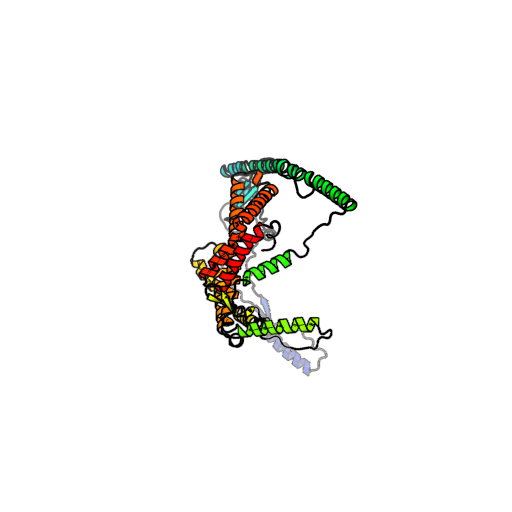313 GLU A O 1
ATOM 2533 N N . GLU A 1 314 ? 10.162 -14.894 -5.422 1.00 80.94 314 GLU A N 1
ATOM 2534 C CA . GLU A 1 314 ? 9.291 -13.788 -4.992 1.00 80.94 314 GLU A CA 1
ATOM 2535 C C . GLU A 1 314 ? 8.002 -14.279 -4.309 1.00 80.94 314 GLU A C 1
ATOM 2537 O O . GLU A 1 314 ? 7.606 -13.779 -3.255 1.00 80.94 314 GLU A O 1
ATOM 2542 N N . GLU A 1 315 ? 7.348 -15.296 -4.876 1.00 82.75 315 GLU A N 1
ATOM 2543 C CA . GLU A 1 315 ? 6.114 -15.843 -4.305 1.00 82.75 315 GLU A CA 1
ATOM 2544 C C . GLU A 1 315 ? 6.411 -16.714 -3.070 1.00 82.75 315 GLU A C 1
ATOM 2546 O O . GLU A 1 315 ? 5.609 -16.776 -2.137 1.00 82.75 315 GLU A O 1
ATOM 2551 N N . LEU A 1 316 ? 7.597 -17.330 -3.005 1.00 87.94 316 LEU A N 1
ATOM 2552 C CA . LEU A 1 316 ? 8.067 -18.068 -1.835 1.00 87.94 316 LEU A CA 1
ATOM 2553 C C . LEU A 1 316 ? 8.248 -17.153 -0.621 1.00 87.94 316 LEU A C 1
ATOM 2555 O O . LEU A 1 316 ? 7.759 -17.486 0.460 1.00 87.94 316 LEU A O 1
ATOM 2559 N N . GLU A 1 317 ? 8.926 -16.014 -0.781 1.00 85.38 317 GLU A N 1
ATOM 2560 C CA . GLU A 1 317 ? 9.118 -15.053 0.311 1.00 85.38 317 GLU A CA 1
ATOM 2561 C C . GLU A 1 317 ? 7.775 -14.503 0.801 1.00 85.38 317 GLU A C 1
ATOM 2563 O O . GLU A 1 317 ? 7.511 -14.445 2.005 1.00 85.38 317 GLU A O 1
ATOM 2568 N N . ARG A 1 318 ? 6.881 -14.182 -0.135 1.00 83.12 318 ARG A N 1
ATOM 2569 C CA . ARG A 1 318 ? 5.543 -13.689 0.175 1.00 83.12 318 ARG A CA 1
ATOM 2570 C C . ARG A 1 318 ? 4.721 -14.690 0.985 1.00 83.12 318 ARG A C 1
ATOM 2572 O O . ARG A 1 318 ? 4.181 -14.334 2.034 1.00 83.12 318 ARG A O 1
ATOM 2579 N N . LEU A 1 319 ? 4.617 -15.934 0.517 1.00 86.19 319 LEU A N 1
ATOM 2580 C CA . LEU A 1 319 ? 3.864 -16.979 1.215 1.00 86.19 319 LEU A CA 1
ATOM 2581 C C . LEU A 1 319 ? 4.479 -17.296 2.578 1.00 86.19 319 LEU A C 1
ATOM 2583 O O . LEU A 1 319 ? 3.742 -17.517 3.540 1.00 86.19 319 LEU A O 1
ATOM 2587 N N . ALA A 1 320 ? 5.811 -17.270 2.685 1.00 88.00 320 ALA A N 1
ATOM 2588 C CA . ALA A 1 320 ? 6.488 -17.433 3.963 1.00 88.00 320 ALA A CA 1
ATOM 2589 C C . ALA A 1 320 ? 6.077 -16.332 4.952 1.00 88.00 320 ALA A C 1
ATOM 2591 O O . ALA A 1 320 ? 5.686 -16.647 6.075 1.00 88.00 320 ALA A O 1
ATOM 2592 N N . ASN A 1 321 ? 6.086 -15.064 4.531 1.00 88.62 321 ASN A N 1
ATOM 2593 C CA . ASN A 1 321 ? 5.694 -13.939 5.383 1.00 88.62 321 ASN A CA 1
ATOM 2594 C C . ASN A 1 321 ? 4.233 -14.038 5.852 1.00 88.62 321 ASN A C 1
ATOM 2596 O O . ASN A 1 321 ? 3.966 -13.811 7.031 1.00 88.62 321 ASN A O 1
ATOM 2600 N N . ILE A 1 322 ? 3.308 -14.447 4.974 1.00 87.31 322 ILE A N 1
ATOM 2601 C CA . ILE A 1 322 ? 1.895 -14.667 5.335 1.00 87.31 322 ILE A CA 1
ATOM 2602 C C . ILE A 1 322 ? 1.773 -15.751 6.414 1.00 87.31 322 ILE A C 1
ATOM 2604 O O . ILE A 1 322 ? 1.130 -15.535 7.438 1.00 87.31 322 ILE A O 1
ATOM 2608 N N . LEU A 1 323 ? 2.422 -16.903 6.222 1.00 89.56 323 LEU A N 1
ATOM 2609 C CA . LEU A 1 323 ? 2.347 -18.020 7.171 1.00 89.56 323 LEU A CA 1
ATOM 2610 C C . LEU A 1 323 ? 2.980 -17.688 8.527 1.00 89.56 323 LEU A C 1
ATOM 2612 O O . LEU A 1 323 ? 2.484 -18.122 9.568 1.00 89.56 323 LEU A O 1
ATOM 2616 N N . ILE A 1 324 ? 4.076 -16.930 8.520 1.00 90.81 324 ILE A N 1
ATOM 2617 C CA . ILE A 1 324 ? 4.743 -16.478 9.742 1.00 90.81 324 ILE A CA 1
ATOM 2618 C C . ILE A 1 324 ? 3.857 -15.490 10.505 1.00 90.81 324 ILE A C 1
ATOM 2620 O O . ILE A 1 324 ? 3.718 -15.618 11.723 1.00 90.81 324 ILE A O 1
ATOM 2624 N N . LEU A 1 325 ? 3.238 -14.536 9.804 1.00 89.56 325 LEU A N 1
ATOM 2625 C CA . LEU A 1 325 ? 2.323 -13.576 10.413 1.00 89.56 325 LEU A CA 1
ATOM 2626 C C . LEU A 1 325 ? 1.092 -14.277 11.002 1.00 89.56 325 LEU A C 1
ATOM 2628 O O . LEU A 1 325 ? 0.735 -14.005 12.145 1.00 89.56 325 LEU A O 1
ATOM 2632 N N . ASP A 1 326 ? 0.496 -15.227 10.281 1.00 90.81 326 ASP A N 1
ATOM 2633 C CA . ASP A 1 326 ? -0.645 -16.013 10.768 1.00 90.81 326 ASP A CA 1
ATOM 2634 C C . ASP A 1 326 ? -0.309 -16.796 12.046 1.00 90.81 326 ASP A C 1
ATOM 2636 O O . ASP A 1 326 ? -1.114 -16.854 12.978 1.00 90.81 326 ASP A O 1
ATOM 2640 N N . GLU A 1 327 ? 0.880 -17.402 12.116 1.00 91.94 327 GLU A N 1
ATOM 2641 C CA . GLU A 1 327 ? 1.341 -18.102 13.320 1.00 91.94 327 GLU A CA 1
ATOM 2642 C C . GLU A 1 327 ? 1.580 -17.139 14.489 1.00 91.94 327 GLU A C 1
ATOM 2644 O O . GLU A 1 327 ? 1.175 -17.435 15.615 1.00 91.94 327 GLU A O 1
ATOM 2649 N N . TYR A 1 328 ? 2.175 -15.971 14.233 1.00 92.44 328 TYR A N 1
ATOM 2650 C CA . TYR A 1 328 ? 2.346 -14.935 15.251 1.00 92.44 328 TYR A CA 1
ATOM 2651 C C . TYR A 1 328 ? 0.998 -14.474 15.817 1.00 92.44 328 TYR A C 1
ATOM 2653 O O . TYR A 1 328 ? 0.793 -14.494 17.032 1.00 92.44 328 TYR A O 1
ATOM 2661 N N . LEU A 1 329 ? 0.053 -14.124 14.943 1.00 92.81 329 LEU A N 1
ATOM 2662 C CA . LEU A 1 329 ? -1.282 -13.671 15.328 1.00 92.81 329 LEU A CA 1
ATOM 2663 C C . LEU A 1 329 ? -2.029 -14.738 16.128 1.00 92.81 329 LEU A C 1
ATOM 2665 O O . LEU A 1 329 ? -2.614 -14.433 17.165 1.00 92.81 329 LEU A O 1
ATOM 2669 N N . ARG A 1 330 ? -1.951 -16.006 15.706 1.00 93.44 330 ARG A N 1
ATOM 2670 C CA . ARG A 1 330 ? -2.552 -17.137 16.427 1.00 93.44 330 ARG A CA 1
ATOM 2671 C C . ARG A 1 330 ? -2.039 -17.236 17.863 1.00 93.44 330 ARG A C 1
ATOM 2673 O O . ARG A 1 330 ? -2.840 -17.414 18.781 1.00 93.44 330 ARG A O 1
ATOM 2680 N N . ARG A 1 331 ? -0.725 -17.099 18.068 1.00 93.69 331 ARG A N 1
ATOM 2681 C CA . ARG A 1 331 ? -0.105 -17.134 19.404 1.00 93.69 331 ARG A CA 1
ATOM 2682 C C . ARG A 1 331 ? -0.525 -15.950 20.261 1.00 93.69 331 ARG A C 1
ATOM 2684 O O . ARG A 1 331 ? -0.927 -16.146 21.404 1.00 93.69 331 ARG A O 1
ATOM 2691 N N . VAL A 1 332 ? -0.503 -14.744 19.694 1.00 94.69 332 VAL A N 1
ATOM 2692 C CA . VAL A 1 332 ? -0.925 -13.521 20.390 1.00 94.69 332 VAL A CA 1
ATOM 2693 C C . VAL A 1 332 ? -2.396 -13.604 20.800 1.00 94.69 332 VAL A C 1
ATOM 2695 O O . VAL A 1 332 ? -2.715 -13.345 21.958 1.00 94.69 332 VAL A O 1
ATOM 2698 N N . PHE A 1 333 ? -3.294 -14.023 19.905 1.00 95.19 333 PHE A N 1
ATOM 2699 C CA . PHE A 1 333 ? -4.718 -14.169 20.223 1.00 95.19 333 PHE A CA 1
ATOM 2700 C C . PHE A 1 333 ? -4.961 -15.229 21.300 1.00 95.19 333 PHE A C 1
ATOM 2702 O O . PHE A 1 333 ? -5.711 -14.977 22.242 1.00 95.19 333 PHE A O 1
ATOM 2709 N N . ALA A 1 334 ? -4.281 -16.377 21.228 1.00 95.38 334 ALA A N 1
ATOM 2710 C CA . ALA A 1 334 ? -4.360 -17.395 22.274 1.00 95.38 334 ALA A CA 1
ATOM 2711 C C . ALA A 1 334 ? -3.865 -16.861 23.632 1.00 95.38 334 ALA A C 1
ATOM 2713 O O . ALA A 1 334 ? -4.515 -17.064 24.660 1.00 95.38 334 ALA A O 1
ATOM 2714 N N . ALA A 1 335 ? -2.753 -16.122 23.636 1.00 94.38 335 ALA A N 1
ATOM 2715 C CA . ALA A 1 335 ? -2.203 -15.513 24.840 1.00 94.38 335 ALA A CA 1
ATOM 2716 C C . ALA A 1 335 ? -3.156 -14.470 25.446 1.00 94.38 335 ALA A C 1
ATOM 2718 O O . ALA A 1 335 ? -3.371 -14.495 26.655 1.00 94.38 335 ALA A O 1
ATOM 2719 N N . ILE A 1 336 ? -3.789 -13.621 24.628 1.00 94.69 336 ILE A N 1
ATOM 2720 C CA . ILE A 1 336 ? -4.794 -12.641 25.076 1.00 94.69 336 ILE A CA 1
ATOM 2721 C C . ILE A 1 336 ? -5.999 -13.335 25.724 1.00 94.69 336 ILE A C 1
ATOM 2723 O O . ILE A 1 336 ? -6.400 -12.952 26.821 1.00 94.69 336 ILE A O 1
ATOM 2727 N N . LEU A 1 337 ? -6.550 -14.374 25.089 1.00 94.44 337 LEU A N 1
ATOM 2728 C CA . LEU A 1 337 ? -7.722 -15.095 25.607 1.00 94.44 337 LEU A CA 1
ATOM 2729 C C . LEU A 1 337 ? -7.426 -15.825 26.928 1.00 94.44 337 LEU A C 1
ATOM 2731 O O . LEU A 1 337 ? -8.290 -15.911 27.803 1.00 94.44 337 LEU A O 1
ATOM 2735 N N . SER A 1 338 ? -6.199 -16.329 27.081 1.00 94.25 338 SER A N 1
ATOM 2736 C CA . SER A 1 338 ? -5.750 -17.065 28.271 1.00 94.25 338 SER A CA 1
ATOM 2737 C C . SER A 1 338 ? -5.266 -16.184 29.434 1.00 94.25 338 SER A C 1
ATOM 2739 O O . SER A 1 338 ? -5.052 -16.703 30.529 1.00 94.25 338 SER A O 1
ATOM 2741 N N . ASN A 1 339 ? -5.064 -14.875 29.229 1.00 94.25 339 ASN A N 1
ATOM 2742 C CA . ASN A 1 339 ? -4.426 -14.023 30.233 1.00 94.25 339 ASN A CA 1
ATOM 2743 C C . ASN A 1 339 ? -5.397 -13.643 31.375 1.00 94.25 339 ASN A C 1
ATOM 2745 O O . ASN A 1 339 ? -6.422 -13.005 31.114 1.00 94.25 339 ASN A O 1
ATOM 2749 N N . PRO A 1 340 ? -5.064 -13.938 32.648 1.00 92.94 340 PRO A N 1
ATOM 2750 C CA . PRO A 1 340 ? -5.952 -13.674 33.781 1.00 92.94 340 PRO A CA 1
ATOM 2751 C C . PRO A 1 340 ? -6.194 -12.177 34.021 1.00 92.94 340 PRO A C 1
ATOM 2753 O O . PRO A 1 340 ? -7.315 -11.787 34.327 1.00 92.94 340 PRO A O 1
ATOM 2756 N N . GLN A 1 341 ? -5.194 -11.317 33.797 1.00 92.38 341 GLN A N 1
ATOM 2757 C CA . GLN A 1 341 ? -5.327 -9.868 34.006 1.00 92.38 341 GLN A CA 1
ATOM 2758 C C . GLN A 1 341 ? -6.316 -9.233 33.022 1.00 92.38 341 GLN A C 1
ATOM 2760 O O . GLN A 1 341 ? -6.960 -8.242 33.346 1.00 92.38 341 GLN A O 1
ATOM 2765 N N . ILE A 1 342 ? -6.457 -9.804 31.821 1.00 92.38 342 ILE A N 1
ATOM 2766 C CA . ILE A 1 342 ? -7.450 -9.356 30.835 1.00 92.38 342 ILE A CA 1
ATOM 2767 C C . ILE A 1 342 ? -8.848 -9.837 31.236 1.00 92.38 342 ILE A C 1
ATOM 2769 O O . ILE A 1 342 ? -9.815 -9.091 31.094 1.00 92.38 342 ILE A O 1
ATOM 2773 N N . GLN A 1 343 ? -8.960 -11.051 31.780 1.00 91.56 343 GLN A N 1
ATOM 2774 C CA . GLN A 1 343 ? -10.229 -11.591 32.277 1.00 91.56 343 GLN A CA 1
ATOM 2775 C C . GLN A 1 343 ? -10.750 -10.812 33.499 1.00 91.56 343 GLN A C 1
ATOM 2777 O O . GLN A 1 343 ? -11.957 -10.603 33.616 1.00 91.56 343 GLN A O 1
ATOM 2782 N N . GLU A 1 344 ? -9.857 -10.309 34.357 1.00 93.12 344 GLU A N 1
ATOM 2783 C CA . GLU A 1 344 ? -10.194 -9.444 35.500 1.00 93.12 344 GLU A CA 1
ATOM 2784 C C . GLU A 1 344 ? -10.831 -8.104 35.093 1.00 93.12 344 GLU A C 1
ATOM 2786 O O . GLU A 1 344 ? -11.595 -7.528 35.868 1.00 93.12 344 GLU A O 1
ATOM 2791 N N . LEU A 1 345 ? -10.560 -7.599 33.882 1.00 89.44 345 LEU A N 1
ATOM 2792 C CA . LEU A 1 345 ? -11.160 -6.349 33.397 1.00 89.44 345 LEU A CA 1
ATOM 2793 C C . LEU A 1 345 ? -12.665 -6.493 33.130 1.00 89.44 345 LEU A C 1
ATOM 2795 O O . LEU A 1 345 ? -13.385 -5.493 33.132 1.00 89.44 345 LEU A O 1
ATOM 2799 N N . GLY A 1 346 ? -13.136 -7.716 32.876 1.00 87.38 346 GLY A N 1
ATOM 2800 C CA . GLY A 1 346 ? -14.538 -8.023 32.631 1.00 87.38 346 GLY A CA 1
ATOM 2801 C C . GLY A 1 346 ? -14.747 -9.197 31.668 1.00 87.38 346 GLY A C 1
ATOM 2802 O O . GLY A 1 346 ? -13.906 -9.470 30.804 1.00 87.38 346 GLY A O 1
ATOM 2803 N N . PRO A 1 347 ? -15.903 -9.879 31.759 1.00 88.19 347 PRO A N 1
ATOM 2804 C CA . PRO A 1 347 ? -16.217 -11.011 30.894 1.00 88.19 347 PRO A CA 1
ATOM 2805 C C . PRO A 1 347 ? -16.298 -10.558 29.433 1.00 88.19 347 PRO A C 1
ATOM 2807 O O . PRO A 1 347 ? -16.903 -9.527 29.140 1.00 88.19 347 PRO A O 1
ATOM 2810 N N . GLY A 1 348 ? -15.688 -11.318 28.521 1.00 89.69 348 GLY A N 1
ATOM 2811 C CA . GLY A 1 348 ? -15.715 -11.045 27.077 1.00 89.69 348 GLY A CA 1
ATOM 2812 C C . GLY A 1 348 ? -14.762 -9.947 26.585 1.00 89.69 348 GLY A C 1
ATOM 2813 O O . GLY A 1 348 ? -14.657 -9.741 25.385 1.00 89.69 348 GLY A O 1
ATOM 2814 N N . ILE A 1 349 ? -14.005 -9.263 27.452 1.00 92.75 349 ILE A N 1
ATOM 2815 C CA . ILE A 1 349 ? -13.057 -8.226 26.990 1.00 92.75 349 ILE A CA 1
ATOM 2816 C C . ILE A 1 349 ? -11.926 -8.831 26.151 1.00 92.75 349 ILE A C 1
ATOM 2818 O O . ILE A 1 349 ? -11.518 -8.246 25.150 1.00 92.75 349 ILE A O 1
ATOM 2822 N N . GLY A 1 350 ? -11.452 -10.026 26.515 1.00 93.19 350 GLY A N 1
ATOM 2823 C CA . GLY A 1 350 ? -10.438 -10.741 25.739 1.00 93.19 350 GLY A CA 1
ATOM 2824 C C . GLY A 1 350 ? -10.894 -11.070 24.315 1.00 93.19 350 GLY A C 1
ATOM 2825 O O . GLY A 1 350 ? -10.126 -10.861 23.379 1.00 93.19 350 GLY A O 1
ATOM 2826 N N . SER A 1 351 ? -12.140 -11.527 24.132 1.00 93.50 351 SER A N 1
ATOM 2827 C CA . SER A 1 351 ? -12.686 -11.801 22.796 1.00 93.50 351 SER A CA 1
ATOM 2828 C C . SER A 1 351 ? -12.873 -10.515 21.998 1.00 93.50 351 SER A C 1
ATOM 2830 O O . SER A 1 351 ? -12.443 -10.470 20.854 1.00 93.50 351 SER A O 1
ATOM 2832 N N . LEU A 1 352 ? -13.370 -9.439 22.617 1.00 93.25 352 LEU A N 1
ATOM 2833 C CA . LEU A 1 352 ? -13.518 -8.139 21.949 1.00 93.25 352 LEU A CA 1
ATOM 2834 C C . LEU A 1 352 ? -12.185 -7.569 21.457 1.00 93.25 352 LEU A C 1
ATOM 2836 O O . LEU A 1 352 ? -12.114 -7.024 20.360 1.00 93.25 352 LEU A O 1
ATOM 2840 N N . LEU A 1 353 ? -11.114 -7.699 22.247 1.00 94.50 353 LEU A N 1
ATOM 2841 C CA . LEU A 1 353 ? -9.775 -7.272 21.830 1.00 94.50 353 LEU A CA 1
ATOM 2842 C C . LEU A 1 353 ? -9.279 -8.071 20.619 1.00 94.50 353 LEU A C 1
ATOM 2844 O O . LEU A 1 353 ? -8.694 -7.493 19.703 1.00 94.50 353 LEU A O 1
ATOM 2848 N N . VAL A 1 354 ? -9.516 -9.385 20.610 1.00 94.88 354 VAL A N 1
ATOM 2849 C CA . VAL A 1 354 ? -9.145 -10.259 19.489 1.00 94.88 354 VAL A CA 1
ATOM 2850 C C . VAL A 1 354 ? -9.975 -9.939 18.248 1.00 94.88 354 VAL A C 1
ATOM 2852 O O . VAL A 1 354 ? -9.399 -9.769 17.179 1.00 94.88 354 VAL A O 1
ATOM 2855 N N . GLU A 1 355 ? -11.292 -9.795 18.377 1.00 94.12 355 GLU A N 1
ATOM 2856 C CA . GLU A 1 355 ? -12.196 -9.433 17.279 1.00 94.12 355 GLU A CA 1
ATOM 2857 C C . GLU A 1 355 ? -11.834 -8.068 16.680 1.00 94.12 355 GLU A C 1
ATOM 2859 O O . GLU A 1 355 ? -11.748 -7.933 15.460 1.00 94.12 355 GLU A O 1
ATOM 2864 N N . GLN A 1 356 ? -11.526 -7.072 17.520 1.00 93.62 356 GLN A N 1
ATOM 2865 C CA . GLN A 1 356 ? -11.077 -5.755 17.064 1.00 93.62 356 GLN A CA 1
ATOM 2866 C C . GLN A 1 356 ? -9.730 -5.833 16.332 1.00 93.62 356 GLN A C 1
ATOM 2868 O O . GLN A 1 356 ? -9.549 -5.188 15.299 1.00 93.62 356 GLN A O 1
ATOM 2873 N N . ALA A 1 357 ? -8.779 -6.623 16.835 1.00 93.88 357 ALA A N 1
ATOM 2874 C CA . ALA A 1 357 ? -7.497 -6.817 16.165 1.00 93.88 357 ALA A CA 1
ATOM 2875 C C . ALA A 1 357 ? -7.668 -7.537 14.817 1.00 93.88 357 ALA A C 1
ATOM 2877 O O . ALA A 1 357 ? -7.105 -7.106 13.811 1.00 93.88 357 ALA A O 1
ATOM 2878 N N . GLN A 1 358 ? -8.485 -8.594 14.774 1.00 94.44 358 GLN A N 1
ATOM 2879 C CA . GLN A 1 358 ? -8.821 -9.317 13.547 1.00 94.44 358 GLN A CA 1
ATOM 2880 C C . GLN A 1 358 ? -9.488 -8.400 12.522 1.00 94.44 358 GLN A C 1
ATOM 2882 O O . GLN A 1 358 ? -9.084 -8.400 11.362 1.00 94.44 358 GLN A O 1
ATOM 2887 N N . ALA A 1 359 ? -10.447 -7.577 12.946 1.00 94.44 359 ALA A N 1
ATOM 2888 C CA . ALA A 1 359 ? -11.094 -6.584 12.097 1.00 94.44 359 ALA A CA 1
ATOM 2889 C C . ALA A 1 359 ? -10.078 -5.654 11.425 1.00 94.44 359 ALA A C 1
ATOM 2891 O O . ALA A 1 359 ? -10.080 -5.526 10.203 1.00 94.44 359 ALA A O 1
ATOM 2892 N N . VAL A 1 360 ? -9.170 -5.061 12.205 1.00 94.12 360 VAL A N 1
ATOM 2893 C CA . VAL A 1 360 ? -8.135 -4.153 11.687 1.00 94.12 360 VAL A CA 1
ATOM 2894 C C . VAL A 1 360 ? -7.225 -4.861 10.677 1.00 94.12 360 VAL A C 1
ATOM 2896 O O . VAL A 1 360 ? -6.939 -4.312 9.615 1.00 94.12 360 VAL A O 1
ATOM 2899 N N . ILE A 1 361 ? -6.818 -6.102 10.954 1.00 92.94 361 ILE A N 1
ATOM 2900 C CA . ILE A 1 361 ? -5.977 -6.893 10.041 1.00 92.94 361 ILE A CA 1
ATOM 2901 C C . ILE A 1 361 ? -6.708 -7.183 8.724 1.00 92.94 361 ILE A C 1
ATOM 2903 O O . ILE A 1 361 ? -6.122 -7.042 7.652 1.00 92.94 361 ILE A O 1
ATOM 2907 N N . LEU A 1 362 ? -7.986 -7.564 8.780 1.00 93.50 362 LEU A N 1
ATOM 2908 C CA . LEU A 1 362 ? -8.786 -7.833 7.582 1.00 93.50 362 LEU A CA 1
ATOM 2909 C C . LEU A 1 362 ? -9.034 -6.564 6.759 1.00 93.50 362 LEU A C 1
ATOM 2911 O O . LEU A 1 362 ? -8.986 -6.624 5.532 1.00 93.50 362 LEU A O 1
ATOM 2915 N N . MET A 1 363 ? -9.236 -5.420 7.416 1.00 93.06 363 MET A N 1
ATOM 2916 C CA . MET A 1 363 ? -9.354 -4.123 6.747 1.00 93.06 363 MET A CA 1
ATOM 2917 C C . MET A 1 363 ? -8.057 -3.747 6.023 1.00 93.06 363 MET A C 1
ATOM 2919 O O . MET A 1 363 ? -8.098 -3.412 4.842 1.00 93.06 363 MET A O 1
ATOM 2923 N N . HIS A 1 364 ? -6.897 -3.880 6.677 1.00 92.44 364 HIS A N 1
ATOM 2924 C CA . HIS A 1 364 ? -5.607 -3.654 6.015 1.00 92.44 364 HIS A CA 1
ATOM 2925 C C . HIS A 1 364 ? -5.380 -4.619 4.851 1.00 92.44 364 HIS A C 1
ATOM 2927 O O . HIS A 1 364 ? -4.944 -4.199 3.783 1.00 92.44 364 HIS A O 1
ATOM 2933 N N . ARG A 1 365 ? -5.749 -5.894 5.008 1.00 91.25 365 ARG A N 1
ATOM 2934 C CA . ARG A 1 365 ? -5.652 -6.886 3.933 1.00 91.25 365 ARG A CA 1
ATOM 2935 C C . ARG A 1 365 ? -6.500 -6.509 2.716 1.00 91.25 365 ARG A C 1
ATOM 2937 O O . ARG A 1 365 ? -6.038 -6.680 1.591 1.00 91.25 365 ARG A O 1
ATOM 2944 N N . ALA A 1 366 ? -7.713 -5.998 2.920 1.00 93.12 366 ALA A N 1
ATOM 2945 C CA . ALA A 1 366 ? -8.559 -5.515 1.828 1.00 93.12 366 ALA A CA 1
ATOM 2946 C C . ALA A 1 366 ? -7.900 -4.338 1.086 1.00 93.12 366 ALA A C 1
ATOM 2948 O O . ALA A 1 366 ? -7.822 -4.325 -0.142 1.00 93.12 366 ALA A O 1
ATOM 2949 N N . VAL A 1 367 ? -7.327 -3.389 1.829 1.00 92.00 367 VAL A N 1
ATOM 2950 C CA . VAL A 1 367 ? -6.584 -2.258 1.254 1.00 92.00 367 VAL A CA 1
ATOM 2951 C C . VAL A 1 367 ? -5.354 -2.737 0.471 1.00 92.00 367 VAL A C 1
ATOM 2953 O O . VAL A 1 367 ? -5.136 -2.303 -0.660 1.00 92.00 367 VAL A O 1
ATOM 2956 N N . GLU A 1 368 ? -4.566 -3.669 1.007 1.00 90.06 368 GLU A N 1
ATOM 2957 C CA . GLU A 1 368 ? -3.407 -4.250 0.314 1.00 90.06 368 GLU A CA 1
ATOM 2958 C C . GLU A 1 368 ? -3.797 -4.997 -0.970 1.00 90.06 368 GLU A C 1
ATOM 2960 O O . GLU A 1 368 ? -3.086 -4.935 -1.979 1.00 90.06 368 GLU A O 1
ATOM 2965 N N . ASN A 1 369 ? -4.935 -5.695 -0.960 1.00 90.06 369 ASN A N 1
ATOM 2966 C CA . ASN A 1 369 ? -5.462 -6.377 -2.138 1.00 90.06 369 ASN A CA 1
ATOM 2967 C C . ASN A 1 369 ? -5.824 -5.378 -3.243 1.00 90.06 369 ASN A C 1
ATOM 2969 O O . ASN A 1 369 ? -5.447 -5.596 -4.398 1.00 90.06 369 ASN A O 1
ATOM 2973 N N . MET A 1 370 ? -6.448 -4.255 -2.890 1.00 92.06 370 MET A N 1
ATOM 2974 C CA . MET A 1 370 ? -6.746 -3.172 -3.829 1.00 92.06 370 MET A CA 1
ATOM 2975 C C . MET A 1 370 ? -5.487 -2.500 -4.384 1.00 92.06 370 MET A C 1
ATOM 2977 O O . MET A 1 370 ? -5.355 -2.364 -5.601 1.00 92.06 370 MET A O 1
ATOM 2981 N N . HIS A 1 371 ? -4.511 -2.177 -3.533 1.00 90.81 371 HIS A N 1
ATOM 2982 C CA . HIS A 1 371 ? -3.219 -1.632 -3.968 1.00 90.81 371 HIS A CA 1
ATOM 2983 C C . HIS A 1 371 ? -2.491 -2.562 -4.940 1.00 90.81 371 HIS A C 1
ATOM 2985 O O . HIS A 1 371 ? -1.848 -2.122 -5.896 1.00 90.81 371 HIS A O 1
ATOM 2991 N N . ARG A 1 372 ? -2.581 -3.871 -4.707 1.00 90.19 372 ARG A N 1
ATOM 2992 C CA . ARG A 1 372 ? -2.004 -4.875 -5.596 1.00 90.19 372 ARG A CA 1
ATOM 2993 C C . ARG A 1 372 ? -2.732 -4.937 -6.935 1.00 90.19 372 ARG A C 1
ATOM 2995 O O . ARG A 1 372 ? -2.057 -4.913 -7.960 1.00 90.19 372 ARG A O 1
ATOM 3002 N N . ARG A 1 373 ? -4.070 -4.942 -6.942 1.00 93.06 373 ARG A N 1
ATOM 3003 C CA . ARG A 1 373 ? -4.866 -4.866 -8.181 1.00 93.06 373 ARG A CA 1
ATOM 3004 C C . ARG A 1 373 ? -4.509 -3.621 -8.996 1.00 93.06 373 ARG A C 1
ATOM 3006 O O . ARG A 1 373 ? -4.319 -3.731 -10.206 1.00 93.06 373 ARG A O 1
ATOM 3013 N N . LEU A 1 374 ? -4.339 -2.468 -8.344 1.00 93.44 374 LEU A N 1
ATOM 3014 C CA . LEU A 1 374 ? -3.887 -1.234 -8.993 1.00 93.44 374 LEU A CA 1
ATOM 3015 C C . LEU A 1 374 ? -2.498 -1.412 -9.623 1.00 93.44 374 LEU A C 1
ATOM 3017 O O . LEU A 1 374 ? -2.327 -1.169 -10.816 1.00 93.44 374 LEU A O 1
ATOM 3021 N N . LYS A 1 375 ? -1.512 -1.907 -8.862 1.00 93.62 375 LYS A N 1
ATOM 3022 C CA . LYS A 1 375 ? -0.149 -2.152 -9.371 1.00 93.62 375 LYS A CA 1
ATOM 3023 C C . LYS A 1 375 ? -0.130 -3.108 -10.563 1.00 93.62 375 LYS A C 1
ATOM 3025 O O . LYS A 1 375 ? 0.573 -2.847 -11.538 1.00 93.62 375 LYS A O 1
ATOM 3030 N N . GLU A 1 376 ? -0.889 -4.198 -10.499 1.00 94.38 376 GLU A N 1
ATOM 3031 C CA . GLU A 1 376 ? -1.009 -5.169 -11.591 1.00 94.38 376 GLU A CA 1
ATOM 3032 C C . GLU A 1 376 ? -1.635 -4.527 -12.837 1.00 94.38 376 GLU A C 1
ATOM 3034 O O . GLU A 1 376 ? -1.102 -4.683 -13.936 1.00 94.38 376 GLU A O 1
ATOM 3039 N N . THR A 1 377 ? -2.699 -3.739 -12.663 1.00 94.75 377 THR A N 1
ATOM 3040 C CA . THR A 1 377 ? -3.385 -3.025 -13.753 1.00 94.75 377 THR A CA 1
ATOM 3041 C C . THR A 1 377 ? -2.462 -2.001 -14.415 1.00 94.75 377 THR A C 1
ATOM 3043 O O . THR A 1 377 ? -2.336 -1.981 -15.639 1.00 94.75 377 THR A O 1
ATOM 3046 N N . LEU A 1 378 ? -1.736 -1.201 -13.628 1.00 95.12 378 LEU A N 1
ATOM 3047 C CA . LEU A 1 378 ? -0.770 -0.229 -14.145 1.00 95.12 378 LEU A CA 1
ATOM 3048 C C . LEU A 1 378 ? 0.414 -0.909 -14.844 1.00 95.12 378 LEU A C 1
ATOM 3050 O O . LEU A 1 378 ? 0.873 -0.435 -15.883 1.00 95.12 378 LEU A O 1
ATOM 3054 N N . ALA A 1 379 ? 0.900 -2.039 -14.321 1.00 94.88 379 ALA A N 1
ATOM 3055 C CA . ALA A 1 379 ? 1.962 -2.812 -14.960 1.00 94.88 379 ALA A CA 1
ATOM 3056 C C . ALA A 1 379 ? 1.505 -3.417 -16.298 1.00 94.88 379 ALA A C 1
ATOM 3058 O O . ALA A 1 379 ? 2.255 -3.379 -17.276 1.00 94.88 379 ALA A O 1
ATOM 3059 N N . GLN A 1 380 ? 0.278 -3.941 -16.364 1.00 95.56 380 GLN A N 1
ATOM 3060 C CA . GLN A 1 380 ? -0.323 -4.441 -17.602 1.00 95.56 380 GLN A CA 1
ATOM 3061 C C . GLN A 1 380 ? -0.527 -3.319 -18.620 1.00 95.56 380 GLN A C 1
ATOM 3063 O O . GLN A 1 380 ? -0.139 -3.475 -19.777 1.00 95.56 380 GLN A O 1
ATOM 3068 N N . LEU A 1 381 ? -1.058 -2.173 -18.188 1.00 95.50 381 LEU A N 1
ATOM 3069 C CA . LEU A 1 381 ? -1.219 -1.000 -19.040 1.00 95.50 381 LEU A CA 1
ATOM 3070 C C . LEU A 1 381 ? 0.131 -0.533 -19.585 1.00 95.50 381 LEU A C 1
ATOM 3072 O O . LEU A 1 381 ? 0.254 -0.297 -20.782 1.00 95.50 381 LEU A O 1
ATOM 3076 N N . LYS A 1 382 ? 1.164 -0.462 -18.740 1.00 94.69 382 LYS A N 1
ATOM 3077 C CA . LYS A 1 382 ? 2.516 -0.097 -19.171 1.00 94.69 382 LYS A CA 1
ATOM 3078 C C . LYS A 1 382 ? 3.039 -1.033 -20.265 1.00 94.69 382 LYS A C 1
ATOM 3080 O O . LYS A 1 382 ? 3.516 -0.537 -21.280 1.00 94.69 382 LYS A O 1
ATOM 3085 N N . ARG A 1 383 ? 2.892 -2.354 -20.102 1.00 94.62 383 ARG A N 1
ATOM 3086 C CA . ARG A 1 383 ? 3.270 -3.339 -21.136 1.00 94.62 383 ARG A CA 1
ATOM 3087 C C . ARG A 1 383 ? 2.470 -3.139 -22.426 1.00 94.62 383 ARG A C 1
ATOM 3089 O O . ARG A 1 383 ? 3.050 -3.068 -23.499 1.00 94.62 383 ARG A O 1
ATOM 3096 N N . CYS A 1 384 ? 1.157 -2.932 -22.322 1.00 95.81 384 CYS A N 1
ATOM 3097 C CA . CYS A 1 384 ? 0.314 -2.652 -23.488 1.00 95.81 384 CYS A CA 1
ATOM 3098 C C . CYS A 1 384 ? 0.734 -1.363 -24.215 1.00 95.81 384 CYS A C 1
ATOM 3100 O O . CYS A 1 384 ? 0.703 -1.310 -25.440 1.00 95.81 384 CYS A O 1
ATOM 3102 N N . LEU A 1 385 ? 1.133 -0.316 -23.483 1.00 94.50 385 LEU A N 1
ATOM 3103 C CA . LEU A 1 385 ? 1.645 0.925 -24.072 1.00 94.50 385 LEU A CA 1
ATOM 3104 C C . LEU A 1 385 ? 2.991 0.709 -24.773 1.00 94.50 385 LEU A C 1
ATOM 3106 O O . LEU A 1 385 ? 3.222 1.307 -25.824 1.00 94.50 385 LEU A O 1
ATOM 3110 N N . GLU A 1 386 ? 3.863 -0.129 -24.208 1.00 92.62 386 GLU A N 1
ATOM 3111 C CA . GLU A 1 386 ? 5.136 -0.527 -24.820 1.00 92.62 386 GLU A CA 1
ATOM 3112 C C . GLU A 1 386 ? 4.914 -1.280 -26.140 1.00 92.62 386 GLU A C 1
ATOM 3114 O O . GLU A 1 386 ? 5.566 -0.942 -27.131 1.00 92.62 386 GLU A O 1
ATOM 3119 N N . ASP A 1 387 ? 3.939 -2.192 -26.180 1.00 92.81 387 ASP A N 1
ATOM 3120 C CA . ASP A 1 387 ? 3.605 -2.995 -27.362 1.00 92.81 387 ASP A CA 1
ATOM 3121 C C . ASP A 1 387 ? 2.884 -2.186 -28.457 1.00 92.81 387 ASP A C 1
ATOM 3123 O O . ASP A 1 387 ? 3.208 -2.297 -29.640 1.00 92.81 387 ASP A O 1
ATOM 3127 N N . LEU A 1 388 ? 1.907 -1.351 -28.083 1.00 94.00 388 LEU A N 1
ATOM 3128 C CA . LEU A 1 388 ? 1.089 -0.586 -29.035 1.00 94.00 388 LEU A CA 1
ATOM 3129 C C . LEU A 1 388 ? 1.795 0.671 -29.558 1.00 94.00 388 LEU A C 1
ATOM 3131 O O . LEU A 1 388 ? 1.566 1.080 -30.698 1.00 94.00 388 LEU A O 1
ATOM 3135 N N . TYR A 1 389 ? 2.637 1.303 -28.736 1.00 92.25 389 TYR A N 1
ATOM 3136 C CA . TYR A 1 389 ? 3.266 2.585 -29.053 1.00 92.25 389 TYR A CA 1
ATOM 3137 C C . TYR A 1 389 ? 4.779 2.574 -28.773 1.00 92.25 389 TYR A C 1
ATOM 3139 O O . TYR A 1 389 ? 5.242 3.295 -27.887 1.00 92.25 389 TYR A O 1
ATOM 3147 N N . PRO A 1 390 ? 5.595 1.858 -29.570 1.00 88.00 390 PRO A N 1
ATOM 3148 C CA . PRO A 1 390 ? 7.027 1.642 -29.301 1.00 88.00 390 PRO A CA 1
ATOM 3149 C C . PRO A 1 390 ? 7.886 2.920 -29.276 1.00 88.00 390 PRO A C 1
ATOM 3151 O O . PRO A 1 390 ? 8.974 2.934 -28.702 1.00 88.00 390 PRO A O 1
ATOM 3154 N N . VAL A 1 391 ? 7.419 4.004 -29.907 1.00 89.69 391 VAL A N 1
ATOM 3155 C CA . VAL A 1 391 ? 8.082 5.320 -29.891 1.00 89.69 391 VAL A CA 1
ATOM 3156 C C . VAL A 1 391 ? 7.623 6.160 -28.696 1.00 89.69 391 VAL A C 1
ATOM 3158 O O . VAL A 1 391 ? 8.452 6.742 -27.999 1.00 89.69 391 VAL A O 1
ATOM 3161 N N . LEU A 1 392 ? 6.311 6.236 -28.438 1.00 88.19 392 LEU A N 1
ATOM 3162 C CA . LEU A 1 392 ? 5.760 7.053 -27.346 1.00 88.19 392 LEU A CA 1
ATOM 3163 C C . LEU A 1 392 ? 6.060 6.452 -25.972 1.00 88.19 392 LEU A C 1
ATOM 3165 O O . LEU A 1 392 ? 6.299 7.198 -25.027 1.00 88.19 392 LEU A O 1
ATOM 3169 N N . SER A 1 393 ? 6.117 5.125 -25.861 1.00 91.25 393 SER A N 1
ATOM 3170 C CA . SER A 1 393 ? 6.474 4.424 -24.625 1.00 91.25 393 SER A CA 1
ATOM 3171 C C . SER A 1 393 ? 7.886 4.762 -24.130 1.00 91.25 393 SER A C 1
ATOM 3173 O O . SER A 1 393 ? 8.147 4.758 -22.927 1.00 91.25 393 SER A O 1
ATOM 3175 N N . ARG A 1 394 ? 8.795 5.156 -25.034 1.00 89.88 394 ARG A N 1
ATOM 3176 C CA . ARG A 1 394 ? 10.140 5.649 -24.684 1.00 89.88 394 ARG A CA 1
ATOM 3177 C C . ARG A 1 394 ? 10.115 7.052 -24.065 1.00 89.88 394 ARG A C 1
ATOM 3179 O O . ARG A 1 394 ? 11.058 7.442 -23.374 1.00 89.88 394 ARG A O 1
ATOM 3186 N N . VAL A 1 395 ? 9.038 7.814 -24.265 1.00 92.00 395 VAL A N 1
ATOM 3187 C CA . VAL A 1 395 ? 8.843 9.146 -23.681 1.00 92.00 395 VAL A CA 1
ATOM 3188 C C . VAL A 1 395 ? 8.276 9.005 -22.266 1.00 92.00 395 VAL A C 1
ATOM 3190 O O . VAL A 1 395 ? 7.063 8.994 -22.059 1.00 92.00 395 VAL A O 1
ATOM 3193 N N . LYS A 1 396 ? 9.162 8.942 -21.261 1.00 90.06 396 LYS A N 1
ATOM 3194 C CA . LYS A 1 396 ? 8.779 8.719 -19.849 1.00 90.06 396 LYS A CA 1
ATOM 3195 C C . LYS A 1 396 ? 7.647 9.628 -19.343 1.00 90.06 396 LYS A C 1
ATOM 3197 O O . LYS A 1 396 ? 6.721 9.089 -18.744 1.00 90.06 396 LYS A O 1
ATOM 3202 N N . PRO A 1 397 ? 7.653 10.954 -19.596 1.00 88.56 397 PRO A N 1
ATOM 3203 C CA . PRO A 1 397 ? 6.588 11.823 -19.089 1.00 88.56 397 PRO A CA 1
ATOM 3204 C C . PRO A 1 397 ? 5.211 11.507 -19.678 1.00 88.56 397 PRO A C 1
ATOM 3206 O O . PRO A 1 397 ? 4.209 11.624 -18.985 1.00 88.56 397 PRO A O 1
ATOM 3209 N N . TRP A 1 398 ? 5.157 11.071 -20.941 1.00 90.31 398 TRP A N 1
ATOM 3210 C CA . TRP A 1 398 ? 3.900 10.687 -21.583 1.00 90.31 398 TRP A CA 1
ATOM 3211 C C . TRP A 1 398 ? 3.343 9.392 -20.984 1.00 90.31 398 TRP A C 1
ATOM 3213 O O . TRP A 1 398 ? 2.156 9.317 -20.682 1.00 90.31 398 TRP A O 1
ATOM 3223 N N . VAL A 1 399 ? 4.202 8.393 -20.749 1.00 92.38 399 VAL A N 1
ATOM 3224 C CA . VAL A 1 399 ? 3.794 7.149 -20.075 1.00 92.38 399 VAL A CA 1
ATOM 3225 C C . VAL A 1 399 ? 3.304 7.440 -18.660 1.00 92.38 399 VAL A C 1
ATOM 3227 O O . VAL A 1 399 ? 2.248 6.954 -18.279 1.00 92.38 399 VAL A O 1
ATOM 3230 N N . GLN A 1 400 ? 4.029 8.259 -17.896 1.00 91.75 400 GLN A N 1
ATOM 3231 C CA . GLN A 1 400 ? 3.630 8.647 -16.539 1.00 91.75 400 GLN A CA 1
ATOM 3232 C C . GLN A 1 400 ? 2.275 9.352 -16.517 1.00 91.75 400 GLN A C 1
ATOM 3234 O O . GLN A 1 400 ? 1.450 9.034 -15.672 1.00 91.75 400 GLN A O 1
ATOM 3239 N N . GLU A 1 401 ? 2.015 10.254 -17.463 1.00 89.94 401 GLU A N 1
ATOM 3240 C CA . GLU A 1 401 ? 0.709 10.899 -17.582 1.00 89.94 401 GLU A CA 1
ATOM 3241 C C . GLU A 1 401 ? -0.405 9.884 -17.876 1.00 89.94 401 GLU A C 1
ATOM 3243 O O . GLU A 1 401 ? -1.458 9.931 -17.249 1.00 89.94 401 GLU A O 1
ATOM 3248 N N . LYS A 1 402 ? -0.176 8.931 -18.790 1.00 92.69 402 LYS A N 1
ATOM 3249 C CA . LYS A 1 402 ? -1.159 7.876 -19.082 1.00 92.69 402 LYS A CA 1
ATOM 3250 C C . LYS A 1 402 ? -1.407 6.945 -17.901 1.00 92.69 402 LYS A C 1
ATOM 3252 O O . LYS A 1 402 ? -2.553 6.573 -17.677 1.00 92.69 402 LYS A O 1
ATOM 3257 N N . LEU A 1 403 ? -0.363 6.598 -17.152 1.00 94.56 403 LEU A N 1
ATOM 3258 C CA . LEU A 1 403 ? -0.497 5.805 -15.933 1.00 94.56 403 LEU A CA 1
ATOM 3259 C C . LEU A 1 403 ? -1.244 6.578 -14.844 1.00 94.56 403 LEU A C 1
ATOM 3261 O O . LEU A 1 403 ? -2.112 5.997 -14.212 1.00 94.56 403 LEU A O 1
ATOM 3265 N N . LYS A 1 404 ? -0.969 7.878 -14.681 1.00 92.62 404 LYS A N 1
ATOM 3266 C CA . LYS A 1 404 ? -1.659 8.734 -13.709 1.00 92.62 404 LYS A CA 1
ATOM 3267 C C . LYS A 1 404 ? -3.153 8.856 -14.012 1.00 92.62 404 LYS A C 1
ATOM 3269 O O . LYS A 1 404 ? -3.962 8.699 -13.113 1.00 92.62 404 LYS A O 1
ATOM 3274 N N . ILE A 1 405 ? -3.522 9.076 -15.276 1.00 91.94 405 ILE A N 1
ATOM 3275 C CA . ILE A 1 405 ? -4.938 9.117 -15.682 1.00 91.94 405 ILE A CA 1
ATOM 3276 C C . ILE A 1 405 ? -5.617 7.777 -15.377 1.00 91.94 405 ILE A C 1
ATOM 3278 O O . ILE A 1 405 ? -6.688 7.749 -14.790 1.00 91.94 405 ILE A O 1
ATOM 3282 N N . ALA A 1 406 ? -4.973 6.658 -15.723 1.00 93.69 406 ALA A N 1
ATOM 3283 C CA . ALA A 1 406 ? -5.528 5.337 -15.441 1.00 93.69 406 ALA A CA 1
ATOM 3284 C C . ALA A 1 406 ? -5.625 5.034 -13.936 1.00 93.69 406 ALA A C 1
ATOM 3286 O O . ALA A 1 406 ? -6.529 4.320 -13.516 1.00 93.69 406 ALA A O 1
ATOM 3287 N N . GLU A 1 407 ? -4.700 5.552 -13.129 1.00 93.56 407 GLU A N 1
ATOM 3288 C CA . GLU A 1 407 ? -4.747 5.470 -11.669 1.00 93.56 407 GLU A CA 1
ATOM 3289 C C . GLU A 1 407 ? -5.921 6.278 -11.105 1.00 93.56 407 GLU A C 1
ATOM 3291 O O . GLU A 1 407 ? -6.688 5.742 -10.309 1.00 93.56 407 GLU A O 1
ATOM 3296 N N . GLU A 1 408 ? -6.117 7.516 -11.563 1.00 92.00 408 GLU A N 1
ATOM 3297 C CA . GLU A 1 408 ? -7.262 8.356 -11.190 1.00 92.00 408 GLU A CA 1
ATOM 3298 C C . GLU A 1 408 ? -8.598 7.699 -11.580 1.00 92.00 408 GLU A C 1
ATOM 3300 O O . GLU A 1 408 ? -9.506 7.612 -10.751 1.00 92.00 408 GLU A O 1
ATOM 3305 N N . ASP A 1 409 ? -8.699 7.171 -12.803 1.00 92.38 409 ASP A N 1
ATOM 3306 C CA . ASP A 1 409 ? -9.878 6.442 -13.282 1.00 92.38 409 ASP A CA 1
ATOM 3307 C C . ASP A 1 409 ? -10.126 5.180 -12.437 1.00 92.38 409 ASP A C 1
ATOM 3309 O O . ASP A 1 409 ? -11.244 4.939 -11.979 1.00 92.38 409 ASP A O 1
ATOM 3313 N N . PHE A 1 410 ? -9.074 4.403 -12.146 1.00 92.75 410 PHE A N 1
ATOM 3314 C CA . PHE A 1 410 ? -9.177 3.209 -11.305 1.00 92.75 410 PHE A CA 1
ATOM 3315 C C . PHE A 1 410 ? -9.683 3.553 -9.904 1.00 92.75 410 PHE A C 1
ATOM 3317 O O . PHE A 1 410 ? -10.585 2.885 -9.398 1.00 92.75 410 PHE A O 1
ATOM 3324 N N . ILE A 1 411 ? -9.126 4.596 -9.289 1.00 89.69 411 ILE A N 1
ATOM 3325 C CA . ILE A 1 411 ? -9.528 5.089 -7.973 1.00 89.69 411 ILE A CA 1
ATOM 3326 C C . ILE A 1 411 ? -11.003 5.501 -7.975 1.00 89.69 411 ILE A C 1
ATOM 3328 O O . ILE A 1 411 ? -11.734 5.171 -7.041 1.00 89.69 411 ILE A O 1
ATOM 3332 N N . LEU A 1 412 ? -11.462 6.204 -9.012 1.00 89.19 412 LEU A N 1
ATOM 3333 C CA . LEU A 1 412 ? -12.855 6.635 -9.120 1.00 89.19 412 LEU A CA 1
ATOM 3334 C C . LEU A 1 412 ? -13.817 5.461 -9.317 1.00 89.19 412 LEU A C 1
ATOM 3336 O O . LEU A 1 412 ? -14.897 5.466 -8.715 1.00 89.19 412 LEU A O 1
ATOM 3340 N N . ASP A 1 413 ? -13.441 4.474 -10.124 1.00 90.19 413 ASP A N 1
ATOM 3341 C CA . ASP A 1 413 ? -14.256 3.287 -10.388 1.00 90.19 413 ASP A CA 1
ATOM 3342 C C . ASP A 1 413 ? -14.320 2.357 -9.168 1.00 90.19 413 ASP A C 1
ATOM 3344 O O . ASP A 1 413 ? -15.378 1.808 -8.869 1.00 90.19 413 ASP A O 1
ATOM 3348 N N . HIS A 1 414 ? -13.220 2.243 -8.417 1.00 90.75 414 HIS A N 1
ATOM 3349 C CA . HIS A 1 414 ? -13.056 1.288 -7.313 1.00 90.75 414 HIS A CA 1
ATOM 3350 C C . HIS A 1 414 ? -13.054 1.953 -5.929 1.00 90.75 414 HIS A C 1
ATOM 3352 O O . HIS A 1 414 ? -12.567 1.383 -4.950 1.00 90.75 414 HIS A O 1
ATOM 3358 N N . ARG A 1 415 ? -13.604 3.169 -5.817 1.00 86.56 415 ARG A N 1
ATOM 3359 C CA . ARG A 1 415 ? -13.549 3.999 -4.598 1.00 86.56 415 ARG A CA 1
ATOM 3360 C C . ARG A 1 415 ? -14.111 3.316 -3.340 1.00 86.56 415 ARG A C 1
ATOM 3362 O O . ARG A 1 415 ? -13.753 3.682 -2.224 1.00 86.56 415 ARG A O 1
ATOM 3369 N N . TRP A 1 416 ? -15.004 2.338 -3.515 1.00 90.19 416 TRP A N 1
ATOM 3370 C CA . TRP A 1 416 ? -15.670 1.611 -2.428 1.00 90.19 416 TRP A CA 1
ATOM 3371 C C . TRP A 1 416 ? -15.219 0.155 -2.286 1.00 90.19 416 TRP A C 1
ATOM 3373 O O . TRP A 1 416 ? -15.502 -0.463 -1.260 1.00 90.19 416 TRP A O 1
ATOM 3383 N N . ASP A 1 417 ? -14.484 -0.382 -3.260 1.00 91.50 417 ASP A N 1
ATOM 3384 C CA . ASP A 1 417 ? -14.134 -1.803 -3.330 1.00 91.50 417 ASP A CA 1
ATOM 3385 C C . ASP A 1 417 ? -13.370 -2.279 -2.093 1.00 91.50 417 ASP A C 1
ATOM 3387 O O . ASP A 1 417 ? -13.649 -3.358 -1.581 1.00 91.50 417 ASP A O 1
ATOM 3391 N N . ALA A 1 418 ? -12.456 -1.462 -1.555 1.00 91.00 418 ALA A N 1
ATOM 3392 C CA . ALA A 1 418 ? -11.715 -1.808 -0.339 1.00 91.00 418 ALA A CA 1
ATOM 3393 C C . ALA A 1 418 ? -12.647 -2.006 0.872 1.00 91.00 418 ALA A C 1
ATOM 3395 O O . ALA A 1 418 ? -12.455 -2.927 1.667 1.00 91.00 418 ALA A O 1
ATOM 3396 N N . HIS A 1 419 ? -13.682 -1.170 1.004 1.00 91.56 419 HIS A N 1
ATOM 3397 C CA . HIS A 1 419 ? -14.669 -1.282 2.081 1.00 91.56 419 HIS A CA 1
ATOM 3398 C C . HIS A 1 419 ? -15.586 -2.494 1.873 1.00 91.56 419 HIS A C 1
ATOM 3400 O O . HIS A 1 419 ? -15.924 -3.187 2.832 1.00 91.56 419 HIS A O 1
ATOM 3406 N N . GLU A 1 420 ? -15.973 -2.775 0.627 1.00 94.06 420 GLU A N 1
ATOM 3407 C CA . GLU A 1 420 ? -16.779 -3.947 0.270 1.00 94.06 420 GLU A CA 1
ATOM 3408 C C . GLU A 1 420 ? -16.023 -5.258 0.500 1.00 94.06 420 GLU A C 1
ATOM 3410 O O . GLU A 1 420 ? -16.578 -6.211 1.053 1.00 94.06 420 GLU A O 1
ATOM 3415 N N . GLU A 1 421 ? -14.743 -5.293 0.139 1.00 94.44 421 GLU A N 1
ATOM 3416 C CA . GLU A 1 421 ? -13.862 -6.426 0.380 1.00 94.44 421 GLU A CA 1
ATOM 3417 C C . GLU A 1 421 ? -13.626 -6.635 1.881 1.00 94.44 421 GLU A C 1
ATOM 3419 O O . GLU A 1 421 ? -13.778 -7.757 2.370 1.00 94.44 421 GLU A O 1
ATOM 3424 N N . ALA A 1 422 ? -13.354 -5.568 2.640 1.00 94.94 422 ALA A N 1
ATOM 3425 C CA . ALA A 1 422 ? -13.236 -5.645 4.096 1.00 94.94 422 ALA A CA 1
ATOM 3426 C C . ALA A 1 422 ? -14.523 -6.189 4.738 1.00 94.94 422 ALA A C 1
ATOM 3428 O O . ALA A 1 422 ? -14.469 -7.091 5.575 1.00 94.94 422 ALA A O 1
ATOM 3429 N N . LEU A 1 423 ? -15.691 -5.710 4.298 1.00 95.19 423 LEU A N 1
ATOM 3430 C CA . LEU A 1 423 ? -16.989 -6.197 4.764 1.00 95.19 423 LEU A CA 1
ATOM 3431 C C . LEU A 1 423 ? -17.186 -7.690 4.453 1.00 95.19 423 LEU A C 1
ATOM 3433 O O . LEU A 1 423 ? -17.678 -8.438 5.301 1.00 95.19 423 LEU A O 1
ATOM 3437 N N . ALA A 1 424 ? -16.802 -8.141 3.256 1.00 95.50 424 ALA A N 1
ATOM 3438 C CA . ALA A 1 424 ? -16.876 -9.548 2.875 1.00 95.50 424 ALA A CA 1
ATOM 3439 C C . ALA A 1 424 ? -15.962 -10.425 3.747 1.00 95.50 424 ALA A C 1
ATOM 3441 O O . ALA A 1 424 ? -16.401 -11.471 4.228 1.00 95.50 424 ALA A O 1
ATOM 3442 N N . LEU A 1 425 ? -14.728 -9.980 4.005 1.00 94.69 425 LEU A N 1
ATOM 3443 C CA . LEU A 1 425 ? -13.770 -10.677 4.867 1.00 94.69 425 LEU A CA 1
ATOM 3444 C C . LEU A 1 425 ? -14.248 -10.752 6.327 1.00 94.69 425 LEU A C 1
ATOM 3446 O O . LEU A 1 425 ? -14.162 -11.813 6.953 1.00 94.69 425 LEU A O 1
ATOM 3450 N N . CYS A 1 426 ? -14.799 -9.661 6.866 1.00 94.69 426 CYS A N 1
ATOM 3451 C CA . CYS A 1 426 ? -15.354 -9.629 8.220 1.00 94.69 426 CYS A CA 1
ATOM 3452 C C . CYS A 1 426 ? -16.559 -10.568 8.375 1.00 94.69 426 CYS A C 1
ATOM 3454 O O . CYS A 1 426 ? -16.638 -11.287 9.371 1.00 94.69 426 CYS A O 1
ATOM 3456 N N . ARG A 1 427 ? -17.449 -10.639 7.374 1.00 94.19 427 ARG A N 1
ATOM 3457 C CA . ARG A 1 427 ? -18.583 -11.583 7.365 1.00 94.19 427 ARG A CA 1
ATOM 3458 C C . ARG A 1 427 ? -18.133 -13.041 7.303 1.00 94.19 427 ARG A C 1
ATOM 3460 O O . ARG A 1 427 ? -18.696 -13.877 8.000 1.00 94.19 427 ARG A O 1
ATOM 3467 N N . GLN A 1 428 ? -17.106 -13.348 6.508 1.00 94.50 428 GLN A N 1
ATOM 3468 C CA . GLN A 1 428 ? -16.514 -14.693 6.454 1.00 94.50 428 GLN A CA 1
ATOM 3469 C C . GLN A 1 428 ? -15.871 -15.103 7.785 1.00 94.50 428 GLN A C 1
ATOM 3471 O O . GLN A 1 428 ? -15.852 -16.283 8.117 1.00 94.50 428 GLN A O 1
ATOM 3476 N N . SER A 1 429 ? -15.369 -14.129 8.545 1.00 92.00 429 SER A N 1
ATOM 3477 C CA . SER A 1 429 ? -14.730 -14.343 9.847 1.00 92.00 429 SER A CA 1
ATOM 3478 C C . SER A 1 429 ? -15.707 -14.227 11.026 1.00 92.00 429 SER A C 1
ATOM 3480 O O . SER A 1 429 ? -15.269 -14.242 12.171 1.00 92.00 429 SER A O 1
ATOM 3482 N N . HIS A 1 430 ? -17.016 -14.113 10.759 1.00 93.00 430 HIS A N 1
ATOM 3483 C CA . HIS A 1 430 ? -18.084 -13.980 11.761 1.00 93.00 430 HIS A CA 1
ATOM 3484 C C . HIS A 1 430 ? -17.931 -12.778 12.716 1.00 93.00 430 HIS A C 1
ATOM 3486 O O . HIS A 1 430 ? -18.375 -12.816 13.862 1.00 93.00 430 HIS A O 1
ATOM 3492 N N . LEU A 1 431 ? -17.328 -11.682 12.242 1.00 93.44 431 LEU A N 1
ATOM 3493 C CA . LEU A 1 431 ? -17.172 -10.440 13.005 1.00 93.44 431 LEU A CA 1
ATOM 3494 C C . LEU A 1 431 ? -18.425 -9.567 12.856 1.00 93.44 431 LEU A C 1
ATOM 3496 O O . LEU A 1 431 ? -18.431 -8.593 12.097 1.00 93.44 431 LEU A O 1
ATOM 3500 N N . GLU A 1 432 ? -19.506 -9.931 13.544 1.00 91.25 432 GLU A N 1
ATOM 3501 C CA . GLU A 1 432 ? -20.827 -9.296 13.395 1.00 91.25 432 GLU A CA 1
ATOM 3502 C C . GLU A 1 432 ? -20.818 -7.801 13.757 1.00 91.25 432 GLU A C 1
ATOM 3504 O O . GLU A 1 432 ? -21.317 -6.971 12.993 1.00 91.25 432 GLU A O 1
ATOM 3509 N N . GLN A 1 433 ? -20.185 -7.434 14.879 1.00 91.9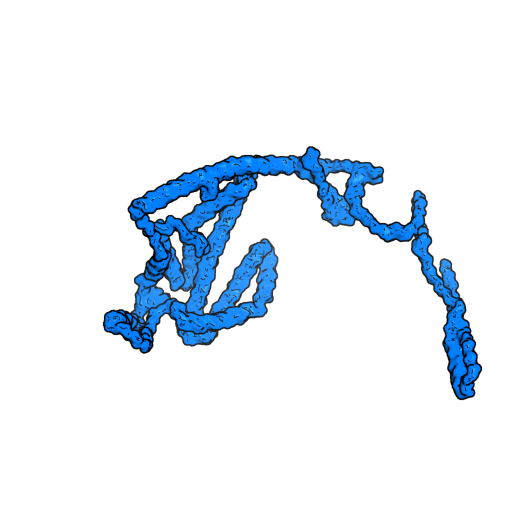4 433 GLN A N 1
ATOM 3510 C CA . GLN A 1 433 ? -20.089 -6.040 15.329 1.00 91.94 433 GLN A CA 1
ATOM 3511 C C . GLN A 1 433 ? -19.354 -5.162 14.305 1.00 91.94 433 GLN A C 1
ATOM 3513 O O . GLN A 1 433 ? -19.849 -4.105 13.911 1.00 91.94 433 GLN A O 1
ATOM 3518 N N . THR A 1 434 ? -18.186 -5.602 13.837 1.00 93.19 434 THR A N 1
ATOM 3519 C CA . THR A 1 434 ? -17.411 -4.875 12.822 1.00 93.19 434 THR A CA 1
ATOM 3520 C C . THR A 1 434 ? -18.164 -4.805 11.499 1.00 93.19 434 THR A C 1
ATOM 3522 O O . THR A 1 434 ? -18.213 -3.747 10.877 1.00 93.19 434 THR A O 1
ATOM 3525 N N . SER A 1 435 ? -18.792 -5.907 11.084 1.00 93.62 435 SER A N 1
ATOM 3526 C CA . SER A 1 435 ? -19.570 -5.964 9.844 1.00 93.62 435 SER A CA 1
ATOM 3527 C C . SER A 1 435 ? -20.739 -4.981 9.865 1.00 93.62 435 SER A C 1
ATOM 3529 O O . SER A 1 435 ? -21.006 -4.329 8.857 1.00 93.62 435 SER A O 1
ATOM 3531 N N . TYR A 1 436 ? -21.408 -4.825 11.012 1.00 92.88 436 TYR A N 1
ATOM 3532 C CA . TYR A 1 436 ? -22.446 -3.815 11.201 1.00 92.88 436 TYR A CA 1
ATOM 3533 C C . TYR A 1 436 ? -21.900 -2.398 10.986 1.00 92.88 436 TYR A C 1
ATOM 3535 O O . TYR A 1 436 ? -22.450 -1.648 10.176 1.00 92.88 436 TYR A O 1
ATOM 3543 N N . PHE A 1 437 ? -20.802 -2.039 11.660 1.00 92.94 437 PHE A N 1
ATOM 3544 C CA . PHE A 1 437 ? -20.229 -0.697 11.542 1.00 92.94 437 PHE A CA 1
ATOM 3545 C C . PHE A 1 437 ? -19.703 -0.411 10.135 1.00 92.94 437 PHE A C 1
ATOM 3547 O O . PHE A 1 437 ? -20.046 0.629 9.584 1.00 92.94 437 PHE A O 1
ATOM 3554 N N . LEU A 1 438 ? -18.970 -1.340 9.512 1.00 93.19 438 LEU A N 1
ATOM 3555 C CA . LEU A 1 438 ? -18.482 -1.189 8.134 1.00 93.19 438 LEU A CA 1
ATOM 3556 C C . LEU A 1 438 ? -19.626 -1.047 7.125 1.00 93.19 438 LEU A C 1
ATOM 3558 O O . LEU A 1 438 ? -19.538 -0.250 6.196 1.00 93.19 438 LEU A O 1
ATOM 3562 N N . GLN A 1 439 ? -20.724 -1.785 7.306 1.00 93.12 439 GLN A N 1
ATOM 3563 C CA . GLN A 1 439 ? -21.879 -1.682 6.418 1.00 93.12 439 GLN A CA 1
ATOM 3564 C C . GLN A 1 439 ? -22.575 -0.319 6.531 1.00 93.12 439 GLN A C 1
ATOM 3566 O O . GLN A 1 439 ? -22.959 0.265 5.512 1.00 93.12 439 GLN A O 1
ATOM 3571 N N . ARG A 1 440 ? -22.753 0.192 7.755 1.00 92.00 440 ARG A N 1
ATOM 3572 C CA . ARG A 1 440 ? -23.317 1.533 7.968 1.00 92.00 440 ARG A CA 1
ATOM 3573 C C . ARG A 1 440 ? -22.404 2.607 7.414 1.00 92.00 440 ARG A C 1
ATOM 3575 O O . ARG A 1 440 ? -22.883 3.518 6.750 1.00 92.00 440 ARG A O 1
ATOM 3582 N N . ASP A 1 441 ? -21.112 2.466 7.660 1.00 91.56 441 ASP A N 1
ATOM 3583 C CA . ASP A 1 441 ? -20.101 3.398 7.198 1.00 91.56 441 ASP A CA 1
ATOM 3584 C C . ASP A 1 441 ? -20.081 3.494 5.671 1.00 91.56 441 ASP A C 1
ATOM 3586 O O . ASP A 1 441 ? -20.191 4.579 5.113 1.00 91.56 441 ASP A O 1
ATOM 3590 N N . LEU A 1 442 ? -20.088 2.350 4.984 1.00 91.62 442 LEU A N 1
ATOM 3591 C CA . LEU A 1 442 ? -20.198 2.294 3.529 1.00 91.62 442 LEU A CA 1
ATOM 3592 C C . LEU A 1 442 ? -21.481 2.969 3.017 1.00 91.62 442 LEU A C 1
ATOM 3594 O O . LEU A 1 442 ? -21.456 3.655 1.996 1.00 91.62 442 LEU A O 1
ATOM 3598 N N . SER A 1 443 ? -22.601 2.789 3.720 1.00 91.25 443 SER A N 1
ATOM 3599 C CA . SER A 1 443 ? -23.877 3.421 3.356 1.00 91.25 443 SER A CA 1
ATOM 3600 C C . SER A 1 443 ? -23.801 4.944 3.514 1.00 91.25 443 SER A C 1
ATOM 3602 O O . SER A 1 443 ? -24.148 5.669 2.587 1.00 91.25 443 SER A O 1
ATOM 3604 N N . PHE A 1 444 ? -23.246 5.424 4.632 1.00 89.94 444 PHE A N 1
ATOM 3605 C CA . PHE A 1 444 ? -22.999 6.847 4.872 1.00 89.94 444 PHE A CA 1
ATOM 3606 C C . PHE A 1 444 ? -22.105 7.455 3.789 1.00 89.94 444 PHE A C 1
ATOM 3608 O O . PHE A 1 444 ? -22.436 8.488 3.213 1.00 89.94 444 PHE A O 1
ATOM 3615 N N . MET A 1 445 ? -20.992 6.795 3.468 1.00 85.88 445 MET A N 1
ATOM 3616 C CA . MET A 1 445 ? -20.046 7.274 2.463 1.00 85.88 445 MET A CA 1
ATOM 3617 C C . MET A 1 445 ? -20.685 7.333 1.067 1.00 85.88 445 MET A C 1
ATOM 3619 O O . MET A 1 445 ? -20.482 8.299 0.332 1.00 85.88 445 MET A O 1
ATOM 3623 N N . ARG A 1 446 ? -21.524 6.355 0.706 1.00 87.31 446 ARG A N 1
ATOM 3624 C CA . ARG A 1 446 ? -22.253 6.358 -0.573 1.00 87.31 446 ARG A CA 1
ATOM 3625 C C . ARG A 1 446 ? -23.325 7.443 -0.668 1.00 87.31 446 ARG A C 1
ATOM 3627 O O . ARG A 1 446 ? -23.584 7.902 -1.771 1.00 87.31 446 ARG A O 1
ATOM 3634 N N . GLU A 1 447 ? -23.950 7.827 0.440 1.00 83.88 447 GLU A N 1
ATOM 3635 C CA . GLU A 1 447 ? -25.012 8.842 0.457 1.00 83.88 447 GLU A CA 1
ATOM 3636 C C . GLU A 1 447 ? -24.464 10.269 0.600 1.00 83.88 447 GLU A C 1
ATOM 3638 O O . GLU A 1 447 ? -24.965 11.203 -0.029 1.00 83.88 447 GLU A O 1
ATOM 3643 N N . VAL A 1 448 ? -23.424 10.447 1.420 1.00 72.56 448 VAL A N 1
ATOM 3644 C CA . VAL A 1 448 ? -22.896 11.761 1.808 1.00 72.56 448 VAL A CA 1
ATOM 3645 C C . VAL A 1 448 ? -21.674 12.147 0.977 1.00 72.56 448 VAL A C 1
ATOM 3647 O O . VAL A 1 448 ? -21.630 13.261 0.458 1.00 72.56 448 VAL A O 1
ATOM 3650 N N . CYS A 1 449 ? -20.695 11.258 0.772 1.00 61.16 449 CYS A N 1
ATOM 3651 C CA . CYS A 1 449 ? -19.484 11.622 0.022 1.00 61.16 449 CYS A CA 1
ATOM 3652 C C . CYS A 1 449 ? -19.729 11.785 -1.480 1.00 61.16 449 CYS A C 1
ATOM 3654 O O . CYS A 1 449 ? -18.973 12.498 -2.127 1.00 61.16 449 CYS A O 1
ATOM 3656 N N . THR A 1 450 ? -20.808 11.241 -2.051 1.00 58.81 450 THR A N 1
ATOM 3657 C CA . THR A 1 450 ? -21.198 11.553 -3.441 1.00 58.81 450 THR A CA 1
ATOM 3658 C C . THR A 1 450 ? -21.502 13.036 -3.667 1.00 58.81 450 THR A C 1
ATOM 3660 O O . THR A 1 450 ? -21.448 13.495 -4.804 1.00 58.81 450 THR A O 1
ATOM 3663 N N . LEU A 1 451 ? -21.796 13.792 -2.604 1.00 51.75 451 LEU A N 1
ATOM 3664 C CA . LEU A 1 451 ? -22.072 15.230 -2.661 1.00 51.75 451 LEU A CA 1
ATOM 3665 C C . LEU A 1 451 ? -20.816 16.098 -2.432 1.00 51.75 451 LEU A C 1
ATOM 3667 O O . LEU A 1 451 ? -20.868 17.304 -2.667 1.00 51.75 451 LEU A O 1
ATOM 3671 N N . PHE A 1 452 ? -19.690 15.504 -2.011 1.00 50.66 452 PHE A N 1
ATOM 3672 C CA . PHE A 1 452 ? -18.462 16.200 -1.604 1.00 50.66 452 PHE A CA 1
ATOM 3673 C C . PHE A 1 452 ? -17.200 15.498 -2.154 1.00 50.66 452 PHE A C 1
ATOM 3675 O O . PHE A 1 452 ? -16.468 14.852 -1.412 1.00 50.66 452 PHE A O 1
ATOM 3682 N N . VAL A 1 453 ? -16.905 15.617 -3.450 1.00 43.53 453 VAL A N 1
ATOM 3683 C CA . VAL A 1 453 ? -15.583 15.248 -4.012 1.00 43.53 453 VAL A CA 1
ATOM 3684 C C . VAL A 1 453 ? -15.111 16.442 -4.842 1.00 43.53 453 VAL A C 1
ATOM 3686 O O . VAL A 1 453 ? -15.843 16.850 -5.747 1.00 43.53 453 VAL A O 1
ATOM 3689 N N . PRO A 1 454 ? -13.969 17.074 -4.492 1.00 41.75 454 PRO A N 1
ATOM 3690 C CA . PRO A 1 454 ? -12.660 16.433 -4.655 1.00 41.75 454 PRO A CA 1
ATOM 3691 C C . PRO A 1 454 ? -11.641 16.757 -3.543 1.00 41.75 454 PRO A C 1
ATOM 3693 O O . PRO A 1 454 ? -11.117 17.866 -3.504 1.00 41.75 454 PRO A O 1
ATOM 3696 N N . SER A 1 455 ? -11.321 15.786 -2.678 1.00 34.84 455 SER A N 1
ATOM 3697 C CA . SER A 1 455 ? -10.084 15.805 -1.854 1.00 34.84 455 SER A CA 1
ATOM 3698 C C . SER A 1 455 ? -9.856 14.559 -0.981 1.00 34.84 455 SER A C 1
ATOM 3700 O O . SER A 1 455 ? -8.756 14.377 -0.482 1.00 34.84 455 SER A O 1
ATOM 3702 N N . TYR A 1 456 ? -10.837 13.672 -0.796 1.00 37.19 456 TYR A N 1
ATOM 3703 C CA . TYR A 1 456 ? -10.746 12.587 0.202 1.00 37.19 456 TYR A CA 1
ATOM 3704 C C . TYR A 1 456 ? -9.847 11.383 -0.147 1.00 37.19 456 TYR A C 1
ATOM 3706 O O . TYR A 1 456 ? -9.854 10.405 0.595 1.00 37.19 456 TYR A O 1
ATOM 3714 N N . VAL A 1 457 ? -9.102 11.409 -1.257 1.00 38.06 457 VAL A N 1
ATOM 3715 C CA . VAL A 1 457 ? -8.388 10.214 -1.750 1.00 38.06 457 VAL A CA 1
ATOM 3716 C C . VAL A 1 457 ? -6.879 10.218 -1.460 1.00 38.06 457 VAL A C 1
ATOM 3718 O O . VAL A 1 457 ? -6.202 9.252 -1.781 1.00 38.06 457 VAL A O 1
ATOM 3721 N N . GLU A 1 458 ? -6.329 11.255 -0.826 1.00 30.64 458 GLU A N 1
ATOM 3722 C CA . GLU A 1 458 ? -4.879 11.294 -0.552 1.00 30.64 458 GLU A CA 1
ATOM 3723 C C . GLU A 1 458 ? -4.451 10.642 0.780 1.00 30.64 458 GLU A C 1
ATOM 3725 O O . GLU A 1 458 ? -3.261 10.401 0.950 1.00 30.64 458 GLU A O 1
ATOM 3730 N N . ASP A 1 459 ? -5.374 10.271 1.680 1.00 29.36 459 ASP A N 1
ATOM 3731 C CA . ASP A 1 459 ? -5.029 9.845 3.056 1.00 29.36 459 ASP A CA 1
ATOM 3732 C C . ASP A 1 459 ? -5.508 8.429 3.472 1.00 29.36 459 ASP A C 1
ATOM 3734 O O . ASP A 1 459 ? -5.733 8.178 4.660 1.00 29.36 459 ASP A O 1
ATOM 3738 N N . TYR A 1 460 ? -5.638 7.476 2.539 1.00 35.28 460 TYR A N 1
ATOM 3739 C CA . TYR A 1 460 ? -5.904 6.059 2.871 1.00 35.28 460 TYR A CA 1
ATOM 3740 C C . TYR A 1 460 ? -4.851 5.084 2.351 1.00 35.28 460 TYR A C 1
ATOM 3742 O O . TYR A 1 460 ? -4.556 5.123 1.136 1.00 35.28 460 TYR A O 1
#

Organism: Araneus ventricosus (NCBI:txid182803)

Secondary structure (DSSP, 8-state):
-----PPPEEEE-------TT--HHHHHHHHHHHHHHHHH-EEEEE----PPPPGGG------SS--PPP--GGGGGS-----HHHHHTB-TTSSBPPPPHHHHHHHHHHSEEEEE-SSSTT-EEEEE--TTT---HHHHHHHHHHHHHHHHHIIIIIIHHHHH-SSS-HHHHHHHHHHHHHHHHHHHH-------TTHHHHHHHHHHHHHHTTPEEPGGGHHHHHHHHHHHHHHHHHHHH-SS----PPPPPPP-EEE-TT--EEE-GGG-HHHHHHHHHHHHHHHHHHTSSSHHHHHHHHHHHHHTTT--HHHHHHHHHHHHHHHHHHHHHHHHHH-HHHHHT-TTHHHHHHHHHHHHHHHHHHHHHHHHHHHHHHHHHHHHHHHH-TTTTT-HHHHHHHHHHHHHHHHHHTTTHHHHHHHHHHHHTT-HHHHHHHHHHHHHHHHHGGGS-SSTTS--

Foldseek 3Di:
DPDPDDDWDKDFDQDDDDCPPPDPVVVVVVVVVRVVNRVPDIDTPDDDDDDDDDPQPPPPPDDDDDDDDRDDPVVVPPDPDPPQVCVQQADPVRHGDDDDPVQVVCCQAAQWGWDAGPVDHPDIDIDHDDVVVGRHPPSVVVVVLAVLLVVVCCVVPVVVCCDDNPPNHPVVVVVVVVVVVVVVVCVVPVDDDPDPPCPVVVLVVVLVCLLCVQWAADPVCPVQVVQQVVVVVVVVVCVVPPPDDDDDDDGGDDRQWTAGPVGDIAGRCVVPPVLCVQVVVVLVVLLVVLVPDVLVVLLVVLLVVLVVVVDDPVVSVVVSVVVSVVVSLVSSLVCLVPDVSQVVSDPCSSVVVNLVVQLVVLLVVLVVVLVVVLVVVLVVVLVVCCVPPVSNSSNVVSSVVVSVVVSVVSCVVCVCRSLVSSLVSCVVVVSVNSNSSSVSSSVSCVVPVVVPDDDPPPPD

Radius of gyration: 46.77 Å; chains: 1; bounding box: 134×91×84 Å